Protein AF-W6L843-F1 (afdb_monomer_lite)

Radius of gyration: 31.93 Å; chains: 1; bounding box: 93×87×63 Å

pLDDT: mean 85.98, std 14.53, range [27.81, 98.81]

Foldseek 3Di:
DDDDDPPQQAAFQQGPFFPPLNSKDALLCLQFVLLLCLFVPLVVSLSNLVVLQVCQVVQQVVCVVVVHPFFGWDFRMPPDDPPDPDDRTALLSLLSSLLSVVSSCFFAVPPVSCLVRNLLSLLRSLVVQVRQWDDDPQAIKRFQGDFVWCLQPGAILQQLSLLSSLVSLVVNLVVLVVCCVPPVPSSVVSCVSRVHDPVSNVVSPSNSVRRDFDADPVLLEGASHPCLVVAAEDQCPVVVVDPDLADVVVVDPSVVSNRYQATQALSSLSSCLSPVVVDDLSRLVSHLVVHVRRYDPQHLQRLLSNLQSCLVNVVQVSNVVSLVCLVCCLVVVVSVCCNNGHSVSSVSSNVSSVACRQQVWDTDSQATEGAHDDHPPDQWDWDWTGGSSWIWIWTDGQQKTKIATCGAHPPDQWHWHHYPNHDTDTYGNPDIDMDTRPDDPPPFLFQAEEEAVPLFWPPLVVLLQVLLQVLVCVVCVVVVRNVDGRDPVLCVVQPPQDDQLRSVVVSVVVVVDDDDDDPDDDDVCSCVVSVSSLVSSLVSSVVVCVVDPIDTFPCSLVALVQCVVSNHAYEYEELDPCQVVVCVVVVSVVVSHPYYYYNVNCVVVVHDVFQAPRRVCVRCVVVVHFQCRYEYEDADPPRHDLVRNQSHQEYEYQYDDDPDDDHLHHYHYDVGCNPDHSVVVRVSSVVSVVVVVVVVVVVDDD

Secondary structure (DSSP, 8-state):
------------TTTTS-SGGGG-EEHHIIIIIHHHHHHH-HHHHHHHHHHHHHHHHHHHHHHHHTT-SS----BSEESPPTT-SS-SB-THHHHHHHHHHHHHHHHH--THHIIIIIHHHHHHHHHHHHHHEEEETTEEEEEEE--S-GGG-SEES-HHHHHHHHHHHHHHHHHHHHHHHH-HHHHHHHHHHHT--HHHHHHHHHHHHHB----BTTTTB--SSTTGGGSEE--GGGGGGS---S-HHHHS-HHHHTTEE-BSS-HHHHHHHH-GGGS-HHHHHHHHHHHHHHB-S--TTHHHHHHHHHHHTT-HHHHHHHHHHHHHTTTTTTTS-GGG---HHHHHHHHHIIIIIIT--EE-SS-EEE---PPTT-S-EEEEEEETTEEEEEEEETTEEEEEEEEPPTT-SEEEEEETTTEEEEEESSS-EEEE------SSS-SEEEEEHHHHEESHHHHHHHHHHHHHHHHHHHTT-TT----HHHIIIIISSS-HHHHHHHHHHHTT-----SSS--TT-HHHHHHHHHHHHHHHHHHHHHHS--EEPTTHHHHHHHHHHTT-EEEEE-S-TTHHHHHHH-HHHHTT-SEEE-HHHHHHHT---SSS-HHHHHHHHHTT--GGGEEEEES--TTS-HHHHTTSSEEEE--SS------SS-EEE-S-STT--HHHHHHHHHHHHHHHHHHHHTT---

Sequence (702 aa):
MSHGTSTMFGFPVRGLTGEESLGGCEWAVDAFIIPFFAHTCPAKARALLQFRIHTLYQAKATAREADLPRGALYALRMPPRAGHPFPAYFPFQNAVIAYAMRQFVLASGDRSILTQGGAEVVLASALVWLEWGVWERGGFHLRGVLGADCYGGIQHDHLFTNLIAREQLRWVGEIARELRAARPELWRDLLDRCEATEDDIAAMERAAAKMVIVYDAENRIHPVDHTFPTKNRWTLSDLTLRDDRGPLIERFHPYLIYRHQVCHIPDVLLAMMLLPDCFSAEEMRADFDFYEAITAPDSYLQGFIKGVLAARLRLGEKAMGYFRQALLLDLDDAMGDTEGGLHCANMAGAWWVLAMGFAGAKITPEALHVDPELPAGCQGYAIHLRHAGGLVRVDVRPRIATYTLLEAPAGTSGLCLLHGGHRHVHLTTAEPQKVRLGRELCVFDFDCVVFEVDSILVGIQDVHYAAWKGALEEYFAEIAMPEFVLTKELFLAYLRHNRPMNGLAELFKRFNRPFALPSGQTSSEKGTIFSHLFSRKLQKFRQIIQEQTLQLREGAIPLLTNLRASGIMVGAVTDSKNGRWIINELPQLQALFDHFIDGVDGENLGWCYRPEMDYFRCCAKSMDCACSRAVIVMDSSDGYSKSCVEQFCMVIDVSVNQEAQQFRIPCVNINDFSDLTTELINEYISNETLQNYRRSRRIVKP

Structure (mmCIF, N/CA/C/O backbone):
data_AF-W6L843-F1
#
_entry.id   AF-W6L843-F1
#
loop_
_atom_site.group_PDB
_atom_site.id
_atom_site.type_symbol
_atom_site.label_atom_id
_atom_site.label_alt_id
_atom_site.label_comp_id
_atom_site.label_asym_id
_atom_site.label_entity_id
_atom_site.label_seq_id
_atom_site.pdbx_PDB_ins_code
_atom_site.Cartn_x
_atom_site.Cartn_y
_atom_site.Cartn_z
_atom_site.occupancy
_atom_site.B_iso_or_equiv
_atom_site.auth_seq_id
_atom_site.auth_comp_id
_atom_site.auth_asym_id
_atom_site.auth_atom_id
_atom_site.pdbx_PDB_model_num
ATOM 1 N N . MET A 1 1 ? 43.995 -23.063 -7.315 1.00 31.44 1 MET A N 1
ATOM 2 C CA . MET A 1 1 ? 43.750 -23.208 -5.861 1.00 31.44 1 MET A CA 1
ATOM 3 C C . MET A 1 1 ? 44.287 -21.944 -5.209 1.00 31.44 1 MET A C 1
ATOM 5 O O . MET A 1 1 ? 45.419 -21.614 -5.509 1.00 31.44 1 MET A O 1
ATOM 9 N N . SER A 1 2 ? 43.602 -21.144 -4.405 1.00 35.66 2 SER A N 1
ATOM 10 C CA . SER A 1 2 ? 42.241 -21.106 -3.864 1.00 35.66 2 SER A CA 1
ATOM 11 C C . SER A 1 2 ? 42.140 -19.748 -3.160 1.00 35.66 2 SER A C 1
ATOM 13 O O . SER A 1 2 ? 43.040 -19.473 -2.381 1.00 35.66 2 SER A O 1
ATOM 15 N N . HIS A 1 3 ? 41.087 -18.956 -3.382 1.00 29.50 3 HIS A N 1
ATOM 16 C CA . HIS A 1 3 ? 40.478 -18.082 -2.364 1.00 29.50 3 HIS A CA 1
ATOM 17 C C . HIS A 1 3 ? 39.073 -17.658 -2.832 1.00 29.50 3 HIS A C 1
ATOM 19 O O . HIS A 1 3 ? 38.890 -16.650 -3.499 1.00 29.50 3 HIS A O 1
ATOM 25 N N . GLY A 1 4 ? 38.096 -18.512 -2.505 1.00 31.64 4 GLY A N 1
ATOM 26 C CA . GLY A 1 4 ? 36.733 -18.141 -2.109 1.00 31.64 4 GLY A CA 1
ATOM 27 C C . GLY A 1 4 ? 35.904 -17.227 -3.013 1.00 31.64 4 GLY A C 1
ATOM 28 O O . GLY A 1 4 ? 35.471 -16.178 -2.552 1.00 31.64 4 GLY A O 1
ATOM 29 N N . THR A 1 5 ? 35.558 -17.644 -4.231 1.00 35.56 5 THR A N 1
ATOM 30 C CA . THR A 1 5 ? 34.330 -17.138 -4.860 1.00 35.56 5 THR A CA 1
ATOM 31 C C . THR A 1 5 ? 33.147 -17.888 -4.253 1.00 35.56 5 THR A C 1
ATOM 33 O O . THR A 1 5 ? 32.824 -19.003 -4.658 1.00 35.56 5 THR A O 1
ATOM 36 N N . SER A 1 6 ? 32.512 -17.294 -3.239 1.00 37.41 6 SER A N 1
ATOM 37 C CA . SER A 1 6 ? 31.142 -17.669 -2.880 1.00 37.41 6 SER A CA 1
ATOM 38 C C . SER A 1 6 ? 30.298 -17.483 -4.140 1.00 37.41 6 SER A C 1
ATOM 40 O O . SER A 1 6 ? 30.052 -16.357 -4.569 1.00 37.41 6 SER A O 1
ATOM 42 N N . THR A 1 7 ? 29.953 -18.580 -4.808 1.00 49.38 7 THR A N 1
ATOM 43 C CA . THR A 1 7 ? 29.030 -18.559 -5.939 1.00 49.38 7 THR A CA 1
ATOM 44 C C . THR A 1 7 ? 27.661 -18.266 -5.345 1.00 49.38 7 THR A C 1
ATOM 46 O O . THR A 1 7 ? 27.000 -19.148 -4.807 1.00 49.38 7 THR A O 1
ATOM 49 N N . MET A 1 8 ? 27.277 -16.991 -5.335 1.00 59.59 8 MET A N 1
ATOM 50 C CA . MET A 1 8 ? 25.946 -16.604 -4.896 1.00 59.59 8 MET A CA 1
ATOM 51 C C . MET A 1 8 ? 24.977 -16.784 -6.051 1.00 59.59 8 MET A C 1
ATOM 53 O O . MET A 1 8 ? 25.141 -16.187 -7.113 1.00 59.59 8 MET A O 1
ATOM 57 N N . PHE A 1 9 ? 23.989 -17.643 -5.831 1.00 69.38 9 PHE A N 1
ATOM 58 C CA . PHE A 1 9 ? 22.917 -17.929 -6.770 1.00 69.38 9 PHE A CA 1
ATOM 59 C C . PHE A 1 9 ? 21.684 -17.100 -6.394 1.00 69.38 9 PHE A C 1
ATOM 61 O O . PHE A 1 9 ? 21.412 -16.888 -5.210 1.00 69.38 9 PHE A O 1
ATOM 68 N N . GLY A 1 10 ? 20.950 -16.619 -7.398 1.00 76.56 10 GLY A N 1
ATOM 69 C CA . GLY A 1 10 ? 19.635 -16.016 -7.184 1.00 76.56 10 GLY A CA 1
ATOM 70 C C . GLY A 1 10 ? 18.577 -17.066 -6.815 1.00 76.56 10 GLY A C 1
ATOM 71 O O . GLY A 1 10 ? 18.878 -18.253 -6.687 1.00 76.56 10 GLY A O 1
ATOM 72 N N . PHE A 1 11 ? 17.328 -16.632 -6.642 1.00 85.75 11 PHE A N 1
ATOM 73 C CA . PHE A 1 11 ? 16.199 -17.526 -6.372 1.00 85.75 11 PHE A CA 1
ATOM 74 C C . PHE A 1 11 ? 15.406 -17.791 -7.663 1.00 85.75 11 PHE A C 1
ATOM 76 O O . PHE A 1 11 ? 14.819 -16.849 -8.200 1.00 85.75 11 PHE A O 1
ATOM 83 N N . PRO A 1 12 ? 15.344 -19.037 -8.163 1.00 88.19 12 PRO A N 1
ATOM 84 C CA . PRO A 1 12 ? 14.527 -19.364 -9.327 1.00 88.19 12 PRO A CA 1
ATOM 85 C C . PRO A 1 12 ? 13.034 -19.134 -9.071 1.00 88.19 12 PRO A C 1
ATOM 87 O O . PRO A 1 12 ? 12.516 -19.562 -8.040 1.00 88.19 12 PRO A O 1
ATOM 90 N N . VAL A 1 13 ? 12.312 -18.523 -10.014 1.00 85.69 13 VAL A N 1
ATOM 91 C CA . VAL A 1 13 ? 10.876 -18.211 -9.848 1.00 85.69 13 VAL A CA 1
ATOM 92 C C . VAL A 1 13 ? 10.004 -19.465 -9.667 1.00 85.69 13 VAL A C 1
ATOM 94 O O . VAL A 1 13 ? 9.026 -19.426 -8.920 1.00 85.69 13 VAL A O 1
ATOM 97 N N . ARG A 1 14 ? 10.420 -20.588 -10.273 1.00 90.06 14 ARG A N 1
ATOM 98 C CA . ARG A 1 14 ? 9.821 -21.928 -10.133 1.00 90.06 14 ARG A CA 1
ATOM 99 C C . ARG A 1 14 ? 10.498 -22.803 -9.057 1.00 90.06 14 ARG A C 1
ATOM 101 O O . ARG A 1 14 ? 10.290 -24.014 -8.974 1.00 90.06 14 ARG A O 1
ATOM 108 N N . GLY A 1 15 ? 11.389 -22.223 -8.250 1.00 89.00 15 GLY A N 1
ATOM 109 C CA . GLY A 1 15 ? 12.276 -22.976 -7.362 1.00 89.00 15 GLY A CA 1
ATOM 110 C C . GLY A 1 15 ? 13.169 -23.971 -8.122 1.00 89.00 15 GLY A C 1
ATOM 111 O O . GLY A 1 15 ? 13.430 -23.819 -9.312 1.00 89.00 15 GLY A O 1
ATOM 112 N N . LEU A 1 16 ? 13.645 -25.007 -7.430 1.00 90.69 16 LEU A N 1
ATOM 113 C CA . LEU A 1 16 ? 14.354 -26.144 -8.042 1.00 90.69 16 LEU A CA 1
ATOM 114 C C . LEU A 1 16 ? 13.409 -27.345 -8.164 1.00 90.69 16 LEU A C 1
ATOM 116 O O . LEU A 1 16 ? 13.721 -28.437 -7.694 1.00 90.69 16 LEU A O 1
ATOM 120 N N . THR A 1 17 ? 12.210 -27.098 -8.694 1.00 93.19 17 THR A N 1
ATOM 121 C CA . THR A 1 17 ? 11.101 -28.069 -8.673 1.00 93.19 17 THR A CA 1
ATOM 122 C C . THR A 1 17 ? 10.596 -28.471 -10.053 1.00 93.19 17 THR A C 1
ATOM 124 O O . THR A 1 17 ? 9.762 -29.361 -10.147 1.00 93.19 17 THR A O 1
ATOM 127 N N . GLY A 1 18 ? 11.141 -27.873 -11.110 1.00 88.69 18 GLY A N 1
ATOM 128 C CA . GLY A 1 18 ? 10.835 -28.213 -12.492 1.00 88.69 18 GLY A CA 1
ATOM 129 C C . GLY A 1 18 ? 11.785 -27.508 -13.459 1.00 88.69 18 GLY A C 1
ATOM 130 O O . GLY A 1 18 ? 12.697 -26.785 -13.042 1.00 88.69 18 GLY A O 1
ATOM 131 N N . GLU A 1 19 ? 11.601 -27.764 -14.752 1.00 86.81 19 GLU A N 1
ATOM 132 C CA . GLU A 1 19 ? 12.458 -27.230 -15.818 1.00 86.81 19 GLU A CA 1
ATOM 133 C C . GLU A 1 19 ? 11.929 -25.918 -16.407 1.00 86.81 19 GLU A C 1
ATOM 135 O O . GLU A 1 19 ? 12.664 -25.195 -17.092 1.00 86.81 19 GLU A O 1
ATOM 140 N N . GLU A 1 20 ? 10.671 -25.568 -16.128 1.00 81.50 20 GLU A N 1
ATOM 141 C CA . GLU A 1 20 ? 10.108 -24.320 -16.609 1.00 81.50 20 GLU A CA 1
ATOM 142 C C . GLU A 1 20 ? 10.874 -23.131 -16.018 1.00 81.50 20 GLU A C 1
ATOM 144 O O . GLU A 1 20 ? 11.407 -23.138 -14.907 1.00 81.50 20 GLU A O 1
ATOM 149 N N . SER A 1 21 ? 11.016 -22.092 -16.829 1.00 77.06 21 SER A N 1
ATOM 150 C CA . SER A 1 21 ? 11.885 -20.955 -16.557 1.00 77.06 21 SER A CA 1
ATOM 151 C C . SER A 1 21 ? 13.386 -21.265 -16.382 1.00 77.06 21 SER A C 1
ATOM 153 O O . SER A 1 21 ? 14.158 -20.322 -16.205 1.00 77.06 21 SER A O 1
ATOM 155 N N . LEU A 1 22 ? 13.847 -22.511 -16.564 1.00 79.44 22 LEU A N 1
ATOM 156 C CA . LEU A 1 22 ? 15.267 -22.906 -16.621 1.00 79.44 22 LEU A CA 1
ATOM 157 C C . LEU A 1 22 ? 16.114 -22.349 -15.460 1.00 79.44 22 LEU A C 1
ATOM 159 O O . LEU A 1 22 ? 17.227 -21.862 -15.663 1.00 79.44 22 LEU A O 1
ATOM 163 N N . GLY A 1 23 ? 15.566 -22.344 -14.242 1.00 74.56 23 GLY A N 1
ATOM 164 C CA . GLY A 1 23 ? 16.249 -21.785 -13.068 1.00 74.56 23 GLY A CA 1
ATOM 165 C C . GLY A 1 23 ? 16.311 -20.248 -13.029 1.00 74.56 23 GLY A C 1
ATOM 166 O O . GLY A 1 23 ? 17.055 -19.679 -12.231 1.00 74.56 23 GLY A O 1
ATOM 167 N N . GLY A 1 24 ? 15.554 -19.570 -13.894 1.00 77.62 24 GLY A N 1
ATOM 168 C CA . GLY A 1 24 ? 15.565 -18.122 -14.052 1.00 77.62 24 GLY A CA 1
ATOM 169 C C . GLY A 1 24 ? 15.038 -17.372 -12.828 1.00 77.62 24 GLY A C 1
ATOM 170 O O . GLY A 1 24 ? 14.020 -17.743 -12.244 1.00 77.62 24 GLY A O 1
ATOM 171 N N . CYS A 1 25 ? 15.724 -16.293 -12.457 1.00 79.19 25 CYS A N 1
ATOM 172 C CA . CYS A 1 25 ? 15.275 -15.355 -11.426 1.00 79.19 25 CYS A CA 1
ATOM 173 C C . CYS A 1 25 ? 14.502 -14.209 -12.078 1.00 79.19 25 CYS A C 1
ATOM 175 O O . CYS A 1 25 ? 15.009 -13.635 -13.040 1.00 79.19 25 CYS A O 1
ATOM 177 N N . GLU A 1 26 ? 13.345 -13.841 -11.532 1.00 86.81 26 GLU A N 1
ATOM 178 C CA . GLU A 1 26 ? 12.463 -12.799 -12.076 1.00 86.81 26 GLU A CA 1
ATOM 179 C C . GLU A 1 26 ? 12.117 -11.741 -11.022 1.00 86.81 26 GLU A C 1
ATOM 181 O O . GLU A 1 26 ? 12.305 -11.959 -9.823 1.00 86.81 26 GLU A O 1
ATOM 186 N N . TRP A 1 27 ? 11.579 -10.603 -11.463 1.00 91.12 27 TRP A N 1
ATOM 187 C CA . TRP A 1 27 ? 11.224 -9.460 -10.609 1.00 91.12 27 TRP A CA 1
ATOM 188 C C . TRP A 1 27 ? 10.312 -9.807 -9.422 1.00 91.12 27 TRP A C 1
ATOM 190 O O . TRP A 1 27 ? 10.421 -9.206 -8.352 1.00 91.12 27 TRP A O 1
ATOM 200 N N . ALA A 1 28 ? 9.442 -10.812 -9.574 1.00 91.94 28 ALA A N 1
ATOM 201 C CA . ALA A 1 28 ? 8.532 -11.270 -8.526 1.00 91.94 28 ALA A CA 1
ATOM 202 C C . ALA A 1 28 ? 9.276 -11.782 -7.273 1.00 91.94 28 ALA A C 1
ATOM 204 O O . ALA A 1 28 ? 8.756 -11.711 -6.156 1.00 91.94 28 ALA A O 1
ATOM 205 N N . VAL A 1 29 ? 10.515 -12.260 -7.435 1.00 93.00 29 VAL A N 1
ATOM 206 C CA . VAL A 1 29 ? 11.388 -12.633 -6.315 1.00 93.00 29 VAL A CA 1
ATOM 207 C C . VAL A 1 29 ? 11.703 -11.406 -5.467 1.00 93.00 29 VAL A C 1
ATOM 209 O O . VAL A 1 29 ? 11.545 -11.439 -4.246 1.00 93.00 29 VAL A O 1
ATOM 212 N N . ASP A 1 30 ? 12.130 -10.320 -6.110 1.00 94.94 30 ASP A N 1
ATOM 213 C CA . ASP A 1 30 ? 12.483 -9.085 -5.418 1.00 94.94 30 ASP A CA 1
ATOM 214 C C . ASP A 1 30 ? 11.233 -8.426 -4.816 1.00 94.94 30 ASP A C 1
ATOM 216 O O . ASP A 1 30 ? 11.260 -8.009 -3.662 1.00 94.94 30 ASP A O 1
ATOM 220 N N . ALA A 1 31 ? 10.115 -8.403 -5.549 1.00 95.56 31 ALA A N 1
ATOM 221 C CA . ALA A 1 31 ? 8.876 -7.770 -5.097 1.00 95.56 31 ALA A CA 1
ATOM 222 C C . ALA A 1 31 ? 8.207 -8.486 -3.912 1.00 95.56 31 ALA A C 1
ATOM 224 O O . ALA A 1 31 ? 7.688 -7.818 -3.020 1.00 95.56 31 ALA A O 1
ATOM 225 N N . PHE A 1 32 ? 8.202 -9.827 -3.885 1.00 96.69 32 PHE A N 1
ATOM 226 C CA . PHE A 1 32 ? 7.365 -10.583 -2.940 1.00 96.69 32 PHE A CA 1
ATOM 227 C C . PHE A 1 32 ? 8.151 -11.523 -2.023 1.00 96.69 32 PHE A C 1
ATOM 229 O O . PHE A 1 32 ? 7.871 -11.574 -0.822 1.00 96.69 32 PHE A O 1
ATOM 236 N N . ILE A 1 33 ? 9.140 -12.250 -2.555 1.00 97.31 33 ILE A N 1
ATOM 237 C CA . ILE A 1 33 ? 9.886 -13.271 -1.800 1.00 97.31 33 ILE A CA 1
ATOM 238 C C . ILE A 1 33 ? 10.915 -12.625 -0.866 1.00 97.31 33 ILE A C 1
ATOM 240 O O . ILE A 1 33 ? 11.023 -13.026 0.296 1.00 97.31 33 ILE A O 1
ATOM 244 N N . ILE A 1 34 ? 11.659 -11.615 -1.331 1.00 97.38 34 ILE A N 1
ATOM 245 C CA . ILE A 1 34 ? 12.635 -10.914 -0.485 1.00 97.38 34 ILE A CA 1
ATOM 246 C C . ILE A 1 34 ? 11.940 -10.240 0.709 1.00 97.38 34 ILE A C 1
ATOM 248 O O . ILE A 1 34 ? 12.376 -10.501 1.834 1.00 97.38 34 ILE A O 1
ATOM 252 N N . PRO A 1 35 ? 10.849 -9.461 0.548 1.00 97.12 35 PRO A N 1
ATOM 253 C CA . PRO A 1 35 ? 10.124 -8.918 1.695 1.00 97.12 35 PRO A CA 1
ATOM 254 C C . PRO A 1 35 ? 9.543 -10.004 2.605 1.00 97.12 35 PRO A C 1
ATOM 256 O O . PRO A 1 35 ? 9.677 -9.899 3.819 1.00 97.12 35 PRO A O 1
ATOM 259 N N . PHE A 1 36 ? 8.998 -11.101 2.066 1.00 97.38 36 PHE A N 1
ATOM 260 C CA . PHE A 1 36 ? 8.572 -12.240 2.890 1.00 97.38 36 PHE A CA 1
ATOM 261 C C . PHE A 1 36 ? 9.708 -12.757 3.791 1.00 97.38 36 PHE A C 1
ATOM 263 O O . PHE A 1 36 ? 9.535 -12.921 5.006 1.00 97.38 36 PHE A O 1
ATOM 270 N N . PHE A 1 37 ? 10.900 -12.973 3.228 1.00 97.75 37 PHE A N 1
ATOM 271 C CA . PHE A 1 37 ? 12.062 -13.384 4.011 1.00 97.75 37 PHE A CA 1
ATOM 272 C C . PHE A 1 37 ? 12.582 -12.277 4.927 1.00 97.75 37 PHE A C 1
ATOM 274 O O . PHE A 1 37 ? 13.095 -12.588 5.994 1.00 97.75 37 PHE A O 1
ATOM 281 N N . ALA A 1 38 ? 12.420 -10.999 4.596 1.00 97.75 38 ALA A N 1
ATOM 282 C CA . ALA A 1 38 ? 12.821 -9.913 5.485 1.00 97.75 38 ALA A CA 1
ATOM 283 C C . ALA A 1 38 ? 12.078 -9.971 6.833 1.00 97.75 38 ALA A C 1
ATOM 285 O O . ALA A 1 38 ? 12.658 -9.658 7.872 1.00 97.75 38 ALA A O 1
ATOM 286 N N . HIS A 1 39 ? 10.831 -10.449 6.836 1.00 97.19 39 HIS A N 1
ATOM 287 C CA . HIS A 1 39 ? 10.071 -10.698 8.062 1.00 97.19 39 HIS A CA 1
ATOM 288 C C . HIS A 1 39 ? 10.431 -12.036 8.717 1.00 97.19 39 HIS A C 1
ATOM 290 O O . HIS A 1 39 ? 10.661 -12.102 9.927 1.00 97.19 39 HIS A O 1
ATOM 296 N N . THR A 1 40 ? 10.474 -13.111 7.927 1.00 94.69 40 THR A N 1
ATOM 297 C CA . THR A 1 40 ? 10.512 -14.487 8.452 1.00 94.69 40 THR A CA 1
ATOM 298 C C . THR A 1 40 ? 11.920 -15.052 8.633 1.00 94.69 40 THR A C 1
ATOM 300 O O . THR A 1 40 ? 12.159 -15.832 9.552 1.00 94.69 40 THR A O 1
ATOM 303 N N . CYS A 1 41 ? 12.868 -14.666 7.780 1.00 96.12 41 CYS A N 1
ATOM 304 C CA . CYS A 1 41 ? 14.251 -15.138 7.786 1.00 96.12 41 CYS A CA 1
ATOM 305 C C . CYS A 1 41 ? 15.204 -14.092 7.158 1.00 96.12 41 CYS A C 1
ATOM 307 O O . CYS A 1 41 ? 15.637 -14.263 6.011 1.00 96.12 41 CYS A O 1
ATOM 309 N N . PRO A 1 42 ? 15.563 -13.011 7.886 1.00 96.88 42 PRO A N 1
ATOM 310 C CA . PRO A 1 42 ? 16.334 -11.892 7.333 1.00 96.88 42 PRO A CA 1
ATOM 311 C C . PRO A 1 42 ? 17.654 -12.302 6.672 1.00 96.88 42 PRO A C 1
ATOM 313 O O . PRO A 1 42 ? 18.054 -11.709 5.676 1.00 96.88 42 PRO A O 1
ATOM 316 N N . ALA A 1 43 ? 18.311 -13.356 7.167 1.00 96.25 43 ALA A N 1
ATOM 317 C CA . ALA A 1 43 ? 19.538 -13.881 6.570 1.00 96.25 43 ALA A CA 1
ATOM 318 C C . ALA A 1 43 ? 19.349 -14.330 5.107 1.00 96.25 43 ALA A C 1
ATOM 320 O O . ALA A 1 43 ? 20.218 -14.078 4.273 1.00 96.25 43 ALA A O 1
ATOM 321 N N . LYS A 1 44 ? 18.202 -14.939 4.769 1.00 95.75 44 LYS A N 1
ATOM 322 C CA . LYS A 1 44 ? 17.877 -15.333 3.387 1.00 95.75 44 LYS A CA 1
ATOM 323 C C . LYS A 1 44 ? 17.598 -14.116 2.512 1.00 95.75 44 LYS A C 1
ATOM 325 O O . LYS A 1 44 ? 18.142 -14.030 1.417 1.00 95.75 44 LYS A O 1
ATOM 330 N N . ALA A 1 45 ? 16.816 -13.154 3.007 1.00 97.00 45 ALA A N 1
ATOM 331 C CA . ALA A 1 45 ? 16.572 -11.896 2.295 1.00 97.00 45 ALA A CA 1
ATOM 332 C C . ALA A 1 45 ? 17.885 -11.155 2.002 1.00 97.00 45 ALA A C 1
ATOM 334 O O . ALA A 1 45 ? 18.117 -10.723 0.874 1.00 97.00 45 ALA A O 1
ATOM 335 N N . ARG A 1 46 ? 18.783 -11.091 2.993 1.00 97.25 46 ARG A N 1
ATOM 336 C CA . ARG A 1 46 ? 20.112 -10.497 2.841 1.00 97.25 46 ARG A CA 1
ATOM 337 C C . ARG A 1 46 ? 20.924 -11.194 1.753 1.00 97.25 46 ARG A C 1
ATOM 339 O O . ARG A 1 46 ? 21.480 -10.502 0.910 1.00 97.25 46 ARG A O 1
ATOM 346 N N . ALA A 1 47 ? 20.976 -12.526 1.738 1.00 95.12 47 ALA A N 1
ATOM 347 C CA . ALA A 1 47 ? 21.716 -13.274 0.718 1.00 95.12 47 ALA A CA 1
ATOM 348 C C . ALA A 1 47 ? 21.195 -12.996 -0.708 1.00 95.12 47 ALA A C 1
ATOM 350 O O . ALA A 1 47 ? 21.985 -12.791 -1.629 1.00 95.12 47 ALA A O 1
ATOM 351 N N . LEU A 1 48 ? 19.871 -12.906 -0.884 1.00 94.88 48 LEU A N 1
ATOM 352 C CA . LEU A 1 48 ? 19.256 -12.569 -2.174 1.00 94.88 48 LEU A CA 1
ATOM 353 C C . LEU A 1 48 ? 19.572 -11.133 -2.620 1.00 94.88 48 LEU A C 1
ATOM 355 O O . LEU A 1 48 ? 19.871 -10.893 -3.788 1.00 94.88 48 LEU A O 1
ATOM 359 N N . LEU A 1 49 ? 19.585 -10.175 -1.694 1.00 96.69 49 LEU A N 1
ATOM 360 C CA . LEU A 1 49 ? 20.003 -8.802 -1.996 1.00 96.69 49 LEU A CA 1
ATOM 361 C C . LEU A 1 49 ? 21.506 -8.708 -2.280 1.00 96.69 49 LEU A C 1
ATOM 363 O O . LEU A 1 49 ? 21.930 -7.961 -3.162 1.00 96.69 49 LEU A O 1
ATOM 367 N N . GLN A 1 50 ? 22.326 -9.503 -1.593 1.00 95.94 50 GLN A N 1
ATOM 368 C CA . GLN A 1 50 ? 23.747 -9.598 -1.899 1.00 95.94 50 GLN A CA 1
ATOM 369 C C . GLN A 1 50 ? 23.977 -10.144 -3.311 1.00 95.94 50 GLN A C 1
ATOM 371 O O . GLN A 1 50 ? 24.870 -9.642 -3.986 1.00 95.94 50 GLN A O 1
ATOM 376 N N . PHE A 1 51 ? 23.167 -11.083 -3.810 1.00 92.62 51 PHE A N 1
ATOM 377 C CA . PHE A 1 51 ? 23.227 -11.497 -5.217 1.00 92.62 51 PHE A CA 1
ATOM 378 C C . PHE A 1 51 ? 23.033 -10.307 -6.177 1.00 92.62 51 PHE A C 1
ATOM 380 O O . PHE A 1 51 ? 23.791 -10.174 -7.140 1.00 92.62 51 PHE A O 1
ATOM 387 N N . ARG A 1 52 ? 22.103 -9.382 -5.886 1.00 93.38 52 ARG A N 1
ATOM 388 C CA . ARG A 1 52 ? 21.947 -8.142 -6.672 1.00 93.38 52 ARG A CA 1
ATOM 389 C C . ARG A 1 52 ? 23.203 -7.273 -6.604 1.00 93.38 52 ARG A C 1
ATOM 391 O O . ARG A 1 52 ? 23.744 -6.921 -7.642 1.00 93.38 52 ARG A O 1
ATOM 398 N N . ILE A 1 53 ? 23.753 -7.042 -5.411 1.00 96.00 53 ILE A N 1
ATOM 399 C CA . ILE A 1 53 ? 25.020 -6.302 -5.239 1.00 96.00 53 ILE A CA 1
ATOM 400 C C . ILE A 1 53 ? 26.152 -6.921 -6.074 1.00 96.00 53 ILE A C 1
ATOM 402 O O . ILE A 1 53 ? 26.865 -6.211 -6.779 1.00 96.00 53 ILE A O 1
ATOM 406 N N . HIS A 1 54 ? 26.289 -8.247 -6.050 1.00 93.25 54 HIS A N 1
ATOM 407 C CA . HIS A 1 54 ? 27.344 -8.950 -6.782 1.00 93.25 54 HIS A CA 1
ATOM 408 C C . HIS A 1 54 ? 27.137 -8.929 -8.298 1.00 93.25 54 HIS A C 1
ATOM 410 O O . HIS A 1 54 ? 28.107 -9.081 -9.030 1.00 93.25 54 HIS A O 1
ATOM 416 N N . THR A 1 55 ? 25.911 -8.721 -8.781 1.00 91.12 55 THR A N 1
ATOM 417 C CA . THR A 1 55 ? 25.584 -8.665 -10.217 1.00 91.12 55 THR A CA 1
ATOM 418 C C . THR A 1 55 ? 25.447 -7.237 -10.754 1.00 91.12 55 THR A C 1
ATOM 420 O O . THR A 1 55 ? 25.170 -7.048 -11.937 1.00 91.12 55 THR A O 1
ATOM 423 N N . LEU A 1 56 ? 25.746 -6.215 -9.941 1.00 93.81 56 LEU A N 1
ATOM 424 C CA . LEU A 1 56 ? 25.698 -4.809 -10.358 1.00 93.81 56 LEU A CA 1
ATOM 425 C C . LEU A 1 56 ? 26.577 -4.511 -11.582 1.00 93.81 56 LEU A C 1
ATOM 427 O O . LEU A 1 56 ? 26.181 -3.733 -12.445 1.00 93.81 56 LEU A O 1
ATOM 431 N N . TYR A 1 57 ? 27.751 -5.138 -11.700 1.00 91.44 57 TYR A N 1
ATOM 432 C CA . TYR A 1 57 ? 28.624 -4.932 -12.862 1.00 91.44 57 TYR A CA 1
ATOM 433 C C . TYR A 1 57 ? 27.975 -5.416 -14.172 1.00 91.44 57 TYR A C 1
ATOM 435 O O . TYR A 1 57 ? 28.165 -4.792 -15.213 1.00 91.44 57 TYR A O 1
ATOM 443 N N . GLN A 1 58 ? 27.167 -6.483 -14.118 1.00 89.56 58 GLN A N 1
ATOM 444 C CA . GLN A 1 58 ? 26.405 -6.984 -15.267 1.00 89.56 58 GLN A CA 1
ATOM 445 C C . GLN A 1 58 ? 25.282 -6.013 -15.627 1.00 89.56 58 GLN A C 1
ATOM 447 O O . GLN A 1 58 ? 25.056 -5.748 -16.804 1.00 89.56 58 GLN A O 1
ATOM 452 N N . ALA A 1 59 ? 24.626 -5.425 -14.623 1.00 91.12 59 ALA A N 1
ATOM 453 C CA . ALA A 1 59 ? 23.614 -4.395 -14.834 1.00 91.12 59 ALA A CA 1
ATOM 454 C C . ALA A 1 59 ? 24.212 -3.099 -15.423 1.00 91.12 59 ALA A C 1
ATOM 456 O O . ALA A 1 59 ? 23.603 -2.476 -16.288 1.00 91.12 59 ALA A O 1
ATOM 457 N N . LYS A 1 60 ? 25.427 -2.703 -15.016 1.00 92.56 60 LYS A N 1
ATOM 458 C CA . LYS A 1 60 ? 26.172 -1.588 -15.636 1.00 92.56 60 LYS A CA 1
ATOM 459 C C . LYS A 1 60 ? 26.551 -1.897 -17.092 1.00 92.56 60 LYS A C 1
ATOM 461 O O . LYS A 1 60 ? 26.408 -1.037 -17.954 1.00 92.56 60 LYS A O 1
ATOM 466 N N . ALA A 1 61 ? 26.995 -3.122 -17.387 1.00 89.38 61 ALA A N 1
ATOM 467 C CA . ALA A 1 61 ? 27.264 -3.554 -18.763 1.00 89.38 61 ALA A CA 1
ATOM 468 C C . ALA A 1 61 ? 25.990 -3.535 -19.623 1.00 89.38 61 ALA A C 1
ATOM 470 O O . ALA A 1 61 ? 25.994 -2.989 -20.719 1.00 89.38 61 ALA A O 1
ATOM 471 N N . THR A 1 62 ? 24.885 -4.026 -19.067 1.00 88.19 62 THR A N 1
ATOM 472 C CA . THR A 1 62 ? 23.561 -3.999 -19.695 1.00 88.19 62 THR A CA 1
ATOM 473 C C . THR A 1 62 ? 23.100 -2.576 -20.015 1.00 88.19 62 THR A C 1
ATOM 475 O O . THR A 1 62 ? 22.573 -2.326 -21.092 1.00 88.19 62 THR A O 1
ATOM 478 N N . ALA A 1 63 ? 23.304 -1.621 -19.102 1.00 90.19 63 ALA A N 1
ATOM 479 C CA . ALA A 1 63 ? 22.962 -0.225 -19.363 1.00 90.19 63 ALA A CA 1
ATOM 480 C C . ALA A 1 63 ? 23.724 0.315 -20.588 1.00 90.19 63 ALA A C 1
ATOM 482 O O . ALA A 1 63 ? 23.122 0.948 -21.449 1.00 90.19 63 ALA A O 1
ATOM 483 N N . ARG A 1 64 ? 25.016 -0.015 -20.720 1.00 89.75 64 ARG A N 1
ATOM 484 C CA . ARG A 1 64 ? 25.830 0.366 -21.887 1.00 89.75 64 ARG A CA 1
ATOM 485 C C . ARG A 1 64 ? 25.351 -0.292 -23.182 1.00 89.75 64 ARG A C 1
ATOM 487 O O . ARG A 1 64 ? 25.368 0.357 -24.217 1.00 89.75 64 ARG A O 1
ATOM 494 N N . GLU A 1 65 ? 24.919 -1.553 -23.130 1.00 87.25 65 GLU A N 1
ATOM 495 C CA . GLU A 1 65 ? 24.302 -2.243 -24.278 1.00 87.25 65 GLU A CA 1
ATOM 496 C C . GLU A 1 65 ? 22.974 -1.599 -24.703 1.00 87.25 65 GLU A C 1
ATOM 498 O O . GLU A 1 65 ? 22.607 -1.662 -25.871 1.00 87.25 65 GLU A O 1
ATOM 503 N N . ALA A 1 66 ? 22.271 -0.958 -23.766 1.00 85.31 66 ALA A N 1
ATOM 504 C CA . ALA A 1 66 ? 21.064 -0.174 -24.012 1.00 85.31 66 ALA A CA 1
ATOM 505 C C . ALA A 1 66 ? 21.356 1.304 -24.357 1.00 85.31 66 ALA A C 1
ATOM 507 O O . ALA A 1 66 ? 20.473 2.148 -24.201 1.00 85.31 66 ALA A O 1
ATOM 508 N N . ASP A 1 67 ? 22.587 1.621 -24.779 1.00 88.81 67 ASP A N 1
ATOM 509 C CA . ASP A 1 67 ? 23.060 2.965 -25.142 1.00 88.81 67 ASP A CA 1
ATOM 510 C C . ASP A 1 67 ? 22.881 4.029 -24.036 1.00 88.81 67 ASP A C 1
ATOM 512 O O . ASP A 1 67 ? 22.821 5.231 -24.307 1.00 88.81 67 ASP A O 1
ATOM 516 N N . LEU A 1 68 ? 22.829 3.615 -22.764 1.00 89.94 68 LEU A N 1
ATOM 517 C CA . LEU A 1 68 ? 22.846 4.549 -21.640 1.00 89.94 68 LEU A CA 1
ATOM 518 C C . LEU A 1 68 ? 24.281 5.024 -21.368 1.00 89.94 68 LEU A C 1
ATOM 520 O O . LEU A 1 68 ? 25.182 4.192 -21.216 1.00 89.94 68 LEU A O 1
ATOM 524 N N . PRO A 1 69 ? 24.510 6.343 -21.218 1.00 91.00 69 PRO A N 1
ATOM 525 C CA . PRO A 1 69 ? 25.846 6.877 -20.955 1.00 91.00 69 PRO A CA 1
ATOM 526 C C . PRO A 1 69 ? 26.385 6.446 -19.584 1.00 91.00 69 PRO A C 1
ATOM 528 O O . PRO A 1 69 ? 27.593 6.301 -19.413 1.00 91.00 69 PRO A O 1
ATOM 531 N N . ARG A 1 70 ? 25.490 6.230 -18.613 1.00 93.38 70 ARG A N 1
ATOM 532 C CA . ARG A 1 70 ? 25.794 5.825 -17.237 1.00 93.38 70 ARG A CA 1
ATOM 533 C C . ARG A 1 70 ? 24.588 5.151 -16.584 1.00 93.38 70 ARG A C 1
ATOM 535 O O . ARG A 1 70 ? 23.471 5.203 -17.094 1.00 93.38 70 ARG A O 1
ATOM 542 N N . GLY A 1 71 ? 24.820 4.549 -15.421 1.00 95.12 71 GLY A N 1
ATOM 543 C CA . GLY A 1 71 ? 23.801 3.865 -14.629 1.00 95.12 71 GLY A CA 1
ATOM 544 C C . GLY A 1 71 ? 23.860 2.342 -14.734 1.00 95.12 71 GLY A C 1
ATOM 545 O O . GLY A 1 71 ? 24.824 1.764 -15.234 1.00 95.12 71 GLY A O 1
ATOM 546 N N . ALA A 1 72 ? 22.841 1.678 -14.194 1.00 94.88 72 ALA A N 1
ATOM 547 C CA . ALA A 1 72 ? 22.739 0.224 -14.161 1.00 94.88 72 ALA A CA 1
ATOM 548 C C . ALA A 1 72 ? 21.317 -0.230 -14.495 1.00 94.88 72 ALA A C 1
ATOM 550 O O . ALA A 1 72 ? 20.353 0.307 -13.956 1.00 94.88 72 ALA A O 1
ATOM 551 N N . LEU A 1 73 ? 21.181 -1.248 -15.340 1.00 92.00 73 LEU A N 1
ATOM 552 C CA . LEU A 1 73 ? 19.899 -1.793 -15.767 1.00 92.00 73 LEU A CA 1
ATOM 553 C C . LEU A 1 73 ? 19.870 -3.297 -15.484 1.00 92.00 73 LEU A C 1
ATOM 555 O O . LEU A 1 73 ? 20.577 -4.073 -16.120 1.00 92.00 73 LEU A O 1
ATOM 559 N N . TYR A 1 74 ? 19.093 -3.714 -14.486 1.00 90.44 74 TYR A N 1
ATOM 560 C CA . TYR A 1 74 ? 18.930 -5.134 -14.184 1.00 90.44 74 TYR A CA 1
ATOM 561 C C . TYR A 1 74 ? 17.976 -5.784 -15.186 1.00 90.44 74 TYR A C 1
ATOM 563 O O . TYR A 1 74 ? 16.904 -5.256 -15.480 1.00 90.44 74 TYR A O 1
ATOM 571 N N . ALA A 1 75 ? 18.351 -6.966 -15.674 1.00 81.00 75 ALA A N 1
ATOM 572 C CA . ALA A 1 75 ? 17.474 -7.770 -16.512 1.00 81.00 75 ALA A CA 1
ATOM 573 C C . ALA A 1 75 ? 16.223 -8.204 -15.747 1.00 81.00 75 ALA A C 1
ATOM 575 O O . ALA A 1 75 ? 16.297 -8.564 -14.567 1.00 81.00 75 ALA A O 1
ATOM 576 N N . LEU A 1 76 ? 15.090 -8.216 -16.454 1.00 75.81 76 LEU A N 1
ATOM 577 C CA . LEU A 1 76 ? 13.821 -8.719 -15.926 1.00 75.81 76 LEU A CA 1
ATOM 578 C C . LEU A 1 76 ? 13.959 -10.176 -15.478 1.00 75.81 76 LEU A C 1
ATOM 580 O O . LEU A 1 76 ? 13.379 -10.582 -14.472 1.00 75.81 76 LEU A O 1
ATOM 584 N N . ARG A 1 77 ? 14.748 -10.939 -16.241 1.00 72.50 77 ARG A N 1
ATOM 585 C CA . ARG A 1 77 ? 15.044 -12.343 -16.007 1.00 72.50 77 ARG A CA 1
ATOM 586 C C . ARG A 1 77 ? 16.536 -12.625 -16.134 1.00 72.50 77 ARG A C 1
ATOM 588 O O . ARG A 1 77 ? 17.182 -12.157 -17.068 1.00 72.50 77 ARG A O 1
ATOM 595 N N . MET A 1 78 ? 17.064 -13.434 -15.218 1.00 62.69 78 MET A N 1
ATOM 596 C CA . MET A 1 78 ? 18.465 -13.867 -15.211 1.00 62.69 78 MET A CA 1
ATOM 597 C C . MET A 1 78 ? 18.565 -15.402 -15.202 1.00 62.69 78 MET A C 1
ATOM 599 O O . MET A 1 78 ? 18.069 -15.995 -14.242 1.00 62.69 78 MET A O 1
ATOM 603 N N . PRO A 1 79 ? 19.222 -16.045 -16.193 1.00 62.31 79 PRO A N 1
ATOM 604 C CA . PRO A 1 79 ? 19.803 -15.456 -17.410 1.00 62.31 79 PRO A CA 1
ATOM 605 C C . PRO A 1 79 ? 18.725 -15.047 -18.446 1.00 62.31 79 PRO A C 1
ATOM 607 O O . PRO A 1 79 ? 17.599 -15.550 -18.381 1.00 62.31 79 PRO A O 1
ATOM 610 N N . PRO A 1 80 ? 19.049 -14.172 -19.419 1.00 57.44 80 PRO A N 1
ATOM 611 C CA . PRO A 1 80 ? 18.155 -13.841 -20.533 1.00 57.44 80 PRO A CA 1
ATOM 612 C C . PRO A 1 80 ? 17.766 -15.084 -21.354 1.00 57.44 80 PRO A C 1
ATOM 614 O O . PRO A 1 80 ? 18.604 -15.951 -21.609 1.00 57.44 80 PRO A O 1
ATOM 617 N N . ARG A 1 81 ? 16.506 -15.174 -21.804 1.00 56.00 81 ARG A N 1
ATOM 618 C CA . ARG A 1 81 ? 16.016 -16.268 -22.664 1.00 56.00 81 ARG A CA 1
ATOM 619 C C . ARG A 1 81 ? 16.063 -15.850 -24.136 1.00 56.00 81 ARG A C 1
ATOM 621 O O . ARG A 1 81 ? 15.420 -14.877 -24.521 1.00 56.00 81 ARG A O 1
ATOM 628 N N . ALA A 1 82 ? 16.779 -16.608 -24.967 1.00 50.06 82 ALA A N 1
ATOM 629 C CA . ALA A 1 82 ? 16.787 -16.400 -26.415 1.00 50.06 82 ALA A CA 1
ATOM 630 C C . ALA A 1 82 ? 15.382 -16.622 -27.016 1.00 50.06 82 ALA A C 1
ATOM 632 O O . ALA A 1 82 ? 14.714 -17.597 -26.675 1.00 50.06 82 ALA A O 1
ATOM 633 N N . GLY A 1 83 ? 14.947 -15.729 -27.914 1.00 46.34 83 GLY A N 1
ATOM 634 C CA . GLY A 1 83 ? 13.678 -15.853 -28.649 1.00 46.34 83 GLY A CA 1
ATOM 635 C C . GLY A 1 83 ? 12.414 -15.401 -27.904 1.00 46.34 83 GLY A C 1
ATOM 636 O O . GLY A 1 83 ? 11.315 -15.644 -28.394 1.00 46.34 83 GLY A O 1
ATOM 637 N N . HIS A 1 84 ? 12.537 -14.754 -26.741 1.00 49.97 84 HIS A N 1
ATOM 638 C CA . HIS A 1 84 ? 11.393 -14.165 -26.038 1.00 49.97 84 HIS A CA 1
ATOM 639 C C . HIS A 1 84 ? 10.945 -12.849 -26.717 1.00 49.97 84 HIS A C 1
ATOM 641 O O . HIS A 1 84 ? 11.811 -12.053 -27.085 1.00 49.97 84 HIS A O 1
ATOM 647 N N . PRO A 1 85 ? 9.632 -12.585 -26.888 1.00 41.09 85 PRO A N 1
ATOM 648 C CA . PRO A 1 85 ? 9.142 -11.434 -27.661 1.00 41.09 85 PRO A CA 1
ATOM 649 C C . PRO A 1 85 ? 9.295 -10.086 -26.941 1.00 41.09 85 PRO A C 1
ATOM 651 O O . PRO A 1 85 ? 9.153 -9.035 -27.563 1.00 41.09 85 PRO A O 1
ATOM 654 N N . PHE A 1 86 ? 9.573 -10.107 -25.637 1.00 55.00 86 PHE A N 1
ATOM 655 C CA . PHE A 1 86 ? 9.729 -8.910 -24.817 1.00 55.00 86 PHE A CA 1
ATOM 656 C C . PHE A 1 86 ? 11.207 -8.526 -24.646 1.00 55.00 86 PHE A C 1
ATOM 658 O O . PHE A 1 86 ? 12.042 -9.429 -24.529 1.00 55.00 86 PHE A O 1
ATOM 665 N N . PRO A 1 87 ? 11.536 -7.217 -24.581 1.00 54.00 87 PRO A N 1
ATOM 666 C CA . PRO A 1 87 ? 12.883 -6.755 -24.258 1.00 54.00 87 PRO A CA 1
ATOM 667 C C . PRO A 1 87 ? 13.417 -7.441 -22.998 1.00 54.00 87 PRO A C 1
ATOM 669 O O . PRO A 1 87 ? 12.685 -7.634 -22.029 1.00 54.00 87 PRO A O 1
ATOM 672 N N . ALA A 1 88 ? 14.707 -7.779 -22.978 1.00 57.31 88 ALA A N 1
ATOM 673 C CA . ALA A 1 88 ? 15.334 -8.410 -21.814 1.00 57.31 88 ALA A CA 1
ATOM 674 C C . ALA A 1 88 ? 15.357 -7.500 -20.562 1.00 57.31 88 ALA A C 1
ATOM 676 O O . ALA A 1 88 ? 15.628 -7.972 -19.452 1.00 57.31 88 ALA A O 1
ATOM 677 N N . TYR A 1 89 ? 15.058 -6.206 -20.730 1.00 66.69 89 TYR A N 1
ATOM 678 C CA . TYR A 1 89 ? 15.248 -5.171 -19.723 1.00 66.69 89 TYR A CA 1
ATOM 679 C C . TYR A 1 89 ? 14.012 -4.286 -19.584 1.00 66.69 89 TYR A C 1
ATOM 681 O O . TYR A 1 89 ? 13.590 -3.642 -20.544 1.00 66.69 89 TYR A O 1
ATOM 689 N N . PHE A 1 90 ? 13.486 -4.202 -18.362 1.00 79.62 90 PHE A N 1
ATOM 690 C CA . PHE A 1 90 ? 12.449 -3.244 -17.999 1.00 79.62 90 PHE A CA 1
ATOM 691 C C . PHE A 1 90 ? 12.900 -2.448 -16.777 1.00 79.62 90 PHE A C 1
ATOM 693 O O . PHE A 1 90 ? 13.213 -3.043 -15.744 1.00 79.62 90 PHE A O 1
ATOM 700 N N . PRO A 1 91 ? 12.931 -1.108 -16.851 1.00 85.00 91 PRO A N 1
ATOM 701 C CA . PRO A 1 91 ? 13.555 -0.296 -15.813 1.00 85.00 91 PRO A CA 1
ATOM 702 C C . PRO A 1 91 ? 12.810 -0.358 -14.478 1.00 85.00 91 PRO A C 1
ATOM 704 O O . PRO A 1 91 ? 13.428 -0.131 -13.442 1.00 85.00 91 PRO A O 1
ATOM 707 N N . PHE A 1 92 ? 11.522 -0.734 -14.450 1.00 92.81 92 PHE A N 1
ATOM 708 C CA . PHE A 1 92 ? 10.802 -0.917 -13.183 1.00 92.81 92 PHE A CA 1
ATOM 709 C C . PHE A 1 92 ? 11.490 -1.954 -12.277 1.00 92.81 92 PHE A C 1
ATOM 711 O O . PHE A 1 92 ? 11.434 -1.816 -11.057 1.00 92.81 92 PHE A O 1
ATOM 718 N N . GLN A 1 93 ? 12.204 -2.936 -12.846 1.00 93.00 93 GLN A N 1
ATOM 719 C CA . GLN A 1 93 ? 12.962 -3.932 -12.086 1.00 93.00 93 GLN A CA 1
ATOM 720 C C . GLN A 1 93 ? 14.016 -3.287 -11.175 1.00 93.00 93 GLN A C 1
ATOM 722 O O . GLN A 1 93 ? 14.209 -3.727 -10.041 1.00 93.00 93 GLN A O 1
ATOM 727 N N . ASN A 1 94 ? 14.667 -2.212 -11.629 1.00 95.12 94 ASN A N 1
ATOM 728 C CA . ASN A 1 94 ? 15.618 -1.454 -10.814 1.00 95.12 94 ASN A CA 1
ATOM 729 C C . ASN A 1 94 ? 14.950 -0.912 -9.544 1.00 95.12 94 ASN A C 1
ATOM 731 O O . ASN A 1 94 ? 15.471 -1.057 -8.435 1.00 95.12 94 ASN A O 1
ATOM 735 N N . ALA A 1 95 ? 13.767 -0.326 -9.710 1.00 97.19 95 ALA A N 1
ATOM 736 C CA . ALA A 1 95 ? 13.002 0.244 -8.615 1.00 97.19 95 ALA A CA 1
ATOM 737 C C . ALA A 1 95 ? 12.397 -0.831 -7.700 1.00 97.19 95 ALA A C 1
ATOM 739 O O . ALA A 1 95 ? 12.340 -0.629 -6.489 1.00 97.19 95 ALA A O 1
ATOM 740 N N . VAL A 1 96 ? 12.026 -2.000 -8.231 1.00 97.44 96 VAL A N 1
ATOM 741 C CA . VAL A 1 96 ? 11.595 -3.155 -7.425 1.00 97.44 96 VAL A CA 1
ATOM 742 C C . VAL A 1 96 ? 12.746 -3.701 -6.570 1.00 97.44 96 VAL A C 1
ATOM 744 O O . VAL A 1 96 ? 12.541 -3.985 -5.391 1.00 97.44 96 VAL A O 1
ATOM 747 N N . ILE A 1 97 ? 13.974 -3.785 -7.097 1.00 97.50 97 ILE A N 1
ATOM 748 C CA . ILE A 1 97 ? 15.159 -4.161 -6.302 1.00 97.50 97 ILE A CA 1
ATOM 749 C C . ILE A 1 97 ? 15.407 -3.134 -5.187 1.00 97.50 97 ILE A C 1
ATOM 751 O O . ILE A 1 97 ? 15.674 -3.509 -4.041 1.00 97.50 97 ILE A O 1
ATOM 755 N N . ALA A 1 98 ? 15.291 -1.838 -5.493 1.00 98.50 98 ALA A N 1
ATOM 756 C CA . ALA A 1 98 ? 15.406 -0.785 -4.487 1.00 98.50 98 ALA A CA 1
ATOM 757 C C . ALA A 1 98 ? 14.308 -0.904 -3.415 1.00 98.50 98 ALA A C 1
ATOM 759 O O . ALA A 1 98 ? 14.606 -0.845 -2.222 1.00 98.50 98 ALA A O 1
ATOM 760 N N . TYR A 1 99 ? 13.061 -1.163 -3.816 1.00 98.38 99 TYR A N 1
ATOM 761 C CA . TYR A 1 99 ? 11.955 -1.444 -2.902 1.00 98.38 99 TYR A CA 1
ATOM 762 C C . TYR A 1 99 ? 12.263 -2.633 -1.988 1.00 98.38 99 TYR A C 1
ATOM 764 O O . TYR A 1 99 ? 12.167 -2.500 -0.769 1.00 98.38 99 TYR A O 1
ATOM 772 N N . ALA A 1 100 ? 12.710 -3.761 -2.543 1.00 98.19 100 ALA A N 1
ATOM 773 C CA . ALA A 1 100 ? 13.062 -4.960 -1.786 1.00 98.19 100 ALA A CA 1
ATOM 774 C C . ALA A 1 100 ? 14.149 -4.681 -0.737 1.00 98.19 100 ALA A C 1
ATOM 776 O O . ALA A 1 100 ? 14.051 -5.117 0.413 1.00 98.19 100 ALA A O 1
ATOM 777 N N . MET A 1 101 ? 15.169 -3.903 -1.112 1.00 98.50 101 MET A N 1
ATOM 778 C CA . MET A 1 101 ? 16.246 -3.522 -0.204 1.00 98.50 101 MET A CA 1
ATOM 779 C C . MET A 1 101 ? 15.765 -2.572 0.896 1.00 98.50 101 MET A C 1
ATOM 781 O O . MET A 1 101 ? 16.169 -2.725 2.050 1.00 98.50 101 MET A O 1
ATOM 785 N N . ARG A 1 102 ? 14.855 -1.643 0.578 1.00 98.19 102 ARG A N 1
ATOM 786 C CA . ARG A 1 102 ? 14.219 -0.772 1.574 1.00 98.19 102 ARG A CA 1
ATOM 787 C C . ARG A 1 102 ? 13.368 -1.580 2.551 1.00 98.19 102 ARG A C 1
ATOM 789 O O . ARG A 1 102 ? 13.527 -1.408 3.755 1.00 98.19 102 ARG A O 1
ATOM 796 N N . GLN A 1 103 ? 12.538 -2.505 2.061 1.00 98.00 103 GLN A N 1
ATOM 797 C CA . GLN A 1 103 ? 11.740 -3.400 2.910 1.00 98.00 103 GLN A CA 1
ATOM 798 C C . GLN A 1 103 ? 12.628 -4.253 3.821 1.00 98.00 103 GLN A C 1
ATOM 800 O O . GLN A 1 103 ? 12.348 -4.384 5.012 1.00 98.00 103 GLN A O 1
ATOM 805 N N . PHE A 1 104 ? 13.748 -4.771 3.304 1.00 98.50 104 PHE A N 1
ATOM 806 C CA . PHE A 1 104 ? 14.727 -5.488 4.118 1.00 98.50 104 PHE A CA 1
ATOM 807 C C . PHE A 1 104 ? 15.297 -4.622 5.241 1.00 98.50 104 PHE A C 1
ATOM 809 O O . PHE A 1 104 ? 15.313 -5.064 6.390 1.00 98.50 104 PHE A O 1
ATOM 816 N N . VAL A 1 105 ? 15.735 -3.397 4.940 1.00 98.12 105 VAL A N 1
ATOM 817 C CA . VAL A 1 105 ? 16.272 -2.472 5.948 1.00 98.12 105 VAL A CA 1
ATOM 818 C C . VAL A 1 105 ? 15.215 -2.123 7.000 1.00 98.12 105 VAL A C 1
ATOM 820 O O . VAL A 1 105 ? 15.517 -2.156 8.191 1.00 98.12 105 VAL A O 1
ATOM 823 N N . LEU A 1 106 ? 13.979 -1.838 6.586 1.00 97.00 106 LEU A N 1
ATOM 824 C CA . LEU A 1 106 ? 12.879 -1.497 7.492 1.00 97.00 106 LEU A CA 1
ATOM 825 C C . LEU A 1 106 ? 12.485 -2.665 8.406 1.00 97.00 106 LEU A C 1
ATOM 827 O O . LEU A 1 106 ? 12.293 -2.475 9.607 1.00 97.00 106 LEU A O 1
ATOM 831 N N . ALA A 1 107 ? 12.391 -3.881 7.866 1.00 97.44 107 ALA A N 1
ATOM 832 C CA . ALA A 1 107 ? 12.015 -5.057 8.641 1.00 97.44 107 ALA A CA 1
ATOM 833 C C . ALA A 1 107 ? 13.157 -5.523 9.555 1.00 97.44 107 ALA A C 1
ATOM 835 O O . ALA A 1 107 ? 12.964 -5.702 10.755 1.00 97.44 107 ALA A O 1
ATOM 836 N N . SER A 1 108 ? 14.364 -5.705 9.014 1.00 96.88 108 SER A N 1
ATOM 837 C CA . SER A 1 108 ? 15.497 -6.283 9.751 1.00 96.88 108 SER A CA 1
ATOM 838 C C . SER A 1 108 ? 16.268 -5.284 10.616 1.00 96.88 108 SER A C 1
ATOM 840 O O . SER A 1 108 ? 17.001 -5.708 11.504 1.00 96.88 108 SER A O 1
ATOM 842 N N . GLY A 1 109 ? 16.152 -3.978 10.349 1.00 95.25 109 GLY A N 1
ATOM 843 C CA . GLY A 1 109 ? 17.011 -2.950 10.945 1.00 95.25 109 GLY A CA 1
ATOM 844 C C . GLY A 1 109 ? 18.460 -2.966 10.432 1.00 95.25 109 GLY A C 1
ATOM 845 O O . GLY A 1 109 ? 19.264 -2.116 10.816 1.00 95.25 109 GLY A O 1
ATOM 846 N N . ASP A 1 110 ? 18.822 -3.904 9.553 1.00 96.00 110 ASP A N 1
ATOM 847 C CA . ASP A 1 110 ? 20.194 -4.120 9.104 1.00 96.00 110 ASP A CA 1
ATOM 848 C C . ASP A 1 110 ? 20.585 -3.148 7.982 1.00 96.00 110 ASP A C 1
ATOM 850 O O . ASP A 1 110 ? 20.560 -3.456 6.787 1.00 96.00 110 ASP A O 1
ATOM 854 N N . ARG A 1 111 ? 21.001 -1.945 8.385 1.00 94.38 111 ARG A N 1
ATOM 855 C CA . ARG A 1 111 ? 21.496 -0.913 7.461 1.00 94.38 111 ARG A CA 1
ATOM 856 C C . ARG A 1 111 ? 22.884 -1.211 6.891 1.00 94.38 111 ARG A C 1
ATOM 858 O O . ARG A 1 111 ? 23.296 -0.545 5.942 1.00 94.38 111 ARG A O 1
ATOM 865 N N . SER A 1 112 ? 23.612 -2.202 7.418 1.00 95.56 112 SER A N 1
ATOM 866 C CA . SER A 1 112 ? 24.974 -2.511 6.951 1.00 95.56 112 SER A CA 1
ATOM 867 C C . SER A 1 112 ? 25.009 -2.946 5.483 1.00 95.56 112 SER A C 1
ATOM 869 O O . SER A 1 112 ? 26.035 -2.816 4.823 1.00 95.56 112 SER A O 1
ATOM 871 N N . ILE A 1 113 ? 23.885 -3.438 4.947 1.00 97.06 113 ILE A N 1
ATOM 872 C CA . ILE A 1 113 ? 23.784 -3.817 3.536 1.00 97.06 113 ILE A CA 1
ATOM 873 C C . ILE A 1 113 ? 24.021 -2.628 2.592 1.00 97.06 113 ILE A C 1
ATOM 875 O O . ILE A 1 113 ? 24.575 -2.802 1.508 1.00 97.06 113 ILE A O 1
ATOM 879 N N . LEU A 1 114 ? 23.665 -1.409 3.019 1.00 96.75 114 LEU A N 1
ATOM 880 C CA . LEU A 1 114 ? 23.822 -0.199 2.214 1.00 96.75 114 LEU A CA 1
ATOM 881 C C . LEU A 1 114 ? 25.301 0.116 1.978 1.00 96.75 114 LEU A C 1
ATOM 883 O O . LEU A 1 114 ? 25.707 0.338 0.838 1.00 96.75 114 LEU A O 1
ATOM 887 N N . THR A 1 115 ? 26.124 0.061 3.029 1.00 93.88 115 THR A N 1
ATOM 888 C CA . THR A 1 115 ? 27.570 0.317 2.928 1.00 93.88 115 THR A CA 1
ATOM 889 C C . THR A 1 115 ? 28.332 -0.830 2.264 1.00 93.88 115 THR A C 1
ATOM 891 O O . THR A 1 115 ? 29.416 -0.607 1.734 1.00 93.88 115 THR A O 1
ATOM 894 N N . GLN A 1 116 ? 27.755 -2.035 2.213 1.00 94.56 116 GLN A N 1
ATOM 895 C CA . GLN A 1 116 ? 28.313 -3.200 1.510 1.00 94.56 116 GLN A CA 1
ATOM 896 C C . GLN A 1 116 ? 28.011 -3.232 0.002 1.00 94.56 116 GLN A C 1
ATOM 898 O O . GLN A 1 116 ? 28.242 -4.249 -0.644 1.00 94.56 116 GLN A O 1
ATOM 903 N N . GLY A 1 117 ? 27.501 -2.1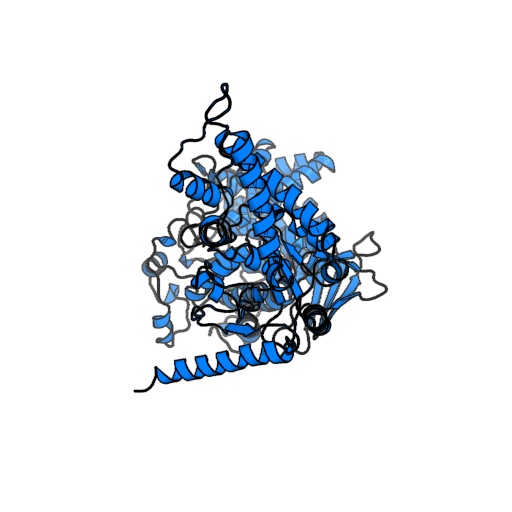38 -0.567 1.00 97.00 117 GLY A N 1
ATOM 904 C CA . GLY A 1 117 ? 27.208 -2.012 -1.999 1.00 97.00 117 GLY A CA 1
ATOM 905 C C . GLY A 1 117 ? 25.724 -1.850 -2.317 1.00 97.00 117 GLY A C 1
ATOM 906 O O . GLY A 1 117 ? 25.384 -1.508 -3.444 1.00 97.00 117 GLY A O 1
ATOM 907 N N . GLY A 1 118 ? 24.829 -2.003 -1.335 1.00 98.06 118 GLY A N 1
ATOM 908 C CA . GLY A 1 118 ? 23.401 -1.763 -1.535 1.00 98.06 118 GLY A CA 1
ATOM 909 C C . GLY A 1 118 ? 23.096 -0.322 -1.960 1.00 98.06 118 GLY A C 1
ATOM 910 O O . GLY A 1 118 ? 22.296 -0.107 -2.865 1.00 98.06 118 GLY A O 1
ATOM 911 N N . ALA A 1 119 ? 23.787 0.667 -1.385 1.00 98.38 119 ALA A N 1
ATOM 912 C CA . ALA A 1 119 ? 23.634 2.064 -1.797 1.00 98.38 119 ALA A CA 1
ATOM 913 C C . ALA A 1 119 ? 24.092 2.297 -3.250 1.00 98.38 119 ALA A C 1
ATOM 915 O O . ALA A 1 119 ? 23.471 3.080 -3.964 1.00 98.38 119 ALA A O 1
ATOM 916 N N . GLU A 1 120 ? 25.124 1.576 -3.710 1.00 98.50 120 GLU A N 1
ATOM 917 C CA . GLU A 1 120 ? 25.600 1.633 -5.101 1.00 98.50 120 GLU A CA 1
ATOM 918 C C . GLU A 1 120 ? 24.556 1.063 -6.062 1.00 98.50 120 GLU A C 1
ATOM 920 O O . GLU A 1 120 ? 24.252 1.685 -7.074 1.00 98.50 120 GLU A O 1
ATOM 925 N N . VAL A 1 121 ? 23.930 -0.066 -5.709 1.00 98.50 121 VAL A N 1
ATOM 926 C CA . VAL A 1 121 ? 22.823 -0.643 -6.488 1.00 98.50 121 VAL A CA 1
ATOM 927 C C . VAL A 1 121 ? 21.667 0.346 -6.618 1.00 98.50 121 VAL A C 1
ATOM 929 O O . VAL A 1 121 ? 21.176 0.568 -7.723 1.00 98.50 121 VAL A O 1
ATOM 932 N N . VAL A 1 122 ? 21.231 0.945 -5.508 1.00 98.56 122 VAL A N 1
ATOM 933 C CA . VAL A 1 122 ? 20.063 1.841 -5.484 1.00 98.56 122 VAL A CA 1
ATOM 934 C C . VAL A 1 122 ? 20.328 3.117 -6.278 1.00 98.56 122 VAL A C 1
ATOM 936 O O . VAL A 1 122 ? 19.475 3.507 -7.072 1.00 98.56 122 VAL A O 1
ATOM 939 N N . LEU A 1 123 ? 21.506 3.730 -6.114 1.00 98.62 123 LEU A N 1
ATOM 940 C CA . LEU A 1 123 ? 21.877 4.964 -6.808 1.00 98.62 123 LEU A CA 1
ATOM 941 C C . LEU A 1 123 ? 22.173 4.730 -8.295 1.00 98.62 123 LEU A C 1
ATOM 943 O O . LEU A 1 123 ? 21.580 5.396 -9.141 1.00 98.62 123 LEU A O 1
ATOM 947 N N . ALA A 1 124 ? 23.043 3.773 -8.635 1.00 98.25 124 ALA A N 1
ATOM 948 C CA . ALA A 1 124 ? 23.426 3.529 -10.027 1.00 98.25 124 ALA A CA 1
ATOM 949 C C . ALA A 1 124 ? 22.215 3.144 -10.886 1.00 98.25 124 ALA A C 1
ATOM 951 O O . ALA A 1 124 ? 22.101 3.562 -12.035 1.00 98.25 124 ALA A O 1
ATOM 952 N N . SER A 1 125 ? 21.284 2.373 -10.324 1.00 97.44 125 SER A N 1
ATOM 953 C CA . SER A 1 125 ? 20.075 1.975 -11.043 1.00 97.44 125 SER A CA 1
ATOM 954 C C . SER A 1 125 ? 19.013 3.080 -11.132 1.00 97.44 125 SER A C 1
ATOM 956 O O . SER A 1 125 ? 18.186 3.046 -12.042 1.00 97.44 125 SER A O 1
ATOM 958 N N . ALA A 1 126 ? 19.062 4.085 -10.249 1.00 98.19 126 ALA A N 1
ATOM 959 C CA . ALA A 1 126 ? 18.178 5.250 -10.296 1.00 98.19 126 ALA A CA 1
ATOM 960 C C . ALA A 1 126 ? 18.585 6.276 -11.367 1.00 98.19 126 ALA A C 1
ATOM 962 O O . ALA A 1 126 ? 17.730 7.018 -11.847 1.00 98.19 126 ALA A O 1
ATOM 963 N N . LEU A 1 127 ? 19.865 6.311 -11.767 1.00 97.94 127 LEU A N 1
ATOM 964 C CA . LEU A 1 127 ? 20.355 7.205 -12.828 1.00 97.94 127 LEU A CA 1
ATOM 965 C C . LEU A 1 127 ? 19.612 6.996 -14.152 1.00 97.94 127 LEU A C 1
ATOM 967 O O . LEU A 1 127 ? 19.353 7.965 -14.856 1.00 97.94 127 LEU A O 1
ATOM 971 N N . VAL A 1 128 ? 19.183 5.762 -14.438 1.00 95.56 128 VAL A N 1
ATOM 972 C CA . VAL A 1 128 ? 18.393 5.421 -15.634 1.00 95.56 128 VAL A CA 1
ATOM 973 C C . VAL A 1 128 ? 17.146 6.300 -15.760 1.00 95.56 128 VAL A C 1
ATOM 975 O O . VAL A 1 128 ? 16.790 6.715 -16.860 1.00 95.56 128 VAL A O 1
ATOM 978 N N . TRP A 1 129 ? 16.503 6.642 -14.639 1.00 96.81 129 TRP A N 1
ATOM 979 C CA . TRP A 1 129 ? 15.318 7.495 -14.655 1.00 96.81 129 TRP A CA 1
ATOM 980 C C . TRP A 1 129 ? 15.628 8.912 -15.123 1.00 96.81 129 TRP A C 1
ATOM 982 O O . TRP A 1 129 ? 14.794 9.498 -15.800 1.00 96.81 129 TRP A O 1
ATOM 992 N N . LEU A 1 130 ? 16.807 9.456 -14.801 1.00 96.19 130 LEU A N 1
ATOM 993 C CA . LEU A 1 130 ? 17.219 10.783 -15.265 1.00 96.19 130 LEU A CA 1
ATOM 994 C C . LEU A 1 130 ? 17.558 10.793 -16.758 1.00 96.19 130 LEU A C 1
ATOM 996 O O . LEU A 1 130 ? 17.263 11.778 -17.425 1.00 96.19 130 LEU A O 1
ATOM 1000 N N . GLU A 1 131 ? 18.147 9.709 -17.266 1.00 93.69 131 GLU A N 1
ATOM 1001 C CA . GLU A 1 131 ? 18.520 9.590 -18.681 1.00 93.69 131 GLU A CA 1
ATOM 1002 C C . GLU A 1 131 ? 17.293 9.367 -19.589 1.00 93.69 131 GLU A C 1
ATOM 1004 O O . GLU A 1 131 ? 17.249 9.865 -20.711 1.00 93.69 131 GLU A O 1
ATOM 1009 N N . TRP A 1 132 ? 16.274 8.636 -19.118 1.00 91.81 132 TRP A N 1
ATOM 1010 C CA . TRP A 1 132 ? 15.060 8.333 -19.899 1.00 91.81 132 TRP A CA 1
ATOM 1011 C C . TRP A 1 132 ? 13.868 9.248 -19.615 1.00 91.81 132 TRP A C 1
ATOM 1013 O O . TRP A 1 132 ? 12.922 9.300 -20.406 1.00 91.81 132 TRP A O 1
ATOM 1023 N N . GLY A 1 133 ? 13.867 9.941 -18.480 1.00 95.25 133 GLY A N 1
ATOM 1024 C CA . GLY A 1 133 ? 12.766 10.806 -18.088 1.00 95.25 133 GLY A CA 1
ATOM 1025 C C . GLY A 1 133 ? 12.750 12.131 -18.845 1.00 95.25 133 GLY A C 1
ATOM 1026 O O . GLY A 1 133 ? 13.784 12.712 -19.165 1.00 95.25 133 GLY A O 1
ATOM 1027 N N . VAL A 1 134 ? 11.548 12.638 -19.111 1.00 96.88 134 VAL A N 1
ATOM 1028 C CA . VAL A 1 134 ? 11.334 13.858 -19.895 1.00 96.88 134 VAL A CA 1
ATOM 1029 C C . VAL A 1 134 ? 10.565 14.879 -19.070 1.00 96.88 134 VAL A C 1
ATOM 1031 O O . VAL A 1 134 ? 9.538 14.568 -18.467 1.00 96.88 134 VAL A O 1
ATOM 1034 N N . TRP A 1 135 ? 11.042 16.123 -19.069 1.00 97.69 135 TRP A N 1
ATOM 1035 C CA . TRP A 1 135 ? 10.326 17.247 -18.475 1.00 97.69 135 TRP A CA 1
ATOM 1036 C C . TRP A 1 135 ? 9.334 17.841 -19.475 1.00 97.69 135 TRP A C 1
ATOM 1038 O O . TRP A 1 135 ? 9.723 18.326 -20.535 1.00 97.69 135 TRP A O 1
ATOM 1048 N N . GLU A 1 136 ? 8.054 17.859 -19.117 1.00 96.44 136 GLU A N 1
ATOM 1049 C CA . GLU A 1 136 ? 6.987 18.448 -19.925 1.00 96.44 136 GLU A CA 1
ATOM 1050 C C . GLU A 1 136 ? 6.005 19.190 -19.010 1.00 96.44 136 GLU A C 1
ATOM 1052 O O . GLU A 1 136 ? 5.564 18.662 -17.995 1.00 96.44 136 GLU A O 1
ATOM 1057 N N . ARG A 1 137 ? 5.672 20.448 -19.340 1.00 93.19 137 ARG A N 1
ATOM 1058 C CA . ARG A 1 137 ? 4.690 21.278 -18.599 1.00 93.19 137 ARG A CA 1
ATOM 1059 C C . ARG A 1 137 ? 4.915 21.319 -17.073 1.00 93.19 137 ARG A C 1
ATOM 1061 O O . ARG A 1 137 ? 3.972 21.443 -16.299 1.00 93.19 137 ARG A O 1
ATOM 1068 N N . GLY A 1 138 ? 6.174 21.236 -16.638 1.00 93.38 138 GLY A N 1
ATOM 1069 C CA . GLY A 1 138 ? 6.557 21.242 -15.220 1.00 93.38 138 GLY A CA 1
ATOM 1070 C C . GLY A 1 138 ? 6.401 19.900 -14.492 1.00 93.38 138 GLY A C 1
ATOM 1071 O O . GLY A 1 138 ? 6.698 19.840 -13.297 1.00 93.38 138 GLY A O 1
ATOM 1072 N N . GLY A 1 139 ? 5.967 18.848 -15.188 1.00 97.38 139 GLY A N 1
ATOM 1073 C CA . GLY A 1 139 ? 5.962 17.462 -14.731 1.00 97.38 139 GLY A CA 1
ATOM 1074 C C . GLY A 1 139 ? 7.154 16.672 -15.273 1.00 97.38 139 GLY A C 1
ATOM 1075 O O . GLY A 1 139 ? 7.739 17.023 -16.299 1.00 97.38 139 GLY A O 1
ATOM 1076 N N . PHE A 1 140 ? 7.513 15.606 -14.564 1.00 98.50 140 PHE A N 1
ATOM 1077 C CA . PHE A 1 140 ? 8.512 14.627 -14.974 1.00 98.50 140 PHE A CA 1
ATOM 1078 C C . PHE A 1 140 ? 7.807 13.349 -15.426 1.00 98.50 140 PHE A C 1
ATOM 1080 O O . PHE A 1 140 ? 7.056 12.745 -14.659 1.00 98.50 140 PHE A O 1
ATOM 1087 N N . HIS A 1 141 ? 8.036 12.966 -16.674 1.00 97.88 141 HIS A N 1
ATOM 1088 C CA . HIS A 1 141 ? 7.342 11.877 -17.346 1.00 97.88 141 HIS A CA 1
ATOM 1089 C C . HIS A 1 141 ? 8.298 10.735 -17.661 1.00 97.88 141 HIS A C 1
ATOM 1091 O O . HIS A 1 141 ? 9.424 10.971 -18.103 1.00 97.88 141 HIS A O 1
ATOM 1097 N N . LEU A 1 142 ? 7.818 9.500 -17.530 1.00 96.00 142 LEU A N 1
ATOM 1098 C CA . LEU A 1 142 ? 8.517 8.318 -18.030 1.00 96.00 142 LEU A CA 1
ATOM 1099 C C . LEU A 1 142 ? 7.772 7.809 -19.261 1.00 96.00 142 LEU A C 1
ATOM 1101 O O . LEU A 1 142 ? 6.614 7.394 -19.197 1.00 96.00 142 LEU A O 1
ATOM 1105 N N . ARG A 1 143 ? 8.426 7.888 -20.418 1.00 92.88 143 ARG A N 1
ATOM 1106 C CA . ARG A 1 143 ? 7.832 7.573 -21.720 1.00 92.88 143 ARG A CA 1
ATOM 1107 C C . ARG A 1 143 ? 8.479 6.308 -22.278 1.00 92.88 143 ARG A C 1
ATOM 1109 O O . ARG A 1 143 ? 9.674 6.111 -22.112 1.00 92.88 143 ARG A O 1
ATOM 1116 N N . GLY A 1 144 ? 7.707 5.485 -22.985 1.00 89.62 144 GLY A N 1
ATOM 1117 C CA . GLY A 1 144 ? 8.260 4.318 -23.670 1.00 89.62 144 GLY A CA 1
ATOM 1118 C C . GLY A 1 144 ? 8.631 3.195 -22.703 1.00 89.62 144 GLY A C 1
ATOM 1119 O O . GLY A 1 144 ? 9.542 2.422 -22.978 1.00 89.62 144 GLY A O 1
ATOM 1120 N N . VAL A 1 145 ? 7.952 3.132 -21.558 1.00 89.19 145 VAL A N 1
ATOM 1121 C CA . VAL A 1 145 ? 8.196 2.151 -20.499 1.00 89.19 145 VAL A CA 1
ATOM 1122 C C . VAL A 1 145 ? 7.167 1.029 -20.564 1.00 89.19 145 VAL A C 1
ATOM 1124 O O . VAL A 1 145 ? 6.137 1.162 -21.219 1.00 89.19 145 VAL A O 1
ATOM 1127 N N . LEU A 1 146 ? 7.437 -0.071 -19.869 1.00 84.56 146 LEU A N 1
ATOM 1128 C CA . LEU A 1 146 ? 6.462 -1.128 -19.622 1.00 84.56 146 LEU A CA 1
ATOM 1129 C C . LEU A 1 146 ? 6.227 -1.278 -18.117 1.00 84.56 146 LEU A C 1
ATOM 1131 O O . LEU A 1 146 ? 7.095 -0.934 -17.302 1.00 84.56 146 LEU A O 1
ATOM 1135 N N . GLY A 1 147 ? 5.039 -1.767 -17.778 1.00 87.25 147 GLY A N 1
ATOM 1136 C CA . GLY A 1 147 ? 4.684 -2.259 -16.455 1.00 87.25 147 GLY A CA 1
ATOM 1137 C C . GLY A 1 147 ? 5.139 -3.690 -16.190 1.00 87.25 147 GLY A C 1
ATOM 1138 O O . GLY A 1 147 ? 5.876 -4.283 -16.979 1.00 87.25 147 GLY A O 1
ATOM 1139 N N . ALA A 1 148 ? 4.675 -4.243 -15.071 1.00 87.19 148 ALA A N 1
ATOM 1140 C CA . ALA A 1 148 ? 4.764 -5.679 -14.835 1.00 87.19 148 ALA A CA 1
ATOM 1141 C C . ALA A 1 148 ? 3.736 -6.435 -15.702 1.00 87.19 148 ALA A C 1
ATOM 1143 O O . ALA A 1 148 ? 3.996 -7.566 -16.117 1.00 87.19 148 ALA A O 1
ATOM 1144 N N . ASP A 1 149 ? 2.622 -5.789 -16.050 1.00 87.94 149 ASP A N 1
ATOM 1145 C CA . ASP A 1 149 ? 1.645 -6.267 -17.013 1.00 87.94 149 ASP A CA 1
ATOM 1146 C C . ASP A 1 149 ? 2.125 -6.068 -18.454 1.00 87.94 149 ASP A C 1
ATOM 1148 O O . ASP A 1 149 ? 2.184 -4.966 -19.007 1.00 87.94 149 ASP A O 1
ATOM 1152 N N . CYS A 1 150 ? 2.418 -7.187 -19.103 1.00 80.06 150 CYS A N 1
ATOM 1153 C CA . CYS A 1 150 ? 2.906 -7.206 -20.472 1.00 80.06 150 CYS A CA 1
ATOM 1154 C C . CYS A 1 150 ? 1.783 -6.982 -21.509 1.00 80.06 150 CYS A C 1
ATOM 1156 O O . CYS A 1 150 ? 2.077 -6.781 -22.692 1.00 80.06 150 CYS A O 1
ATOM 1158 N N . TYR A 1 151 ? 0.503 -7.012 -21.104 1.00 87.31 151 TYR A N 1
ATOM 1159 C CA . TYR A 1 151 ? -0.650 -6.806 -21.999 1.00 87.31 151 TYR A CA 1
ATOM 1160 C C . TYR A 1 151 ? -0.841 -5.336 -22.388 1.00 87.31 151 TYR A C 1
ATOM 1162 O O . TYR A 1 151 ? -1.591 -5.030 -23.316 1.00 87.31 151 TYR A O 1
ATOM 1170 N N . GLY A 1 152 ? -0.122 -4.418 -21.741 1.00 81.00 152 GLY A N 1
ATOM 1171 C CA . GLY A 1 152 ? -0.119 -3.000 -22.085 1.00 81.00 152 GLY A CA 1
ATOM 1172 C C . GLY A 1 152 ? 0.691 -2.643 -23.335 1.00 81.00 152 GLY A C 1
ATOM 1173 O O . GLY A 1 152 ? 0.403 -1.622 -23.965 1.00 81.00 152 GLY A O 1
ATOM 1174 N N . GLY A 1 153 ? 1.668 -3.474 -23.721 1.00 84.25 153 GLY A N 1
ATOM 1175 C CA . GLY A 1 153 ? 2.694 -3.090 -24.696 1.00 84.25 153 GLY A CA 1
ATOM 1176 C C . GLY A 1 153 ? 3.571 -1.945 -24.169 1.00 84.25 153 GLY A C 1
ATOM 1177 O O . GLY A 1 153 ? 3.748 -1.812 -22.964 1.00 84.25 153 GLY A O 1
ATOM 1178 N N . ILE A 1 154 ? 4.123 -1.116 -25.061 1.00 87.19 154 ILE A N 1
ATOM 1179 C CA . ILE A 1 154 ? 4.888 0.088 -24.687 1.00 87.19 154 ILE A CA 1
ATOM 1180 C C . ILE A 1 154 ? 3.924 1.200 -24.256 1.00 87.19 154 ILE A C 1
ATOM 1182 O O . ILE A 1 154 ? 2.989 1.530 -24.985 1.00 87.19 154 ILE A O 1
ATOM 1186 N N . GLN A 1 155 ? 4.185 1.809 -23.102 1.00 90.25 155 GLN A N 1
ATOM 1187 C CA . GLN A 1 155 ? 3.290 2.746 -22.426 1.00 90.25 155 GLN A CA 1
ATOM 1188 C C . GLN A 1 155 ? 4.001 4.054 -22.050 1.00 90.25 155 GLN A C 1
ATOM 1190 O O . GLN A 1 155 ? 5.233 4.167 -22.043 1.00 90.25 155 GLN A O 1
ATOM 1195 N N . HIS A 1 156 ? 3.211 5.077 -21.723 1.00 93.00 156 HIS A N 1
ATOM 1196 C CA . HIS A 1 156 ? 3.715 6.351 -21.216 1.00 93.00 156 HIS A CA 1
ATOM 1197 C C . HIS A 1 156 ? 3.009 6.724 -19.917 1.00 93.00 156 HIS A C 1
ATOM 1199 O O . HIS A 1 156 ? 1.783 6.635 -19.842 1.00 93.00 156 HIS A O 1
ATOM 1205 N N . ASP A 1 157 ? 3.791 7.184 -18.941 1.00 94.94 157 ASP A N 1
ATOM 1206 C CA . ASP A 1 157 ? 3.358 7.451 -17.568 1.00 94.94 157 ASP A CA 1
ATOM 1207 C C . ASP A 1 157 ? 2.644 6.253 -16.940 1.00 94.94 157 ASP A C 1
ATOM 1209 O O . ASP A 1 157 ? 1.562 6.376 -16.369 1.00 94.94 157 ASP A O 1
ATOM 1213 N N . HIS A 1 158 ? 3.259 5.077 -17.090 1.00 95.69 158 HIS A N 1
ATOM 1214 C CA . HIS A 1 158 ? 2.733 3.842 -16.530 1.00 95.69 158 HIS A CA 1
ATOM 1215 C C . HIS A 1 158 ? 2.657 3.940 -14.999 1.00 95.69 158 HIS A C 1
ATOM 1217 O O . HIS A 1 158 ? 3.684 4.165 -14.350 1.00 95.69 158 HIS A O 1
ATOM 1223 N N . LEU A 1 159 ? 1.467 3.758 -14.418 1.00 96.62 159 LEU A N 1
ATOM 1224 C CA . LEU A 1 159 ? 1.194 4.075 -13.012 1.00 96.62 159 LEU A CA 1
ATOM 1225 C C . LEU A 1 159 ? 2.170 3.384 -12.053 1.00 96.62 159 LEU A C 1
ATOM 1227 O O . LEU A 1 159 ? 2.837 4.045 -11.255 1.00 96.62 159 LEU A O 1
ATOM 1231 N N . PHE A 1 160 ? 2.270 2.055 -12.142 1.00 97.00 160 PHE A N 1
ATOM 1232 C CA . PHE A 1 160 ? 3.135 1.268 -11.263 1.00 97.00 160 PHE A CA 1
ATOM 1233 C C . PHE A 1 160 ? 4.601 1.689 -11.401 1.00 97.00 160 PHE A C 1
ATOM 1235 O O . PHE A 1 160 ? 5.273 1.922 -10.396 1.00 97.00 160 PHE A O 1
ATOM 1242 N N . THR A 1 161 ? 5.070 1.857 -12.640 1.00 96.31 161 THR A N 1
ATOM 1243 C CA . THR A 1 161 ? 6.463 2.207 -12.951 1.00 96.31 161 THR A CA 1
ATOM 1244 C C . THR A 1 161 ? 6.813 3.591 -12.412 1.00 96.31 161 THR A C 1
ATOM 1246 O O . THR A 1 161 ? 7.830 3.740 -11.737 1.00 96.31 161 THR A O 1
ATOM 1249 N N . ASN A 1 162 ? 5.954 4.591 -12.630 1.00 97.69 162 ASN A N 1
ATOM 1250 C CA . ASN A 1 162 ? 6.169 5.949 -12.132 1.00 97.69 162 ASN A CA 1
ATOM 1251 C C . ASN A 1 162 ? 6.174 5.995 -10.599 1.00 97.69 162 ASN A C 1
ATOM 1253 O O . ASN A 1 162 ? 7.039 6.645 -10.010 1.00 97.69 162 ASN A O 1
ATOM 1257 N N . LEU A 1 163 ? 5.245 5.294 -9.940 1.00 98.19 163 LEU A N 1
ATOM 1258 C CA . LEU A 1 163 ? 5.174 5.268 -8.478 1.00 98.19 163 LEU A CA 1
ATOM 1259 C C . LEU A 1 163 ? 6.400 4.596 -7.857 1.00 98.19 163 LEU A C 1
ATOM 1261 O O . LEU A 1 163 ? 7.018 5.173 -6.964 1.00 98.19 163 LEU A O 1
ATOM 1265 N N . ILE A 1 164 ? 6.795 3.417 -8.341 1.00 97.94 164 ILE A N 1
ATOM 1266 C CA . ILE A 1 164 ? 7.941 2.703 -7.769 1.00 97.94 164 ILE A CA 1
ATOM 1267 C C . ILE A 1 164 ? 9.266 3.428 -8.069 1.00 97.94 164 ILE A C 1
ATOM 1269 O O . ILE A 1 164 ? 10.121 3.524 -7.187 1.00 97.94 164 ILE A O 1
ATOM 1273 N N . ALA A 1 165 ? 9.414 4.031 -9.258 1.00 98.38 165 ALA A N 1
ATOM 1274 C CA . ALA A 1 165 ? 10.562 4.875 -9.597 1.00 98.38 165 ALA A CA 1
ATOM 1275 C C . ALA A 1 165 ? 10.631 6.117 -8.697 1.00 98.38 165 ALA A C 1
ATOM 1277 O O . ALA A 1 165 ? 11.695 6.451 -8.176 1.00 98.38 165 ALA A O 1
ATOM 1278 N N . ARG A 1 166 ? 9.492 6.775 -8.444 1.00 98.56 166 ARG A N 1
ATOM 1279 C CA . ARG A 1 166 ? 9.407 7.909 -7.515 1.00 98.56 166 ARG A CA 1
ATOM 1280 C C . ARG A 1 166 ? 9.887 7.531 -6.116 1.00 98.56 166 ARG A C 1
ATOM 1282 O O . ARG A 1 166 ? 10.643 8.292 -5.515 1.00 98.56 166 ARG A O 1
ATOM 1289 N N . GLU A 1 167 ? 9.479 6.373 -5.604 1.00 98.12 167 GLU A N 1
ATOM 1290 C CA . GLU A 1 167 ? 9.910 5.902 -4.284 1.00 98.12 167 GLU A CA 1
ATOM 1291 C C . GLU A 1 167 ? 11.399 5.537 -4.246 1.00 98.12 167 GLU A C 1
ATOM 1293 O O . GLU A 1 167 ? 12.075 5.855 -3.266 1.00 98.12 167 GLU A O 1
ATOM 1298 N N . GLN A 1 168 ? 11.950 4.965 -5.323 1.00 98.62 168 GLN A N 1
ATOM 1299 C CA . GLN A 1 168 ? 13.397 4.771 -5.446 1.00 98.62 168 GLN A CA 1
ATOM 1300 C C . GLN A 1 168 ? 14.147 6.110 -5.381 1.00 98.62 168 GLN A C 1
ATOM 1302 O O . GLN A 1 168 ? 15.091 6.242 -4.604 1.00 98.62 168 GLN A O 1
ATOM 1307 N N . LEU A 1 169 ? 13.724 7.109 -6.161 1.00 98.81 169 LEU A N 1
ATOM 1308 C CA . LEU A 1 169 ? 14.361 8.431 -6.210 1.00 98.81 169 LEU A CA 1
ATOM 1309 C C . LEU A 1 169 ? 14.286 9.158 -4.854 1.00 98.81 169 LEU A C 1
ATOM 1311 O O . LEU A 1 169 ? 15.276 9.738 -4.409 1.00 98.81 169 LEU A O 1
ATOM 1315 N N . ARG A 1 170 ? 13.144 9.077 -4.153 1.00 98.44 170 ARG A N 1
ATOM 1316 C CA . ARG A 1 170 ? 13.000 9.596 -2.778 1.00 98.44 170 ARG A CA 1
ATOM 1317 C C . ARG A 1 170 ? 13.982 8.929 -1.823 1.00 98.44 170 ARG A C 1
ATOM 1319 O O . ARG A 1 170 ? 14.644 9.613 -1.042 1.00 98.44 170 ARG A O 1
ATOM 1326 N N . TRP A 1 171 ? 14.107 7.608 -1.914 1.00 98.38 171 TRP A N 1
ATOM 1327 C CA . TRP A 1 171 ? 14.995 6.860 -1.036 1.00 98.38 171 TRP A CA 1
ATOM 1328 C C . TRP A 1 171 ? 16.478 7.132 -1.320 1.00 98.38 171 TRP A C 1
ATOM 1330 O O . TRP A 1 171 ? 17.270 7.193 -0.381 1.00 98.38 171 TRP A O 1
ATOM 1340 N N . VAL A 1 172 ? 16.861 7.400 -2.575 1.00 98.75 172 VAL A N 1
ATOM 1341 C CA . VAL A 1 172 ? 18.205 7.912 -2.896 1.00 98.75 172 VAL A CA 1
ATOM 1342 C C . VAL A 1 172 ? 18.482 9.220 -2.147 1.00 98.75 172 VAL A C 1
ATOM 1344 O O . VAL A 1 172 ? 19.535 9.344 -1.524 1.00 98.75 172 VAL A O 1
ATOM 1347 N N . GLY A 1 173 ? 17.539 10.168 -2.142 1.00 98.38 173 GLY A N 1
ATOM 1348 C CA . GLY A 1 173 ? 17.672 11.424 -1.390 1.00 98.38 173 GLY A CA 1
ATOM 1349 C C . GLY A 1 173 ? 17.775 11.220 0.129 1.00 98.38 173 GLY A C 1
ATOM 1350 O O . GLY A 1 173 ? 18.539 11.910 0.807 1.00 98.38 173 GLY A O 1
ATOM 1351 N N . GLU A 1 174 ? 17.049 10.245 0.690 1.00 97.62 174 GLU A N 1
ATOM 1352 C CA . GLU A 1 174 ? 17.197 9.823 2.096 1.00 97.62 174 GLU A CA 1
ATOM 1353 C C . GLU A 1 174 ? 18.609 9.282 2.378 1.00 97.62 174 GLU A C 1
ATOM 1355 O O . GLU A 1 174 ? 19.289 9.787 3.273 1.00 97.62 174 GLU A O 1
ATOM 1360 N N . ILE A 1 175 ? 19.089 8.323 1.576 1.00 97.81 175 ILE A N 1
ATOM 1361 C CA . ILE A 1 175 ? 20.437 7.742 1.701 1.00 97.81 175 ILE A CA 1
ATOM 1362 C C . ILE A 1 175 ? 21.513 8.828 1.578 1.00 97.81 175 ILE A C 1
ATOM 1364 O O . ILE A 1 175 ? 22.458 8.845 2.368 1.00 97.81 175 ILE A O 1
ATOM 1368 N N . ALA A 1 176 ? 21.366 9.751 0.624 1.00 97.88 176 ALA A N 1
ATOM 1369 C CA . ALA A 1 176 ? 22.301 10.851 0.417 1.00 97.88 176 ALA A CA 1
ATOM 1370 C C . ALA A 1 176 ? 22.385 11.754 1.653 1.00 97.88 176 ALA A C 1
ATOM 1372 O O . ALA A 1 176 ? 23.480 12.026 2.143 1.00 97.88 176 ALA A O 1
ATOM 1373 N N . ARG A 1 177 ? 21.243 12.183 2.211 1.00 97.19 177 ARG A N 1
ATOM 1374 C CA . ARG A 1 177 ? 21.210 13.011 3.430 1.00 97.19 177 ARG A CA 1
ATOM 1375 C C . ARG A 1 177 ? 21.874 12.313 4.614 1.00 97.19 177 ARG A C 1
ATOM 1377 O O . ARG A 1 177 ? 22.680 12.930 5.308 1.00 97.19 177 ARG A O 1
ATOM 1384 N N . GLU A 1 178 ? 21.574 11.035 4.818 1.00 94.31 178 GLU A N 1
ATOM 1385 C CA . GLU A 1 178 ? 22.161 10.249 5.904 1.00 94.31 178 GLU A CA 1
ATOM 1386 C C . GLU A 1 178 ? 23.677 10.072 5.748 1.00 94.31 178 GLU A C 1
ATOM 1388 O O . GLU A 1 178 ? 24.434 10.343 6.683 1.00 94.31 178 GLU A O 1
ATOM 1393 N N . LEU A 1 179 ? 24.142 9.637 4.571 1.00 95.25 179 LEU A N 1
ATOM 1394 C CA . LEU A 1 179 ? 25.561 9.379 4.328 1.00 95.25 179 LEU A CA 1
ATOM 1395 C C . LEU A 1 179 ? 26.383 10.671 4.314 1.00 95.25 179 LEU A C 1
ATOM 1397 O O . LEU A 1 179 ? 27.475 10.678 4.876 1.00 95.25 179 LEU A O 1
ATOM 1401 N N . ARG A 1 180 ? 25.862 11.775 3.761 1.00 95.50 180 ARG A N 1
ATOM 1402 C CA . ARG A 1 180 ? 26.521 13.093 3.827 1.00 95.50 180 ARG A CA 1
ATOM 1403 C C . ARG A 1 180 ? 26.766 13.523 5.273 1.00 95.50 180 ARG A C 1
ATOM 1405 O O . ARG A 1 180 ? 27.853 14.003 5.584 1.00 95.50 180 ARG A O 1
ATOM 1412 N N . ALA A 1 181 ? 25.773 13.342 6.147 1.00 95.81 181 ALA A N 1
ATOM 1413 C CA . ALA A 1 181 ? 25.865 13.747 7.547 1.00 95.81 181 ALA A CA 1
ATOM 1414 C C . ALA A 1 181 ? 26.776 12.821 8.369 1.00 95.81 181 ALA A C 1
ATOM 1416 O O . ALA A 1 181 ? 27.589 13.295 9.157 1.00 95.81 181 ALA A O 1
ATOM 1417 N N . ALA A 1 182 ? 26.649 11.504 8.193 1.00 94.94 182 ALA A N 1
ATOM 1418 C CA . ALA A 1 182 ? 27.340 10.532 9.037 1.00 94.94 182 ALA A CA 1
ATOM 1419 C C . ALA A 1 182 ? 28.728 10.129 8.513 1.00 94.94 182 ALA A C 1
ATOM 1421 O O . ALA A 1 182 ? 29.616 9.821 9.308 1.00 94.94 182 ALA A O 1
ATOM 1422 N N . ARG A 1 183 ? 28.913 10.047 7.187 1.00 95.00 183 ARG A N 1
ATOM 1423 C CA . ARG A 1 183 ? 30.089 9.458 6.517 1.00 95.00 183 ARG A CA 1
ATOM 1424 C C . ARG A 1 183 ? 30.386 10.149 5.167 1.00 95.00 183 ARG A C 1
ATOM 1426 O O . ARG A 1 183 ? 30.303 9.498 4.123 1.00 95.00 183 ARG A O 1
ATOM 1433 N N . PRO A 1 184 ? 30.784 11.435 5.162 1.00 96.12 184 PRO A N 1
ATOM 1434 C CA . PRO A 1 184 ? 30.936 12.226 3.937 1.00 96.12 184 PRO A CA 1
ATOM 1435 C C . PRO A 1 184 ? 31.962 11.666 2.941 1.00 96.12 184 PRO A C 1
ATOM 1437 O O . PRO A 1 184 ? 31.782 11.826 1.739 1.00 96.12 184 PRO A O 1
ATOM 1440 N N . GLU A 1 185 ? 33.016 10.986 3.402 1.00 96.38 185 GLU A N 1
ATOM 1441 C CA . GLU A 1 185 ? 33.984 10.349 2.494 1.00 96.38 185 GLU A CA 1
ATOM 1442 C C . GLU A 1 185 ? 33.382 9.147 1.759 1.00 96.38 185 GLU A C 1
ATOM 1444 O O . GLU A 1 185 ? 33.480 9.073 0.541 1.00 96.38 185 GLU A O 1
ATOM 1449 N N . LEU A 1 186 ? 32.634 8.284 2.462 1.00 94.88 186 LEU A N 1
ATOM 1450 C CA . LEU A 1 186 ? 31.923 7.170 1.819 1.00 94.88 186 LEU A CA 1
ATOM 1451 C C . LEU A 1 186 ? 30.879 7.659 0.813 1.00 94.88 186 LEU A C 1
ATOM 1453 O O . LEU A 1 186 ? 30.604 6.973 -0.167 1.00 94.88 186 LEU A O 1
ATOM 1457 N N . TRP A 1 187 ? 30.274 8.818 1.077 1.00 97.38 187 TRP A N 1
ATOM 1458 C CA . TRP A 1 187 ? 29.345 9.446 0.148 1.00 97.38 187 TRP A CA 1
ATOM 1459 C C . TRP A 1 187 ? 30.042 9.903 -1.142 1.00 97.38 187 TRP A C 1
ATOM 1461 O O . TRP A 1 187 ? 29.546 9.606 -2.225 1.00 97.38 187 TRP A O 1
ATOM 1471 N N . ARG A 1 188 ? 31.213 10.548 -1.042 1.00 97.56 188 ARG A N 1
ATOM 1472 C CA . ARG A 1 188 ? 32.019 10.931 -2.217 1.00 97.56 188 ARG A CA 1
ATOM 1473 C C . ARG A 1 188 ? 32.459 9.706 -3.020 1.00 97.56 188 ARG A C 1
ATOM 1475 O O . ARG A 1 188 ? 32.195 9.648 -4.214 1.00 97.56 188 ARG A O 1
ATOM 1482 N N . ASP A 1 189 ? 32.988 8.682 -2.350 1.00 97.50 189 ASP A N 1
ATOM 1483 C CA . ASP A 1 189 ? 33.393 7.427 -3.000 1.00 97.50 189 ASP A CA 1
ATOM 1484 C C . ASP A 1 189 ? 32.215 6.715 -3.689 1.00 97.50 189 ASP A C 1
ATOM 1486 O O . ASP A 1 189 ? 32.376 6.006 -4.685 1.00 97.50 189 ASP A O 1
ATOM 1490 N N . LEU A 1 190 ? 31.007 6.835 -3.131 1.00 97.81 190 LEU A N 1
ATOM 1491 C CA . LEU A 1 190 ? 29.794 6.287 -3.730 1.00 97.81 190 LEU A CA 1
ATOM 1492 C C . LEU A 1 190 ? 29.398 7.046 -5.003 1.00 97.81 190 LEU A C 1
ATOM 1494 O O . LEU A 1 190 ? 29.064 6.397 -5.994 1.00 97.81 190 LEU A O 1
ATOM 1498 N N . LEU A 1 191 ? 29.444 8.381 -4.987 1.00 98.31 191 LEU A N 1
ATOM 1499 C CA . LEU A 1 191 ? 29.189 9.204 -6.172 1.00 98.31 191 LEU A CA 1
ATOM 1500 C C . LEU A 1 191 ? 30.168 8.861 -7.300 1.00 98.31 191 LEU A C 1
ATOM 1502 O O . LEU A 1 191 ? 29.726 8.574 -8.414 1.00 98.31 191 LEU A O 1
ATOM 1506 N N . ASP A 1 192 ? 31.461 8.770 -6.984 1.00 97.62 192 ASP A N 1
ATOM 1507 C CA . ASP A 1 192 ? 32.510 8.439 -7.952 1.00 97.62 192 ASP A CA 1
ATOM 1508 C C . ASP A 1 192 ? 32.282 7.057 -8.588 1.00 97.62 192 ASP A C 1
ATOM 1510 O O . ASP A 1 192 ? 32.314 6.915 -9.810 1.00 97.62 192 ASP A O 1
ATOM 1514 N N . ARG A 1 193 ? 31.964 6.027 -7.786 1.00 96.25 193 ARG A N 1
ATOM 1515 C CA . ARG A 1 193 ? 31.663 4.672 -8.299 1.00 96.25 193 ARG A CA 1
ATOM 1516 C C . ARG A 1 193 ? 30.396 4.593 -9.148 1.00 96.25 193 ARG A C 1
ATOM 1518 O O . ARG A 1 193 ? 30.267 3.680 -9.972 1.00 96.25 193 ARG A O 1
ATOM 1525 N N . CYS A 1 194 ? 29.436 5.477 -8.905 1.00 97.06 194 CYS A N 1
ATOM 1526 C CA . CYS A 1 194 ? 28.193 5.551 -9.665 1.00 97.06 194 CYS A CA 1
ATOM 1527 C C . CYS A 1 194 ? 28.295 6.461 -10.892 1.00 97.06 194 CYS A C 1
ATOM 1529 O O . CYS A 1 194 ? 27.346 6.477 -11.671 1.00 97.06 194 CYS A O 1
ATOM 1531 N N . GLU A 1 195 ? 29.400 7.195 -11.065 1.00 96.62 195 GLU A N 1
ATOM 1532 C CA . GLU A 1 195 ? 29.529 8.247 -12.083 1.00 96.62 195 GLU A CA 1
ATOM 1533 C C . GLU A 1 195 ? 28.401 9.300 -11.942 1.00 96.62 195 GLU A C 1
ATOM 1535 O O . GLU A 1 195 ? 27.827 9.798 -12.916 1.00 96.62 195 GLU A O 1
ATOM 1540 N N . ALA A 1 196 ? 28.049 9.601 -10.685 1.00 97.88 196 ALA A N 1
ATOM 1541 C CA . ALA A 1 196 ? 26.978 10.511 -10.295 1.00 97.88 196 ALA A CA 1
ATOM 1542 C C . ALA A 1 196 ? 27.538 11.791 -9.663 1.00 97.88 196 ALA A C 1
ATOM 1544 O O . ALA A 1 196 ? 28.633 11.813 -9.107 1.00 97.88 196 ALA A O 1
ATOM 1545 N N . THR A 1 197 ? 26.750 12.858 -9.704 1.00 98.12 197 THR A N 1
ATOM 1546 C CA . THR A 1 197 ? 27.080 14.170 -9.140 1.00 98.12 197 THR A CA 1
ATOM 1547 C C . THR A 1 197 ? 26.057 14.596 -8.091 1.00 98.12 197 THR A C 1
ATOM 1549 O O . THR A 1 197 ? 24.962 14.042 -7.997 1.00 98.12 197 THR A O 1
ATOM 1552 N N . GLU A 1 198 ? 26.382 15.626 -7.308 1.00 97.69 198 GLU A N 1
ATOM 1553 C CA . GLU A 1 198 ? 25.410 16.212 -6.375 1.00 97.69 198 GLU A CA 1
ATOM 1554 C C . GLU A 1 198 ? 24.200 16.830 -7.100 1.00 97.69 198 GLU A C 1
ATOM 1556 O O . GLU A 1 198 ? 23.077 16.773 -6.590 1.00 97.69 198 GLU A O 1
ATOM 1561 N N . ASP A 1 199 ? 24.405 17.349 -8.315 1.00 98.38 199 ASP A N 1
ATOM 1562 C CA . ASP A 1 199 ? 23.332 17.875 -9.161 1.00 98.38 199 ASP A CA 1
ATOM 1563 C C . ASP A 1 199 ? 22.380 16.772 -9.630 1.00 98.38 199 ASP A C 1
ATOM 1565 O O . ASP A 1 199 ? 21.171 17.010 -9.712 1.00 98.38 199 ASP A O 1
ATOM 1569 N N . ASP A 1 200 ? 22.892 15.558 -9.862 1.00 98.44 200 ASP A N 1
ATOM 1570 C CA . ASP A 1 200 ? 22.056 14.396 -10.169 1.00 98.44 200 ASP A CA 1
ATOM 1571 C C . ASP A 1 200 ? 21.138 14.071 -8.993 1.00 98.44 200 ASP A C 1
ATOM 1573 O O . ASP A 1 200 ? 19.945 13.868 -9.193 1.00 98.44 200 ASP A O 1
ATOM 1577 N N . ILE A 1 201 ? 21.636 14.104 -7.753 1.00 98.56 201 ILE A N 1
ATOM 1578 C CA . ILE A 1 201 ? 20.795 13.858 -6.569 1.00 98.56 201 ILE A CA 1
ATOM 1579 C C . ILE A 1 201 ? 19.699 14.916 -6.447 1.00 98.56 201 ILE A C 1
ATOM 1581 O O . ILE A 1 201 ? 18.531 14.583 -6.241 1.00 98.56 201 ILE A O 1
ATOM 1585 N N . ALA A 1 202 ? 20.047 16.190 -6.644 1.00 98.38 202 ALA A N 1
ATOM 1586 C CA . ALA A 1 202 ? 19.059 17.262 -6.661 1.00 98.38 202 ALA A CA 1
ATOM 1587 C C . ALA A 1 202 ? 18.046 17.087 -7.812 1.00 98.38 202 ALA A C 1
ATOM 1589 O O . ALA A 1 202 ? 16.862 17.391 -7.652 1.00 98.38 202 ALA A O 1
ATOM 1590 N N . ALA A 1 203 ? 18.479 16.590 -8.975 1.00 98.44 203 ALA A N 1
ATOM 1591 C CA . ALA A 1 203 ? 17.596 16.268 -10.092 1.00 98.44 203 ALA A CA 1
ATOM 1592 C C . ALA A 1 203 ? 16.662 15.093 -9.770 1.00 98.44 203 ALA A C 1
ATOM 1594 O O . ALA A 1 203 ? 15.481 15.178 -10.098 1.00 98.44 203 ALA A O 1
ATOM 1595 N N . MET A 1 204 ? 17.143 14.056 -9.076 1.00 98.62 204 MET A N 1
ATOM 1596 C CA . MET A 1 204 ? 16.331 12.922 -8.618 1.00 98.62 204 MET A CA 1
ATOM 1597 C C . MET A 1 204 ? 15.242 13.364 -7.639 1.00 98.62 204 MET A C 1
ATOM 1599 O O . MET A 1 204 ? 14.086 12.980 -7.800 1.00 98.62 204 MET A O 1
ATOM 1603 N N . GLU A 1 205 ? 15.571 14.217 -6.666 1.00 98.50 205 GLU A N 1
ATOM 1604 C CA . GLU A 1 205 ? 14.587 14.763 -5.722 1.00 98.50 205 GLU A CA 1
ATOM 1605 C C . GLU A 1 205 ? 13.519 15.603 -6.443 1.00 98.50 205 GLU A C 1
ATOM 1607 O O . GLU A 1 205 ? 12.321 15.449 -6.182 1.00 98.50 205 GLU A O 1
ATOM 1612 N N . ARG A 1 206 ? 13.926 16.444 -7.409 1.00 98.62 206 ARG A N 1
ATOM 1613 C CA . ARG A 1 206 ? 12.988 17.212 -8.248 1.00 98.62 206 ARG A CA 1
ATOM 1614 C C . ARG A 1 206 ? 12.108 16.304 -9.104 1.00 98.62 206 ARG A C 1
ATOM 1616 O O . ARG A 1 206 ? 10.897 16.514 -9.147 1.00 98.62 206 ARG A O 1
ATOM 1623 N N . ALA A 1 207 ? 12.697 15.308 -9.761 1.00 98.69 207 ALA A N 1
ATOM 1624 C CA . ALA A 1 207 ? 11.985 14.331 -10.577 1.00 98.69 207 ALA A CA 1
ATOM 1625 C C . ALA A 1 207 ? 10.962 13.561 -9.736 1.00 98.69 207 ALA A C 1
ATOM 1627 O O . ALA A 1 207 ? 9.806 13.456 -10.125 1.00 98.69 207 ALA A O 1
ATOM 1628 N N . ALA A 1 208 ? 11.330 13.119 -8.532 1.00 98.56 208 ALA A N 1
ATOM 1629 C CA . ALA A 1 208 ? 10.407 12.445 -7.627 1.00 98.56 208 ALA A CA 1
ATOM 1630 C C . ALA A 1 208 ? 9.250 13.350 -7.170 1.00 98.56 208 ALA A C 1
ATOM 1632 O O . ALA A 1 208 ? 8.106 12.905 -7.074 1.00 98.56 208 ALA A O 1
ATOM 1633 N N . ALA A 1 209 ? 9.526 14.628 -6.895 1.00 98.12 209 ALA A N 1
ATOM 1634 C CA . ALA A 1 209 ? 8.511 15.600 -6.492 1.00 98.12 209 ALA A CA 1
ATOM 1635 C C . ALA A 1 209 ? 7.555 15.994 -7.631 1.00 98.12 209 ALA A C 1
ATOM 1637 O O . ALA A 1 209 ? 6.437 16.436 -7.367 1.00 98.12 209 ALA A O 1
ATOM 1638 N N . LYS A 1 210 ? 7.995 15.864 -8.887 1.00 98.31 210 LYS A N 1
ATOM 1639 C CA . LYS A 1 210 ? 7.240 16.253 -10.087 1.00 98.31 210 LYS A CA 1
ATOM 1640 C C . LYS A 1 210 ? 6.839 15.077 -10.976 1.00 98.31 210 LYS A C 1
ATOM 1642 O O . LYS A 1 210 ? 6.298 15.316 -12.051 1.00 98.31 210 LYS A O 1
ATOM 1647 N N . MET A 1 211 ? 7.076 13.842 -10.535 1.00 98.50 211 MET A N 1
ATOM 1648 C CA . MET A 1 211 ? 6.697 12.629 -11.254 1.00 98.50 211 MET A CA 1
ATOM 1649 C C . MET A 1 211 ? 5.199 12.655 -11.544 1.00 98.50 211 MET A C 1
ATOM 1651 O O . MET A 1 211 ? 4.389 12.787 -10.622 1.00 98.50 211 MET A O 1
ATOM 1655 N N . VAL A 1 212 ? 4.834 12.531 -12.815 1.00 97.44 212 VAL A N 1
ATOM 1656 C CA . VAL A 1 212 ? 3.437 12.579 -13.238 1.00 97.44 212 VAL A CA 1
ATOM 1657 C C . VAL A 1 212 ? 2.750 11.264 -12.916 1.00 97.44 212 VAL A C 1
ATOM 1659 O O . VAL A 1 212 ? 3.196 10.199 -13.328 1.00 97.44 212 VAL A O 1
ATOM 1662 N N . ILE A 1 213 ? 1.650 11.353 -12.175 1.00 95.56 213 ILE A N 1
ATOM 1663 C CA . ILE A 1 213 ? 0.752 10.244 -11.861 1.00 95.56 213 ILE A CA 1
ATOM 1664 C C . ILE A 1 213 ? -0.592 10.597 -12.486 1.00 95.56 213 ILE A C 1
ATOM 1666 O O . ILE A 1 213 ? -1.170 11.634 -12.157 1.00 95.56 213 ILE A O 1
ATOM 1670 N N . VAL A 1 214 ? -1.046 9.784 -13.437 1.00 92.62 214 VAL A N 1
ATOM 1671 C CA . VAL A 1 214 ? -2.302 10.040 -14.144 1.00 92.62 214 VAL A CA 1
ATOM 1672 C C . VAL A 1 214 ? -3.468 9.636 -13.247 1.00 92.62 214 VAL A C 1
ATOM 1674 O O . VAL A 1 214 ? -3.461 8.553 -12.666 1.00 92.62 214 VAL A O 1
ATOM 1677 N N . TYR A 1 215 ? -4.470 10.504 -13.161 1.00 92.56 215 TYR A N 1
ATOM 1678 C CA . TYR A 1 215 ? -5.722 10.238 -12.469 1.00 92.56 215 TYR A CA 1
ATOM 1679 C C . TYR A 1 215 ? -6.884 10.714 -13.338 1.00 92.56 215 TYR A C 1
ATOM 1681 O O . TYR A 1 215 ? -6.895 11.858 -13.800 1.00 92.56 215 TYR A O 1
ATOM 1689 N N . ASP A 1 216 ? -7.840 9.825 -13.580 1.00 87.62 216 ASP A N 1
ATOM 1690 C CA . ASP A 1 216 ? -9.079 10.134 -14.279 1.00 87.62 216 ASP A CA 1
ATOM 1691 C C . ASP A 1 216 ? -10.123 10.559 -13.242 1.00 87.62 216 ASP A C 1
ATOM 1693 O O . ASP A 1 216 ? -10.737 9.732 -12.569 1.00 87.62 216 ASP A O 1
ATOM 1697 N N . ALA A 1 217 ? -10.308 11.872 -13.094 1.00 82.50 217 ALA A N 1
ATOM 1698 C CA . ALA A 1 217 ? -11.239 12.432 -12.120 1.00 82.50 217 ALA A CA 1
ATOM 1699 C C . ALA A 1 217 ? -12.717 12.172 -12.461 1.00 82.50 217 ALA A C 1
ATOM 1701 O O . ALA A 1 217 ? -13.548 12.200 -11.555 1.00 82.50 217 ALA A O 1
ATOM 1702 N N . GLU A 1 218 ? -13.048 11.928 -13.734 1.00 78.88 218 GLU A N 1
ATOM 1703 C CA . GLU A 1 218 ? -14.422 11.655 -14.170 1.00 78.88 218 GLU A CA 1
ATOM 1704 C C . GLU A 1 218 ? -14.845 10.254 -13.728 1.00 78.88 218 GLU A C 1
ATOM 1706 O O . GLU A 1 218 ? -15.887 10.085 -13.095 1.00 78.88 218 GLU A O 1
ATOM 1711 N N . ASN A 1 219 ? -13.989 9.263 -13.984 1.00 78.12 219 ASN A N 1
ATOM 1712 C CA . ASN A 1 219 ? -14.239 7.875 -13.595 1.00 78.12 219 ASN A CA 1
ATOM 1713 C C . ASN A 1 219 ? -13.750 7.540 -12.176 1.00 78.12 219 ASN A C 1
ATOM 1715 O O . ASN A 1 219 ? -14.067 6.470 -11.660 1.00 78.12 219 ASN A O 1
ATOM 1719 N N . ARG A 1 220 ? -13.016 8.458 -11.533 1.00 86.50 220 ARG A N 1
ATOM 1720 C CA . ARG A 1 220 ? -12.393 8.305 -10.206 1.00 86.50 220 ARG A CA 1
ATOM 1721 C C . ARG A 1 220 ? -11.466 7.088 -10.107 1.00 86.50 220 ARG A C 1
ATOM 1723 O O . ARG A 1 220 ? -11.468 6.391 -9.096 1.00 86.50 220 ARG A O 1
ATOM 1730 N N . ILE A 1 221 ? -10.688 6.844 -11.159 1.00 92.31 221 ILE A N 1
ATOM 1731 C CA . ILE A 1 221 ? -9.736 5.729 -11.244 1.00 92.31 221 ILE A CA 1
ATOM 1732 C C . ILE A 1 221 ? -8.350 6.218 -11.659 1.00 92.31 221 ILE A C 1
ATOM 1734 O O . ILE A 1 221 ? -8.201 7.232 -12.347 1.00 92.31 221 ILE A O 1
ATOM 1738 N N . HIS A 1 222 ? -7.327 5.459 -11.293 1.00 96.62 222 HIS A N 1
ATOM 1739 C CA . HIS A 1 222 ? -5.991 5.592 -11.848 1.00 96.62 222 HIS A CA 1
ATOM 1740 C C . HIS A 1 222 ? -5.892 4.729 -13.107 1.00 96.62 222 HIS A C 1
ATOM 1742 O O . HIS A 1 222 ? -5.884 3.499 -13.008 1.00 96.62 222 HIS A O 1
ATOM 1748 N N . PRO A 1 223 ? -5.808 5.311 -14.312 1.00 94.69 223 PRO A N 1
ATOM 1749 C CA . PRO A 1 223 ? -5.553 4.517 -15.502 1.00 94.69 223 PRO A CA 1
ATOM 1750 C C . PRO A 1 223 ? -4.132 3.933 -15.468 1.00 94.69 223 PRO A C 1
ATOM 1752 O O . PRO A 1 223 ? -3.200 4.578 -14.988 1.00 94.69 223 PRO A O 1
ATOM 1755 N N . VAL A 1 224 ? -3.960 2.725 -16.019 1.00 94.38 224 VAL A N 1
ATOM 1756 C CA . VAL A 1 224 ? -2.644 2.066 -16.165 1.00 94.38 224 VAL A CA 1
ATOM 1757 C C . VAL A 1 224 ? -1.645 2.996 -16.860 1.00 94.38 224 VAL A C 1
ATOM 1759 O O . VAL A 1 224 ? -0.501 3.116 -16.434 1.00 94.38 224 VAL A O 1
ATOM 1762 N N . ASP A 1 225 ? -2.103 3.668 -17.918 1.00 93.31 225 ASP A N 1
ATOM 1763 C CA . ASP A 1 225 ? -1.392 4.696 -18.671 1.00 93.31 225 ASP A CA 1
ATOM 1764 C C . ASP A 1 225 ? -2.404 5.673 -19.309 1.00 93.31 225 ASP A C 1
ATOM 1766 O O . ASP A 1 225 ? -3.604 5.401 -19.360 1.00 93.31 225 ASP A O 1
ATOM 1770 N N . HIS A 1 226 ? -1.934 6.801 -19.843 1.00 88.25 226 HIS A N 1
ATOM 1771 C CA . HIS A 1 226 ? -2.781 7.827 -20.479 1.00 88.25 226 HIS A CA 1
ATOM 1772 C C . HIS A 1 226 ? -3.656 7.344 -21.661 1.00 88.25 226 HIS A C 1
ATOM 1774 O O . HIS A 1 226 ? -4.673 7.971 -21.953 1.00 88.25 226 HIS A O 1
ATOM 1780 N N . THR A 1 227 ? -3.288 6.268 -22.365 1.00 89.69 227 THR A N 1
ATOM 1781 C CA . THR A 1 227 ? -4.089 5.694 -23.461 1.00 89.69 227 THR A CA 1
ATOM 1782 C C . THR A 1 227 ? -5.127 4.695 -22.976 1.00 89.69 227 THR A C 1
ATOM 1784 O O . THR A 1 227 ? -6.098 4.444 -23.689 1.00 89.69 227 THR A O 1
ATOM 1787 N N . PHE A 1 228 ? -4.954 4.114 -21.787 1.00 91.12 228 PHE A N 1
ATOM 1788 C CA . PHE A 1 228 ? -5.781 3.013 -21.299 1.00 91.12 228 PHE A CA 1
ATOM 1789 C C . PHE A 1 228 ? -7.297 3.306 -21.311 1.00 91.12 228 PHE A C 1
ATOM 1791 O O . PHE A 1 228 ? -8.055 2.453 -21.786 1.00 91.12 228 PHE A O 1
ATOM 1798 N N . PRO A 1 229 ? -7.776 4.506 -20.917 1.00 89.31 229 PRO A N 1
ATOM 1799 C CA . PRO A 1 229 ? -9.202 4.844 -20.990 1.00 89.31 229 PRO A CA 1
ATOM 1800 C C . PRO A 1 229 ? -9.771 4.857 -22.415 1.00 89.31 229 PRO A C 1
ATOM 1802 O O . PRO A 1 229 ? -10.969 4.674 -22.599 1.00 89.31 229 PRO A O 1
ATOM 1805 N N . THR A 1 230 ? -8.925 5.047 -23.434 1.00 88.81 230 THR A N 1
ATOM 1806 C CA . THR A 1 230 ? -9.341 5.101 -24.849 1.00 88.81 230 THR A CA 1
ATOM 1807 C C . THR A 1 230 ? -9.460 3.723 -25.504 1.00 88.81 230 THR A C 1
ATOM 1809 O O . THR A 1 230 ? -9.963 3.608 -26.623 1.00 88.81 230 THR A O 1
ATOM 1812 N N . LYS A 1 231 ? -8.975 2.670 -24.834 1.00 90.75 231 LYS A N 1
ATOM 1813 C CA . LYS A 1 231 ? -8.999 1.293 -25.337 1.00 90.75 231 LYS A CA 1
ATOM 1814 C C . LYS A 1 231 ? -10.405 0.701 -25.231 1.00 90.75 231 LYS A C 1
ATOM 1816 O O . LYS A 1 231 ? -11.175 1.040 -24.336 1.00 90.75 231 LYS A O 1
ATOM 1821 N N . ASN A 1 232 ? -10.728 -0.240 -26.117 1.00 89.81 232 ASN A N 1
ATOM 1822 C CA . ASN A 1 232 ? -12.017 -0.930 -26.067 1.00 89.81 232 ASN A CA 1
ATOM 1823 C C . ASN A 1 232 ? -12.097 -1.818 -24.822 1.00 89.81 232 ASN A C 1
ATOM 1825 O O . ASN A 1 232 ? -11.169 -2.570 -24.528 1.00 89.81 232 ASN A O 1
ATOM 1829 N N . ARG A 1 233 ? -13.224 -1.801 -24.113 1.00 88.44 233 ARG A N 1
ATOM 1830 C CA . ARG A 1 233 ? -13.421 -2.715 -22.986 1.00 88.44 233 ARG A CA 1
ATOM 1831 C C . ARG A 1 233 ? -13.559 -4.154 -23.484 1.00 88.44 233 ARG A C 1
ATOM 1833 O O . ARG A 1 233 ? -14.404 -4.424 -24.336 1.00 88.44 233 ARG A O 1
ATOM 1840 N N . TRP A 1 234 ? -12.762 -5.080 -22.947 1.00 85.12 234 TRP A N 1
ATOM 1841 C CA . TRP A 1 234 ? -12.937 -6.508 -23.216 1.00 85.12 234 TRP A CA 1
ATOM 1842 C C . TRP A 1 234 ? -13.785 -7.131 -22.113 1.00 85.12 234 TRP A C 1
ATOM 1844 O O . TRP A 1 234 ? -13.372 -7.213 -20.958 1.00 85.12 234 TRP A O 1
ATOM 1854 N N . THR A 1 235 ? -14.986 -7.580 -22.465 1.00 69.94 235 THR A N 1
ATOM 1855 C CA . THR A 1 235 ? -15.822 -8.345 -21.537 1.00 69.94 235 THR A CA 1
ATOM 1856 C C . THR A 1 235 ? -15.307 -9.783 -21.523 1.00 69.94 235 THR A C 1
ATOM 1858 O O . THR A 1 235 ? -15.508 -10.530 -22.475 1.00 69.94 235 THR A O 1
ATOM 1861 N N . LEU A 1 236 ? -14.585 -10.168 -20.467 1.00 73.56 236 LEU A N 1
ATOM 1862 C CA . LEU A 1 236 ? -13.909 -11.472 -20.341 1.00 73.56 236 LEU A CA 1
ATOM 1863 C C . LEU A 1 236 ? -14.871 -12.681 -20.291 1.00 73.56 236 LEU A C 1
ATOM 1865 O O . LEU A 1 236 ? -14.425 -13.822 -20.188 1.00 73.56 236 LEU A O 1
ATOM 1869 N N . SER A 1 237 ? -16.185 -12.453 -20.394 1.00 67.06 237 SER A N 1
ATOM 1870 C CA . SER A 1 237 ? -17.227 -13.483 -20.462 1.00 67.06 237 SER A CA 1
ATOM 1871 C C . SER A 1 237 ? -16.958 -14.521 -21.551 1.00 67.06 237 SER A C 1
ATOM 1873 O O . SER A 1 237 ? -17.186 -15.709 -21.334 1.00 67.06 237 SER A O 1
ATOM 1875 N N . ASP A 1 238 ? -16.395 -14.101 -22.682 1.00 59.25 238 ASP A N 1
ATOM 1876 C CA . ASP A 1 238 ? -16.135 -14.977 -23.829 1.00 59.25 238 ASP A CA 1
ATOM 1877 C C . ASP A 1 238 ? -14.999 -15.982 -23.567 1.00 59.25 238 ASP A C 1
ATOM 1879 O O . ASP A 1 238 ? -14.892 -17.001 -24.253 1.00 59.25 238 ASP A O 1
ATOM 1883 N N . LEU A 1 239 ? -14.154 -15.724 -22.562 1.00 62.97 239 LEU A N 1
ATOM 1884 C CA . LEU A 1 239 ? -13.048 -16.606 -22.183 1.00 62.97 239 LEU A CA 1
ATOM 1885 C C . LEU A 1 239 ? -13.525 -17.821 -21.386 1.00 62.97 239 LEU A C 1
ATOM 1887 O O . LEU A 1 239 ? -12.923 -18.883 -21.501 1.00 62.97 239 LEU A O 1
ATOM 1891 N N . THR A 1 240 ? -14.637 -17.696 -20.652 1.00 53.00 240 THR A N 1
ATOM 1892 C CA . THR A 1 240 ? -15.233 -18.798 -19.869 1.00 53.00 240 THR A CA 1
ATOM 1893 C C . THR A 1 240 ? -15.852 -19.904 -20.732 1.00 53.00 240 THR A C 1
ATOM 1895 O O . THR A 1 240 ? -16.168 -20.976 -20.227 1.00 53.00 240 THR A O 1
ATOM 1898 N N . LEU A 1 241 ? -16.010 -19.662 -22.040 1.00 47.12 241 LEU A N 1
ATOM 1899 C CA . LEU A 1 241 ? -16.614 -20.592 -23.001 1.00 47.12 241 LEU A CA 1
ATOM 1900 C C . LEU A 1 241 ? -15.595 -21.508 -23.699 1.00 47.12 241 LEU A C 1
ATOM 1902 O O . LEU A 1 241 ? -15.991 -22.367 -24.487 1.00 47.12 241 LEU A O 1
ATOM 1906 N N . ARG A 1 242 ? -14.291 -21.319 -23.462 1.00 51.78 242 ARG A N 1
ATOM 1907 C CA . ARG A 1 242 ? -13.222 -22.121 -24.072 1.00 51.78 242 ARG A CA 1
ATOM 1908 C C . ARG A 1 242 ? -12.462 -22.859 -22.971 1.00 51.78 242 ARG A C 1
ATOM 1910 O O . ARG A 1 242 ? -11.946 -22.212 -22.070 1.00 51.78 242 ARG A O 1
ATOM 1917 N N . ASP A 1 243 ? -12.367 -24.184 -23.076 1.00 55.16 243 ASP A N 1
ATOM 1918 C CA . ASP A 1 243 ? -11.655 -25.086 -22.144 1.00 55.16 243 ASP A CA 1
ATOM 1919 C C . ASP A 1 243 ? -10.116 -24.978 -22.256 1.00 55.16 243 ASP A C 1
ATOM 1921 O O . ASP A 1 243 ? -9.381 -25.953 -22.145 1.00 55.16 243 ASP A O 1
ATOM 1925 N N . ASP A 1 244 ? -9.620 -23.779 -22.557 1.00 61.50 244 ASP A N 1
ATOM 1926 C CA . ASP A 1 244 ? -8.214 -23.494 -22.821 1.00 61.50 244 ASP A CA 1
ATOM 1927 C C . ASP A 1 244 ? -7.707 -22.513 -21.757 1.00 61.50 244 ASP A C 1
ATOM 1929 O O . ASP A 1 244 ? -8.116 -21.345 -21.726 1.00 61.50 244 ASP A O 1
ATOM 1933 N N . ARG A 1 245 ? -6.880 -23.030 -20.841 1.00 64.31 245 ARG A N 1
ATOM 1934 C CA . ARG A 1 245 ? -6.428 -22.358 -19.609 1.00 64.31 245 ARG A CA 1
ATOM 1935 C C . ARG A 1 245 ? -5.144 -21.536 -19.787 1.00 64.31 245 ARG A C 1
ATOM 1937 O O . ARG A 1 245 ? -4.661 -20.971 -18.813 1.00 64.31 245 ARG A O 1
ATOM 1944 N N . GLY A 1 246 ? -4.608 -21.437 -21.006 1.00 71.44 246 GLY A N 1
ATOM 1945 C CA . GLY A 1 246 ? -3.364 -20.711 -21.271 1.00 71.44 246 GLY A CA 1
ATOM 1946 C C . GLY A 1 246 ? -3.496 -19.175 -21.271 1.00 71.44 246 GLY A C 1
ATOM 1947 O O . GLY A 1 246 ? -4.609 -18.647 -21.445 1.00 71.44 246 GLY A O 1
ATOM 1948 N N . PRO A 1 247 ? -2.364 -18.450 -21.143 1.00 81.94 247 PRO A N 1
ATOM 1949 C CA . PRO A 1 247 ? -2.299 -16.997 -21.266 1.00 81.94 247 PRO A CA 1
ATOM 1950 C C . PRO A 1 247 ? -2.940 -16.467 -22.549 1.00 81.94 247 PRO A C 1
ATOM 1952 O O . PRO A 1 247 ? -2.764 -17.017 -23.639 1.00 81.94 247 PRO A O 1
ATOM 1955 N N . LEU A 1 248 ? -3.644 -15.337 -22.457 1.00 85.69 248 LEU A N 1
ATOM 1956 C CA . LEU A 1 248 ? -4.255 -14.689 -23.619 1.00 85.69 248 LEU A CA 1
ATOM 1957 C C . LEU A 1 248 ? -3.245 -14.392 -24.725 1.00 85.69 248 LEU A C 1
ATOM 1959 O O . LEU A 1 248 ? -3.596 -14.520 -25.894 1.00 85.69 248 LEU A O 1
ATOM 1963 N N . ILE A 1 249 ? -2.007 -14.036 -24.379 1.00 83.94 249 ILE A N 1
ATOM 1964 C CA . ILE A 1 249 ? -0.947 -13.725 -25.352 1.00 83.94 249 ILE A CA 1
ATOM 1965 C C . ILE A 1 249 ? -0.527 -14.927 -26.211 1.00 83.94 249 ILE A C 1
ATOM 1967 O O . ILE A 1 249 ? -0.008 -14.742 -27.309 1.00 83.94 249 ILE A O 1
ATOM 1971 N N . GLU A 1 250 ? -0.782 -16.149 -25.745 1.00 83.50 250 GLU A N 1
ATOM 1972 C CA . GLU A 1 250 ? -0.542 -17.380 -26.506 1.00 83.50 250 GLU A CA 1
ATOM 1973 C C . GLU A 1 250 ? -1.738 -17.736 -27.400 1.00 83.50 250 GLU A C 1
ATOM 1975 O O . GLU A 1 250 ? -1.596 -18.415 -28.417 1.00 83.50 250 GLU A O 1
ATOM 1980 N N . ARG A 1 251 ? -2.924 -17.231 -27.050 1.00 81.06 251 ARG A N 1
ATOM 1981 C CA . ARG A 1 251 ? -4.205 -17.538 -27.703 1.00 81.06 251 ARG A CA 1
ATOM 1982 C C . ARG A 1 251 ? -4.636 -16.489 -28.720 1.00 81.06 251 ARG A C 1
ATOM 1984 O O . ARG A 1 251 ? -5.364 -16.790 -29.667 1.00 81.06 251 ARG A O 1
ATOM 1991 N N . PHE A 1 252 ? -4.228 -15.245 -28.511 1.00 84.44 252 PHE A N 1
ATOM 1992 C CA . PHE A 1 252 ? -4.601 -14.099 -29.318 1.00 84.44 252 PHE A CA 1
ATOM 1993 C C . PHE A 1 252 ? -3.360 -13.331 -29.737 1.00 84.44 252 PHE A C 1
ATOM 1995 O O . PHE A 1 252 ? -2.414 -13.154 -28.975 1.00 84.44 252 PHE A O 1
ATOM 2002 N N . HIS A 1 253 ? -3.395 -12.803 -30.958 1.00 86.19 253 HIS A N 1
ATOM 2003 C CA . HIS A 1 253 ? -2.315 -11.962 -31.442 1.00 86.19 253 HIS A CA 1
ATOM 2004 C C . HIS A 1 253 ? -2.149 -10.725 -30.528 1.00 86.19 253 HIS A C 1
ATOM 2006 O O . HIS A 1 253 ? -3.155 -10.066 -30.242 1.00 86.19 253 HIS A O 1
ATOM 2012 N N . PRO A 1 254 ? -0.919 -10.336 -30.134 1.00 85.94 254 PRO A N 1
ATOM 2013 C CA . PRO A 1 254 ? -0.684 -9.232 -29.198 1.00 85.94 254 PRO A CA 1
ATOM 2014 C C . PRO A 1 254 ? -1.379 -7.915 -29.576 1.00 85.94 254 PRO A C 1
ATOM 2016 O O . PRO A 1 254 ? -1.928 -7.231 -28.721 1.00 85.94 254 PRO A O 1
ATOM 2019 N N . TYR A 1 255 ? -1.460 -7.590 -30.873 1.00 86.31 255 TYR A N 1
ATOM 2020 C CA . TYR A 1 255 ? -2.173 -6.391 -31.355 1.00 86.31 255 TYR A CA 1
ATOM 2021 C C . TYR A 1 255 ? -3.668 -6.366 -31.019 1.00 86.31 255 TYR A C 1
ATOM 2023 O O . TYR A 1 255 ? -4.250 -5.283 -30.968 1.00 86.31 255 TYR A O 1
ATOM 2031 N N . LEU A 1 256 ? -4.304 -7.525 -30.833 1.00 87.75 256 LEU A N 1
ATOM 2032 C CA . LEU A 1 256 ? -5.672 -7.568 -30.335 1.00 87.75 256 LEU A CA 1
ATOM 2033 C C . LEU A 1 256 ? -5.685 -7.152 -28.863 1.00 87.75 256 LEU A C 1
ATOM 2035 O O . LEU A 1 256 ? -6.412 -6.235 -28.504 1.00 87.75 256 LEU A O 1
ATOM 2039 N N . ILE A 1 257 ? -4.838 -7.771 -28.042 1.00 89.00 257 ILE A N 1
ATOM 2040 C CA . ILE A 1 257 ? -4.758 -7.543 -26.592 1.00 89.00 257 ILE A CA 1
ATOM 2041 C C . ILE A 1 257 ? -4.409 -6.083 -26.280 1.00 89.00 257 ILE A C 1
ATOM 2043 O O . ILE A 1 257 ? -5.139 -5.424 -25.548 1.00 89.00 257 ILE A O 1
ATOM 2047 N N . TYR A 1 258 ? -3.378 -5.530 -26.925 1.00 89.25 258 TYR A N 1
ATOM 2048 C CA . TYR A 1 258 ? -2.859 -4.182 -26.649 1.00 89.25 258 TYR A CA 1
ATOM 2049 C C . TYR A 1 258 ? -3.882 -3.055 -26.865 1.00 89.25 258 TYR A C 1
ATOM 2051 O O . TYR A 1 258 ? -3.722 -1.959 -26.322 1.00 89.25 258 TYR A O 1
ATOM 2059 N N . ARG A 1 259 ? -4.931 -3.308 -27.659 1.00 89.81 259 ARG A N 1
ATOM 2060 C CA . ARG A 1 259 ? -6.002 -2.352 -27.991 1.00 89.81 259 ARG A CA 1
ATOM 2061 C C . ARG A 1 259 ? -7.218 -2.451 -27.069 1.00 89.81 259 ARG A C 1
ATOM 2063 O O . ARG A 1 259 ? -8.183 -1.712 -27.276 1.00 89.81 259 ARG A O 1
ATOM 2070 N N . HIS A 1 260 ? -7.176 -3.346 -26.086 1.00 92.12 260 HIS A N 1
ATOM 2071 C CA . HIS A 1 260 ? -8.266 -3.578 -25.154 1.00 92.12 260 HIS A CA 1
ATOM 2072 C C . HIS A 1 260 ? -7.878 -3.264 -23.709 1.00 92.12 260 HIS A C 1
ATOM 2074 O O . HIS A 1 260 ? -6.709 -3.293 -23.332 1.00 92.12 260 HIS A O 1
ATOM 2080 N N . GLN A 1 261 ? -8.890 -2.969 -22.897 1.00 92.81 261 GLN A N 1
ATOM 2081 C CA . GLN A 1 261 ? -8.775 -2.901 -21.445 1.00 92.81 261 GLN A CA 1
ATOM 2082 C C . GLN A 1 261 ? -8.831 -4.326 -20.894 1.00 92.81 261 GLN A C 1
ATOM 2084 O O . GLN A 1 261 ? -9.913 -4.872 -20.678 1.00 92.81 261 GLN A O 1
ATOM 2089 N N . VAL A 1 262 ? -7.661 -4.936 -20.737 1.00 91.62 262 VAL A N 1
ATOM 2090 C CA . VAL A 1 262 ? -7.473 -6.250 -20.120 1.00 91.62 262 VAL A CA 1
ATOM 2091 C C . VAL A 1 262 ? -6.112 -6.280 -19.437 1.00 91.62 262 VAL A C 1
ATOM 2093 O O . VAL A 1 262 ? -5.150 -5.747 -19.987 1.00 91.62 262 VAL A O 1
ATOM 2096 N N . CYS A 1 263 ? -6.042 -6.896 -18.260 1.00 91.31 263 CYS A N 1
ATOM 2097 C CA . CYS A 1 263 ? -4.801 -7.029 -17.503 1.00 91.31 263 CYS A CA 1
ATOM 2098 C C . CYS A 1 263 ? -4.395 -8.495 -17.355 1.00 91.31 263 CYS A C 1
ATOM 2100 O O . CYS A 1 263 ? -5.243 -9.315 -17.001 1.00 91.31 263 CYS A O 1
ATOM 2102 N N . HIS A 1 264 ? -3.115 -8.819 -17.571 1.00 89.62 264 HIS A N 1
ATOM 2103 C CA . HIS A 1 264 ? -2.537 -10.108 -17.150 1.00 89.62 264 HIS A CA 1
ATOM 2104 C C . HIS A 1 264 ? -2.267 -10.083 -15.648 1.00 89.62 264 HIS A C 1
ATOM 2106 O O . HIS A 1 264 ? -2.718 -10.931 -14.882 1.00 89.62 264 HIS A O 1
ATOM 2112 N N . ILE A 1 265 ? -1.561 -9.037 -15.224 1.00 91.00 265 ILE A N 1
ATOM 2113 C CA . ILE A 1 265 ? -1.290 -8.698 -13.832 1.00 91.00 265 ILE A CA 1
ATOM 2114 C C . ILE A 1 265 ? -1.990 -7.366 -13.573 1.00 91.00 265 ILE A C 1
ATOM 2116 O O . ILE A 1 265 ? -1.856 -6.445 -14.374 1.00 91.00 265 ILE A O 1
ATOM 2120 N N . PRO A 1 266 ? -2.762 -7.218 -12.488 1.00 90.25 266 PRO A N 1
ATOM 2121 C CA . PRO A 1 266 ? -3.456 -5.966 -12.231 1.00 90.25 266 PRO A CA 1
ATOM 2122 C C . PRO A 1 266 ? -2.475 -4.908 -11.700 1.00 90.25 266 PRO A C 1
ATOM 2124 O O . PRO A 1 266 ? -2.389 -4.700 -10.494 1.00 90.25 266 PRO A O 1
ATOM 2127 N N . ASP A 1 267 ? -1.725 -4.239 -12.579 1.00 92.62 267 ASP A N 1
ATOM 2128 C CA . ASP A 1 267 ? -0.603 -3.359 -12.205 1.00 92.62 267 ASP A CA 1
ATOM 2129 C C . ASP A 1 267 ? -0.988 -2.183 -11.301 1.00 92.62 267 ASP A C 1
ATOM 2131 O O . ASP A 1 267 ? -0.233 -1.813 -10.399 1.00 92.62 267 ASP A O 1
ATOM 2135 N N . VAL A 1 268 ? -2.185 -1.622 -11.477 1.00 96.75 268 VAL A N 1
ATOM 2136 C CA . VAL A 1 268 ? -2.700 -0.588 -10.566 1.00 96.75 268 VAL A CA 1
ATOM 2137 C C . VAL A 1 268 ? -2.922 -1.156 -9.168 1.00 96.75 268 VAL A C 1
ATOM 2139 O O . VAL A 1 268 ? -2.500 -0.562 -8.175 1.00 96.75 268 VAL A O 1
ATOM 2142 N N . LEU A 1 269 ? -3.493 -2.358 -9.085 1.00 97.94 269 LEU A N 1
ATOM 2143 C CA . LEU A 1 269 ? -3.690 -3.053 -7.815 1.00 97.94 269 LEU A CA 1
ATOM 2144 C C . LEU A 1 269 ? -2.355 -3.486 -7.197 1.00 97.94 269 LEU A C 1
ATOM 2146 O O . LEU A 1 269 ? -2.182 -3.422 -5.982 1.00 97.94 269 LEU A O 1
ATOM 2150 N N . LEU A 1 270 ? -1.378 -3.868 -8.018 1.00 97.62 270 LEU A N 1
ATOM 2151 C CA . LEU A 1 270 ? -0.017 -4.150 -7.575 1.00 97.62 270 LEU A CA 1
ATOM 2152 C C . LEU A 1 270 ? 0.631 -2.905 -6.952 1.00 97.62 270 LEU A C 1
ATOM 2154 O O . LEU A 1 270 ? 1.217 -2.997 -5.872 1.00 97.62 270 LEU A O 1
ATOM 2158 N N . ALA A 1 271 ? 0.492 -1.738 -7.590 1.00 97.56 271 ALA A N 1
ATOM 2159 C CA . ALA A 1 271 ? 0.991 -0.476 -7.053 1.00 97.56 271 ALA A CA 1
ATOM 2160 C C . ALA A 1 271 ? 0.357 -0.154 -5.693 1.00 97.56 271 ALA A C 1
ATOM 2162 O O . ALA A 1 271 ? 1.070 0.167 -4.744 1.00 97.56 271 ALA A O 1
ATOM 2163 N N . MET A 1 272 ? -0.962 -0.321 -5.570 1.00 97.12 272 MET A N 1
ATOM 2164 C CA . MET A 1 272 ? -1.695 -0.153 -4.310 1.00 97.12 272 MET A CA 1
ATOM 2165 C C . MET A 1 272 ? -1.254 -1.135 -3.228 1.00 97.12 272 MET A C 1
ATOM 2167 O O . MET A 1 272 ? -1.175 -0.775 -2.055 1.00 97.12 272 MET A O 1
ATOM 2171 N N . MET A 1 273 ? -0.952 -2.375 -3.611 1.00 96.88 273 MET A N 1
ATOM 2172 C CA . MET A 1 273 ? -0.504 -3.402 -2.679 1.00 96.88 273 MET A CA 1
ATOM 2173 C C . MET A 1 273 ? 0.880 -3.079 -2.106 1.00 96.88 273 MET A C 1
ATOM 2175 O O . MET A 1 273 ? 1.095 -3.224 -0.902 1.00 96.88 273 MET A O 1
ATOM 2179 N N . LEU A 1 274 ? 1.822 -2.651 -2.954 1.00 96.75 274 LEU A N 1
ATOM 2180 C CA . LEU A 1 274 ? 3.201 -2.376 -2.538 1.00 96.75 274 LEU A CA 1
ATOM 2181 C C . LEU A 1 274 ? 3.372 -0.992 -1.899 1.00 96.75 274 LEU A C 1
ATOM 2183 O O . LEU A 1 274 ? 4.228 -0.839 -1.025 1.00 96.75 274 LEU A O 1
ATOM 2187 N N . LEU A 1 275 ? 2.571 -0.005 -2.319 1.00 95.62 275 LEU A N 1
ATOM 2188 C CA . LEU A 1 275 ? 2.653 1.405 -1.920 1.00 95.62 275 LEU A CA 1
ATOM 2189 C C . LEU A 1 275 ? 1.282 1.951 -1.457 1.00 95.62 275 LEU A C 1
ATOM 2191 O O . LEU A 1 275 ? 0.795 2.939 -2.012 1.00 95.62 275 LEU A O 1
ATOM 2195 N N . PRO A 1 276 ? 0.651 1.356 -0.426 1.00 92.88 276 PRO A N 1
ATOM 2196 C CA . PRO A 1 276 ? -0.725 1.683 -0.037 1.00 92.88 276 PRO A CA 1
ATOM 2197 C C . PRO A 1 276 ? -0.920 3.143 0.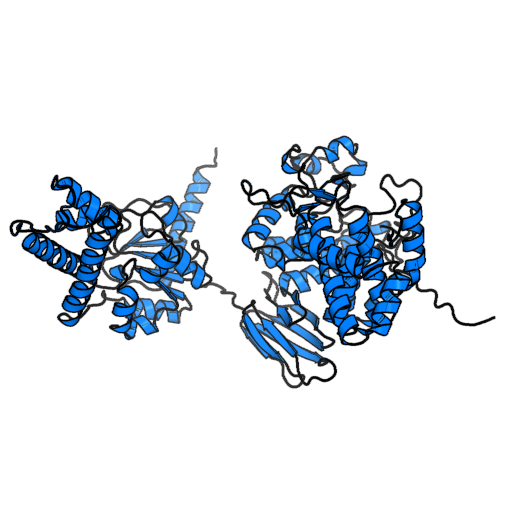391 1.00 92.88 276 PRO A C 1
ATOM 2199 O O . PRO A 1 276 ? -2.000 3.686 0.210 1.00 92.88 276 PRO A O 1
ATOM 2202 N N . ASP A 1 277 ? 0.124 3.803 0.900 1.00 90.62 277 ASP A N 1
ATOM 2203 C CA . ASP A 1 277 ? 0.064 5.202 1.354 1.00 90.62 277 ASP A CA 1
ATOM 2204 C C . ASP A 1 277 ? 0.003 6.224 0.208 1.00 90.62 277 ASP A C 1
ATOM 2206 O O . ASP A 1 277 ? -0.157 7.418 0.448 1.00 90.62 277 ASP A O 1
ATOM 2210 N N . CYS A 1 278 ? 0.136 5.774 -1.043 1.00 93.12 278 CYS A N 1
ATOM 2211 C CA . CYS A 1 278 ? -0.036 6.629 -2.215 1.00 93.12 278 CYS A CA 1
ATOM 2212 C C . CYS A 1 278 ? -1.506 6.826 -2.608 1.00 93.12 278 CYS A C 1
ATOM 2214 O O . CYS A 1 278 ? -1.757 7.590 -3.536 1.00 93.12 278 CYS A O 1
ATOM 2216 N N . PHE A 1 279 ? -2.442 6.148 -1.937 1.00 93.50 279 PHE A N 1
ATOM 2217 C CA . PHE A 1 279 ? -3.845 6.084 -2.329 1.00 93.50 279 PHE A CA 1
ATOM 2218 C C . PHE A 1 279 ? -4.758 6.255 -1.117 1.00 93.50 279 PHE A C 1
ATOM 2220 O O . PHE A 1 279 ? -4.508 5.714 -0.038 1.00 93.50 279 PHE A O 1
ATOM 2227 N N . SER A 1 280 ? -5.856 6.976 -1.300 1.00 88.94 280 SER A N 1
ATOM 2228 C CA . SER A 1 280 ? -6.962 6.982 -0.347 1.00 88.94 280 SER A CA 1
ATOM 2229 C C . SER A 1 280 ? -7.741 5.661 -0.395 1.00 88.94 280 SER A C 1
ATOM 2231 O O . SER A 1 280 ? -7.708 4.925 -1.383 1.00 88.94 280 SER A O 1
ATOM 2233 N N . ALA A 1 281 ? -8.500 5.367 0.664 1.00 84.81 281 ALA A N 1
ATOM 2234 C CA . ALA A 1 281 ? -9.377 4.195 0.690 1.00 84.81 281 ALA A CA 1
ATOM 2235 C C . ALA A 1 281 ? -10.462 4.246 -0.406 1.00 84.81 281 ALA A C 1
ATOM 2237 O O . ALA A 1 281 ? -10.844 3.206 -0.939 1.00 84.81 281 ALA A O 1
ATOM 2238 N N . GLU A 1 282 ? -10.935 5.447 -0.764 1.00 86.56 282 GLU A N 1
ATOM 2239 C CA . GLU A 1 282 ? -11.923 5.643 -1.832 1.00 86.56 282 GLU A CA 1
ATOM 2240 C C . GLU A 1 282 ? -11.333 5.339 -3.214 1.00 86.56 282 GLU A C 1
ATOM 2242 O O . GLU A 1 282 ? -11.949 4.605 -3.984 1.00 86.56 282 GLU A O 1
ATOM 2247 N N . GLU A 1 283 ? -10.130 5.843 -3.511 1.00 90.69 283 GLU A N 1
ATOM 2248 C CA . GLU A 1 283 ? -9.412 5.531 -4.759 1.00 90.69 283 GLU A CA 1
ATOM 2249 C C . GLU A 1 283 ? -9.093 4.037 -4.843 1.00 90.69 283 GLU A C 1
ATOM 2251 O O . GLU A 1 283 ? -9.398 3.398 -5.845 1.00 90.69 283 GLU A O 1
ATOM 2256 N N . MET A 1 284 ? -8.575 3.449 -3.756 1.00 93.81 284 MET A N 1
ATOM 2257 C CA . MET A 1 284 ? -8.294 2.013 -3.692 1.00 93.81 284 MET A CA 1
ATOM 2258 C C . MET A 1 284 ? -9.542 1.177 -3.971 1.00 93.81 284 MET A C 1
ATOM 2260 O O . MET A 1 284 ? -9.459 0.156 -4.654 1.00 93.81 284 MET A O 1
ATOM 2264 N N . ARG A 1 285 ? -10.709 1.604 -3.472 1.00 92.94 285 ARG A N 1
ATOM 2265 C CA . ARG A 1 285 ? -11.966 0.906 -3.731 1.00 92.94 285 ARG A CA 1
ATOM 2266 C C . ARG A 1 285 ? -12.402 1.021 -5.191 1.00 92.94 285 ARG A C 1
ATOM 2268 O O . ARG A 1 285 ? -12.775 0.007 -5.778 1.00 92.94 285 ARG A O 1
ATOM 2275 N N . ALA A 1 286 ? -12.361 2.226 -5.753 1.00 91.94 286 ALA A N 1
ATOM 2276 C CA . ALA A 1 286 ? -12.765 2.474 -7.133 1.00 91.94 286 ALA A CA 1
ATOM 2277 C C . ALA A 1 286 ? -11.881 1.707 -8.130 1.00 91.94 286 ALA A C 1
ATOM 2279 O O . ALA A 1 286 ? -12.396 1.003 -9.001 1.00 91.94 286 ALA A O 1
ATOM 2280 N N . ASP A 1 287 ? -10.561 1.762 -7.948 1.00 96.62 287 ASP A N 1
ATOM 2281 C CA . ASP A 1 287 ? -9.613 1.028 -8.784 1.00 96.62 287 ASP A CA 1
ATOM 2282 C C . ASP A 1 287 ? -9.757 -0.488 -8.615 1.00 96.62 287 ASP A C 1
ATOM 2284 O O . ASP A 1 287 ? -9.725 -1.216 -9.606 1.00 96.62 287 ASP A O 1
ATOM 2288 N N . PHE A 1 288 ? -9.977 -0.986 -7.391 1.00 96.69 288 PHE A N 1
ATOM 2289 C CA . PHE A 1 288 ? -10.232 -2.411 -7.169 1.00 96.69 288 PHE A CA 1
ATOM 2290 C C . PHE A 1 288 ? -11.444 -2.900 -7.965 1.00 96.69 288 PHE A C 1
ATOM 2292 O O . PHE A 1 288 ? -11.320 -3.864 -8.720 1.00 96.69 288 PHE A O 1
ATOM 2299 N N . ASP A 1 289 ? -12.589 -2.225 -7.842 1.00 93.69 289 ASP A N 1
ATOM 2300 C CA . ASP A 1 289 ? -13.821 -2.627 -8.528 1.00 93.69 289 ASP A CA 1
ATOM 2301 C C . ASP A 1 289 ? -13.670 -2.558 -10.064 1.00 93.69 289 ASP A C 1
ATOM 2303 O O . ASP A 1 289 ? -14.221 -3.398 -10.783 1.00 93.69 289 ASP A O 1
ATOM 2307 N N . PHE A 1 290 ? -12.889 -1.602 -10.581 1.00 93.75 290 PHE A N 1
ATOM 2308 C CA . PHE A 1 290 ? -12.613 -1.478 -12.012 1.00 93.75 290 PHE A CA 1
ATOM 2309 C C . PHE A 1 290 ? -11.667 -2.575 -12.529 1.00 93.75 290 PHE A C 1
ATOM 2311 O O . PHE A 1 290 ? -12.018 -3.313 -13.456 1.00 93.75 290 PHE A O 1
ATOM 2318 N N . TYR A 1 291 ? -10.479 -2.708 -11.931 1.00 95.00 291 TYR A N 1
ATOM 2319 C CA . TYR A 1 291 ? -9.433 -3.611 -12.417 1.00 95.00 291 TYR A CA 1
ATOM 2320 C C . TYR A 1 291 ? -9.730 -5.079 -12.130 1.00 95.00 291 TYR A C 1
ATOM 2322 O O . TYR A 1 291 ? -9.350 -5.936 -12.929 1.00 95.00 291 TYR A O 1
ATOM 2330 N N . GLU A 1 292 ? -10.453 -5.398 -11.052 1.00 93.50 292 GLU A N 1
ATOM 2331 C CA . GLU A 1 292 ? -10.892 -6.770 -10.777 1.00 93.50 292 GLU A CA 1
ATOM 2332 C C . GLU A 1 292 ? -11.660 -7.355 -11.971 1.00 93.50 292 GLU A C 1
ATOM 2334 O O . GLU A 1 292 ? -11.387 -8.488 -12.374 1.00 93.50 292 GLU A O 1
ATOM 2339 N N . ALA A 1 293 ? -12.558 -6.564 -12.568 1.00 91.12 293 ALA A N 1
ATOM 2340 C CA . ALA A 1 293 ? -13.457 -6.994 -13.636 1.00 91.12 293 ALA A CA 1
ATOM 2341 C C . ALA A 1 293 ? -12.772 -7.216 -14.996 1.00 91.12 293 ALA A C 1
ATOM 2343 O O . ALA A 1 293 ? -13.329 -7.906 -15.849 1.00 91.12 293 ALA A O 1
ATOM 2344 N N . ILE A 1 294 ? -11.597 -6.619 -15.215 1.00 91.50 294 ILE A N 1
ATOM 2345 C CA . ILE A 1 294 ? -10.861 -6.681 -16.491 1.00 91.50 294 ILE A CA 1
ATOM 2346 C C . ILE A 1 294 ? -9.531 -7.434 -16.385 1.00 91.50 294 ILE A C 1
ATOM 2348 O O . ILE A 1 294 ? -8.793 -7.527 -17.363 1.00 91.50 294 ILE A O 1
ATOM 2352 N N . THR A 1 295 ? -9.207 -7.984 -15.216 1.00 92.06 295 THR A N 1
ATOM 2353 C CA . THR A 1 295 ? -8.011 -8.815 -15.040 1.00 92.06 295 THR A CA 1
ATOM 2354 C C . THR A 1 295 ? -8.322 -10.254 -15.421 1.00 92.06 295 THR A C 1
ATOM 2356 O O . THR A 1 295 ? -9.188 -10.883 -14.806 1.00 92.06 295 THR A O 1
ATOM 2359 N N . ALA A 1 296 ? -7.605 -10.769 -16.414 1.00 89.19 296 ALA A N 1
ATOM 2360 C CA . ALA A 1 296 ? -7.728 -12.137 -16.882 1.00 89.19 296 ALA A CA 1
ATOM 2361 C C . ALA A 1 296 ? -7.231 -13.142 -15.820 1.00 89.19 296 ALA A C 1
ATOM 2363 O O . ALA A 1 296 ? -6.386 -12.815 -14.982 1.00 89.19 296 ALA A O 1
ATOM 2364 N N . PRO A 1 297 ? -7.788 -14.368 -15.791 1.00 86.06 297 PRO A N 1
ATOM 2365 C CA . PRO A 1 297 ? -7.466 -15.351 -14.761 1.00 86.06 297 PRO A CA 1
ATOM 2366 C C . PRO A 1 297 ? -6.143 -16.098 -15.006 1.00 86.06 297 PRO A C 1
ATOM 2368 O O . PRO A 1 297 ? -5.897 -17.118 -14.375 1.00 86.06 297 PRO A O 1
ATOM 2371 N N . ASP A 1 298 ? -5.306 -15.613 -15.918 1.00 86.12 298 ASP A N 1
ATOM 2372 C CA . ASP A 1 298 ? -4.185 -16.316 -16.546 1.00 86.12 298 ASP A CA 1
ATOM 2373 C C . ASP A 1 298 ? -2.802 -15.891 -16.010 1.00 86.12 298 ASP A C 1
ATOM 2375 O O . ASP A 1 298 ? -1.767 -16.146 -16.629 1.00 86.12 298 ASP A O 1
ATOM 2379 N N . SER A 1 299 ? -2.770 -15.264 -14.831 1.00 90.12 299 SER A N 1
ATOM 2380 C CA . SER A 1 299 ? -1.550 -14.985 -14.070 1.00 90.12 299 SER A CA 1
ATOM 2381 C C . SER A 1 299 ? -1.611 -15.612 -12.684 1.00 90.12 299 SER A C 1
ATOM 2383 O O . SER A 1 299 ? -2.536 -15.353 -11.913 1.00 90.12 299 SER A O 1
ATOM 2385 N N . TYR A 1 300 ? -0.560 -16.333 -12.294 1.00 91.06 300 TYR A N 1
ATOM 2386 C CA . TYR A 1 300 ? -0.428 -16.858 -10.932 1.00 91.06 300 TYR A CA 1
ATOM 2387 C C . TYR A 1 300 ? -0.247 -15.758 -9.867 1.00 91.06 300 TYR A C 1
ATOM 2389 O O . TYR A 1 300 ? -0.326 -16.036 -8.672 1.00 91.06 300 TYR A O 1
ATOM 2397 N N . LEU A 1 301 ? 0.002 -14.502 -10.265 1.00 94.00 301 LEU A N 1
ATOM 2398 C CA . LEU A 1 301 ? 0.179 -13.379 -9.337 1.00 94.00 301 LEU A CA 1
ATOM 2399 C C . LEU A 1 301 ? -1.142 -12.684 -8.969 1.00 94.00 301 LEU A C 1
ATOM 2401 O O . LEU A 1 301 ? -1.247 -12.085 -7.898 1.00 94.00 301 LEU A O 1
ATOM 2405 N N . GLN A 1 302 ? -2.168 -12.754 -9.825 1.00 92.31 302 GLN A N 1
ATOM 2406 C CA . GLN A 1 302 ? -3.384 -11.947 -9.648 1.00 92.31 302 GLN A CA 1
ATOM 2407 C C . GLN A 1 302 ? -4.177 -12.304 -8.383 1.00 92.31 302 GLN A C 1
ATOM 2409 O O . GLN A 1 302 ? -4.725 -11.408 -7.738 1.00 92.31 302 GLN A O 1
ATOM 2414 N N . GLY A 1 303 ? -4.211 -13.587 -8.004 1.00 94.06 303 GLY A N 1
ATOM 2415 C CA . GLY A 1 303 ? -5.002 -14.078 -6.875 1.00 94.06 303 GLY A CA 1
ATOM 2416 C C . GLY A 1 303 ? -4.622 -13.387 -5.569 1.00 94.06 303 GLY A C 1
ATOM 2417 O O . GLY A 1 303 ? -5.458 -12.744 -4.939 1.00 94.06 303 GLY A O 1
ATOM 2418 N N . PHE A 1 304 ? -3.347 -13.434 -5.177 1.00 97.19 304 PHE A N 1
ATOM 2419 C CA . PHE A 1 304 ? -2.937 -12.816 -3.917 1.00 97.19 304 PHE A CA 1
ATOM 2420 C C . PHE A 1 304 ? -2.931 -11.282 -3.965 1.00 97.19 304 PHE A C 1
ATOM 2422 O O . PHE A 1 304 ? -3.234 -10.668 -2.944 1.00 97.19 304 PHE A O 1
ATOM 2429 N N . ILE A 1 305 ? -2.650 -10.651 -5.117 1.00 98.19 305 ILE A N 1
ATOM 2430 C CA . ILE A 1 305 ? -2.714 -9.183 -5.252 1.00 98.19 305 ILE A CA 1
ATOM 2431 C C . ILE A 1 305 ? -4.140 -8.701 -4.962 1.00 98.19 305 ILE A C 1
ATOM 2433 O O . ILE A 1 305 ? -4.353 -7.836 -4.107 1.00 98.19 305 ILE A O 1
ATOM 2437 N N . LYS A 1 306 ? -5.134 -9.326 -5.609 1.00 97.81 306 LYS A N 1
ATOM 2438 C CA . LYS A 1 306 ? -6.553 -9.057 -5.350 1.00 97.81 306 LYS A CA 1
ATOM 2439 C C . LYS A 1 306 ? -6.931 -9.410 -3.910 1.00 97.81 306 LYS A C 1
ATOM 2441 O O . LYS A 1 306 ? -7.655 -8.654 -3.272 1.00 97.81 306 LYS A O 1
ATOM 2446 N N . GLY A 1 307 ? -6.408 -10.511 -3.366 1.00 97.75 307 GLY A N 1
ATOM 2447 C CA . GLY A 1 307 ? -6.660 -10.942 -1.989 1.00 97.75 307 GLY A CA 1
ATOM 2448 C C . GLY A 1 307 ? -6.196 -9.944 -0.928 1.00 97.75 307 GLY A C 1
ATOM 2449 O O . GLY A 1 307 ? -6.950 -9.655 0.001 1.00 97.75 307 GLY A O 1
ATOM 2450 N N . VAL A 1 308 ? -4.996 -9.371 -1.078 1.00 98.12 308 VAL A N 1
ATOM 2451 C CA . VAL A 1 308 ? -4.479 -8.343 -0.159 1.00 98.12 308 VAL A CA 1
ATOM 2452 C C . VAL A 1 308 ? -5.372 -7.105 -0.174 1.00 98.12 308 VAL A C 1
ATOM 2454 O O . VAL A 1 308 ? -5.771 -6.632 0.892 1.00 98.12 308 VAL A O 1
ATOM 2457 N N . LEU A 1 309 ? -5.712 -6.588 -1.358 1.00 98.06 309 LEU A N 1
ATOM 2458 C CA . LEU A 1 309 ? -6.545 -5.389 -1.461 1.00 98.06 309 LEU A CA 1
ATOM 2459 C C . LEU A 1 309 ? -7.981 -5.636 -1.005 1.00 98.06 309 LEU A C 1
ATOM 2461 O O . LEU A 1 309 ? -8.525 -4.821 -0.266 1.00 98.06 309 LEU A O 1
ATOM 2465 N N . ALA A 1 310 ? -8.576 -6.775 -1.362 1.00 97.12 310 ALA A N 1
ATOM 2466 C CA . ALA A 1 310 ? -9.903 -7.147 -0.887 1.00 97.12 310 ALA A CA 1
ATOM 2467 C C . ALA A 1 310 ? -9.951 -7.194 0.649 1.00 97.12 310 ALA A C 1
ATOM 2469 O O . ALA A 1 310 ? -10.898 -6.686 1.245 1.00 97.12 310 ALA A O 1
ATOM 2470 N N . ALA A 1 311 ? -8.918 -7.741 1.302 1.00 95.12 311 ALA A N 1
ATOM 2471 C CA . ALA A 1 311 ? -8.834 -7.752 2.761 1.00 95.12 311 ALA A CA 1
ATOM 2472 C C . ALA A 1 311 ? -8.723 -6.330 3.342 1.00 95.12 311 ALA A C 1
ATOM 2474 O O . ALA A 1 311 ? -9.457 -5.990 4.267 1.00 95.12 311 ALA A O 1
ATOM 2475 N N . ARG A 1 312 ? -7.874 -5.468 2.763 1.00 93.12 312 ARG A N 1
ATOM 2476 C CA . ARG A 1 312 ? -7.738 -4.058 3.184 1.00 93.12 312 ARG A CA 1
ATOM 2477 C C . ARG A 1 312 ? -9.026 -3.257 3.020 1.00 93.12 312 ARG A C 1
ATOM 2479 O O . ARG A 1 312 ? -9.343 -2.425 3.860 1.00 93.12 312 ARG A O 1
ATOM 2486 N N . LEU A 1 313 ? -9.785 -3.544 1.967 1.00 91.88 313 LEU A N 1
ATOM 2487 C CA . LEU A 1 313 ? -11.082 -2.936 1.673 1.00 91.88 313 LEU A CA 1
ATOM 2488 C C . LEU A 1 313 ? -12.243 -3.569 2.458 1.00 91.88 313 LEU A C 1
ATOM 2490 O O . LEU A 1 313 ? -13.402 -3.262 2.179 1.00 91.88 313 LEU A O 1
ATOM 2494 N N . ARG A 1 314 ? -11.956 -4.463 3.418 1.00 89.69 314 ARG A N 1
ATOM 2495 C CA . ARG A 1 314 ? -12.949 -5.169 4.247 1.00 89.69 314 ARG A CA 1
ATOM 2496 C C . ARG A 1 314 ? -13.942 -6.017 3.439 1.00 89.69 314 ARG A C 1
ATOM 2498 O O . ARG A 1 314 ? -15.035 -6.333 3.906 1.00 89.69 314 ARG A O 1
ATOM 2505 N N . LEU A 1 315 ? -13.553 -6.448 2.238 1.00 89.31 315 LEU A N 1
ATOM 2506 C CA . LEU A 1 315 ? -14.318 -7.337 1.360 1.00 89.31 315 LEU A CA 1
ATOM 2507 C C . LEU A 1 315 ? -14.074 -8.806 1.740 1.00 89.31 315 LEU A C 1
ATOM 2509 O O . LEU A 1 315 ? -13.528 -9.582 0.956 1.00 89.31 315 LEU A O 1
ATOM 2513 N N . GLY A 1 316 ? -14.463 -9.185 2.962 1.00 86.69 316 GLY A N 1
ATOM 2514 C CA . GLY A 1 316 ? -14.045 -10.436 3.612 1.00 86.69 316 GLY A CA 1
ATOM 2515 C C . GLY A 1 316 ? -14.286 -11.718 2.802 1.00 86.69 316 GLY A C 1
ATOM 2516 O O . GLY A 1 316 ? -13.399 -12.570 2.732 1.00 86.69 316 GLY A O 1
ATOM 2517 N N . GLU A 1 317 ? -15.444 -11.856 2.147 1.00 88.50 317 GLU A N 1
ATOM 2518 C CA . GLU A 1 317 ? -15.737 -13.033 1.311 1.00 88.50 317 GLU A CA 1
ATOM 2519 C C . GLU A 1 317 ? -14.834 -13.107 0.073 1.00 88.50 317 GLU A C 1
ATOM 2521 O O . GLU A 1 317 ? -14.233 -14.153 -0.185 1.00 88.50 317 GLU A O 1
ATOM 2526 N N . LYS A 1 318 ? -14.672 -11.990 -0.654 1.00 92.62 318 LYS A N 1
ATOM 2527 C CA . LYS A 1 318 ? -13.759 -11.907 -1.806 1.00 92.62 318 LYS A CA 1
ATOM 2528 C C . LYS A 1 318 ? -12.319 -12.184 -1.379 1.00 92.62 318 LYS A C 1
ATOM 2530 O O . LYS A 1 318 ? -11.639 -12.991 -2.005 1.00 92.62 318 LYS A O 1
ATOM 2535 N N . ALA A 1 319 ? -11.876 -11.568 -0.283 1.00 95.69 319 ALA A N 1
ATOM 2536 C CA . ALA A 1 319 ? -10.539 -11.753 0.268 1.00 95.69 319 ALA A CA 1
ATOM 2537 C C . ALA A 1 319 ? -10.250 -13.224 0.592 1.00 95.69 319 ALA A C 1
ATOM 2539 O O . ALA A 1 319 ? -9.195 -13.738 0.231 1.00 95.69 319 ALA A O 1
ATOM 2540 N N . MET A 1 320 ? -11.201 -13.928 1.216 1.00 94.19 320 MET A N 1
ATOM 2541 C CA . MET A 1 320 ? -11.074 -15.360 1.499 1.00 94.19 320 MET A CA 1
ATOM 2542 C C . MET A 1 320 ? -11.069 -16.210 0.220 1.00 94.19 320 MET A C 1
ATOM 2544 O O . MET A 1 320 ? -10.307 -17.172 0.133 1.00 94.19 320 MET A O 1
ATOM 2548 N N . GLY A 1 321 ? -11.881 -15.857 -0.780 1.00 94.62 321 GLY A N 1
ATOM 2549 C CA . GLY A 1 321 ? -11.869 -16.513 -2.090 1.00 94.62 321 GLY A CA 1
ATOM 2550 C C . GLY A 1 321 ? -10.497 -16.425 -2.761 1.00 94.62 321 GLY A C 1
ATOM 2551 O O . GLY A 1 321 ? -9.902 -17.449 -3.094 1.00 94.62 321 GLY A O 1
ATOM 2552 N N . TYR A 1 322 ? -9.954 -15.214 -2.865 1.00 96.69 322 TYR A N 1
ATOM 2553 C CA . TYR A 1 322 ? -8.620 -14.963 -3.412 1.00 96.69 322 TYR A CA 1
ATOM 2554 C C . TYR A 1 322 ? -7.495 -15.592 -2.582 1.00 96.69 322 TYR A C 1
ATOM 2556 O O . TYR A 1 322 ? -6.533 -16.119 -3.138 1.00 96.69 322 TYR A O 1
ATOM 2564 N N . PHE A 1 323 ? -7.625 -15.602 -1.253 1.00 95.94 323 PHE A N 1
ATOM 2565 C CA . PHE A 1 323 ? -6.671 -16.278 -0.378 1.00 95.94 323 PHE A CA 1
ATOM 2566 C C . PHE A 1 323 ? -6.611 -17.783 -0.656 1.00 95.94 323 PHE A C 1
ATOM 2568 O O . PHE A 1 323 ? -5.521 -18.339 -0.764 1.00 95.94 323 PHE A O 1
ATOM 2575 N N . ARG A 1 324 ? -7.767 -18.441 -0.812 1.00 94.62 324 ARG A N 1
ATOM 2576 C CA . ARG A 1 324 ? -7.831 -19.870 -1.156 1.00 94.62 324 ARG A CA 1
ATOM 2577 C C . ARG A 1 324 ? -7.242 -20.151 -2.532 1.00 94.62 324 ARG A C 1
ATOM 2579 O O . ARG A 1 324 ? -6.500 -21.115 -2.654 1.00 94.62 324 ARG A O 1
ATOM 2586 N N . GLN A 1 325 ? -7.519 -19.297 -3.522 1.00 94.00 325 GLN A N 1
ATOM 2587 C CA . GLN A 1 325 ? -6.902 -19.403 -4.848 1.00 94.00 325 GLN A CA 1
ATOM 2588 C C . GLN A 1 325 ? -5.374 -19.365 -4.750 1.00 94.00 325 GLN A C 1
ATOM 2590 O O . GLN A 1 325 ? -4.713 -20.254 -5.270 1.00 94.00 325 GLN A O 1
ATOM 2595 N N . ALA A 1 326 ? -4.811 -18.394 -4.025 1.00 95.62 326 ALA A N 1
ATOM 2596 C CA . ALA A 1 326 ? -3.364 -18.312 -3.831 1.00 95.62 326 ALA A CA 1
ATOM 2597 C C . ALA A 1 326 ? -2.808 -19.519 -3.054 1.00 95.62 326 ALA A C 1
ATOM 2599 O O . ALA A 1 326 ? -1.754 -20.045 -3.395 1.00 95.62 326 ALA A O 1
ATOM 2600 N N . LEU A 1 327 ? -3.511 -19.983 -2.018 1.00 94.75 327 LEU A N 1
ATOM 2601 C CA . LEU A 1 327 ? -3.064 -21.087 -1.166 1.00 94.75 327 LEU A CA 1
ATOM 2602 C C . LEU A 1 327 ? -3.051 -22.443 -1.887 1.00 94.75 327 LEU A C 1
ATOM 2604 O O . LEU A 1 327 ? -2.186 -23.268 -1.604 1.00 94.75 327 LEU A O 1
ATOM 2608 N N . LEU A 1 328 ? -4.020 -22.677 -2.771 1.00 95.94 328 LEU A N 1
ATOM 2609 C CA . LEU A 1 328 ? -4.233 -23.969 -3.424 1.00 95.94 328 LEU A CA 1
ATOM 2610 C C . LEU A 1 328 ? -3.737 -24.012 -4.871 1.00 95.94 328 LEU A C 1
ATOM 2612 O O . LEU A 1 328 ? -3.812 -25.072 -5.474 1.00 95.94 328 LEU A O 1
ATOM 2616 N N . LEU A 1 329 ? -3.195 -22.913 -5.411 1.00 94.75 329 LEU A N 1
ATOM 2617 C CA . LEU A 1 329 ? -2.835 -22.783 -6.829 1.00 94.75 329 LEU A CA 1
ATOM 2618 C C . LEU A 1 329 ? -2.075 -23.995 -7.387 1.00 94.75 329 LEU A C 1
ATOM 2620 O O . LEU A 1 329 ? -2.512 -24.568 -8.378 1.00 94.75 329 LEU A O 1
ATOM 2624 N N . ASP A 1 330 ? -0.975 -24.394 -6.741 1.00 95.69 330 ASP A N 1
ATOM 2625 C CA . ASP A 1 330 ? -0.167 -25.543 -7.174 1.00 95.69 330 ASP A CA 1
ATOM 2626 C C . ASP A 1 330 ? -0.771 -26.896 -6.765 1.00 95.69 330 ASP A C 1
ATOM 2628 O O . ASP A 1 330 ? -0.541 -27.907 -7.416 1.00 95.69 330 ASP A O 1
ATOM 2632 N N . LEU A 1 331 ? -1.537 -26.945 -5.670 1.00 95.94 331 LEU A N 1
ATOM 2633 C CA . LEU A 1 331 ? -2.153 -28.193 -5.198 1.00 95.94 331 LEU A CA 1
ATOM 2634 C C . LEU A 1 331 ? -3.322 -28.627 -6.086 1.00 95.94 331 LEU A C 1
ATOM 2636 O O . LEU A 1 331 ? -3.514 -29.822 -6.300 1.00 95.94 331 LEU A O 1
ATOM 2640 N N . ASP A 1 332 ? -4.074 -27.655 -6.595 1.00 94.62 332 ASP A N 1
ATOM 2641 C CA . ASP A 1 332 ? -5.211 -27.857 -7.490 1.00 94.62 332 ASP A CA 1
ATOM 2642 C C . ASP A 1 332 ? -4.799 -27.802 -8.972 1.00 94.62 332 ASP A C 1
ATOM 2644 O O . ASP A 1 332 ? -5.662 -27.952 -9.838 1.00 94.62 332 ASP A O 1
ATOM 2648 N N . ASP A 1 333 ? -3.513 -27.558 -9.266 1.00 92.38 333 ASP A N 1
ATOM 2649 C CA . ASP A 1 333 ? -3.000 -27.270 -10.614 1.00 92.38 333 ASP A CA 1
ATOM 2650 C C . ASP A 1 333 ? -3.897 -26.252 -11.347 1.00 92.38 333 ASP A C 1
ATOM 2652 O O . ASP A 1 333 ? -4.366 -26.443 -12.472 1.00 92.38 333 ASP A O 1
ATOM 2656 N N . ALA A 1 334 ? -4.220 -25.160 -10.645 1.00 88.94 334 ALA A N 1
ATOM 2657 C CA . ALA A 1 334 ? -5.237 -24.205 -11.079 1.00 88.94 334 ALA A CA 1
ATOM 2658 C C . ALA A 1 334 ? -4.859 -23.510 -12.399 1.00 88.94 334 ALA A C 1
ATOM 2660 O O . ALA A 1 334 ? -5.742 -23.136 -13.173 1.00 88.94 334 ALA A O 1
ATOM 2661 N N . MET A 1 335 ? -3.554 -23.367 -12.648 1.00 87.31 335 MET A N 1
ATOM 2662 C CA . MET A 1 335 ? -2.989 -22.800 -13.873 1.00 87.31 335 MET A CA 1
ATOM 2663 C C . MET A 1 335 ? -2.786 -23.845 -14.984 1.00 87.31 335 MET A C 1
ATOM 2665 O O . MET A 1 335 ? -2.744 -23.471 -16.154 1.00 87.31 335 MET A O 1
ATOM 2669 N N . GLY A 1 336 ? -2.722 -25.141 -14.655 1.00 88.56 336 GLY A N 1
ATOM 2670 C CA . GLY A 1 336 ? -2.459 -26.220 -15.613 1.00 88.56 336 GLY A CA 1
ATOM 2671 C C . GLY A 1 336 ? -0.987 -26.370 -16.019 1.00 88.56 336 GLY A C 1
ATOM 2672 O O . GLY A 1 336 ? -0.702 -27.024 -17.021 1.00 88.56 336 GLY A O 1
ATOM 2673 N N . ASP A 1 337 ? -0.066 -25.732 -15.297 1.00 89.12 337 ASP A N 1
ATOM 2674 C CA . ASP A 1 337 ? 1.373 -25.696 -15.577 1.00 89.12 337 ASP A CA 1
ATOM 2675 C C . ASP A 1 337 ? 2.235 -26.069 -14.352 1.00 89.12 337 ASP A C 1
ATOM 2677 O O . ASP A 1 337 ? 3.459 -25.928 -14.389 1.00 89.12 337 ASP A O 1
ATOM 2681 N N . THR A 1 338 ? 1.649 -26.602 -13.269 1.00 92.44 338 THR A N 1
ATOM 2682 C CA . THR A 1 338 ? 2.412 -26.952 -12.055 1.00 92.44 338 THR A CA 1
ATOM 2683 C C . THR A 1 338 ? 3.468 -28.041 -12.303 1.00 92.44 338 THR A C 1
ATOM 2685 O O . THR A 1 338 ? 4.491 -28.065 -11.615 1.00 92.44 338 THR A O 1
ATOM 2688 N N . GLU A 1 339 ? 3.298 -28.902 -13.315 1.00 91.75 339 GLU A N 1
ATOM 2689 C CA . GLU A 1 339 ? 4.333 -29.860 -13.753 1.00 91.75 339 GLU A CA 1
ATOM 2690 C C . GLU A 1 339 ? 5.648 -29.159 -14.157 1.00 91.75 339 GLU A C 1
ATOM 2692 O O . GLU A 1 339 ? 6.735 -29.705 -13.959 1.00 91.75 339 GLU A O 1
ATOM 2697 N N . GLY A 1 340 ? 5.567 -27.920 -14.657 1.00 88.00 340 GLY A N 1
ATOM 2698 C CA . GLY A 1 340 ? 6.718 -27.082 -14.992 1.00 88.00 340 GLY A CA 1
ATOM 2699 C C . GLY A 1 340 ? 7.503 -26.573 -13.776 1.00 88.00 340 GLY A C 1
ATOM 2700 O O . GLY A 1 340 ? 8.663 -26.168 -13.913 1.00 88.00 340 GLY A O 1
ATOM 2701 N N . GLY A 1 341 ? 6.910 -26.642 -12.581 1.00 93.56 341 GLY A N 1
ATOM 2702 C CA . GLY A 1 341 ? 7.491 -26.260 -11.298 1.00 93.56 341 GLY A CA 1
ATOM 2703 C C . GLY A 1 341 ? 6.569 -25.360 -10.467 1.00 93.56 341 GLY A C 1
ATOM 2704 O O . GLY A 1 341 ? 5.707 -24.650 -10.986 1.00 93.56 341 GLY A O 1
ATOM 2705 N N . LEU A 1 342 ? 6.797 -25.344 -9.152 1.00 94.88 342 LEU A N 1
ATOM 2706 C CA . LEU A 1 342 ? 5.982 -24.618 -8.172 1.00 94.88 342 LEU A CA 1
ATOM 2707 C C . LEU A 1 342 ? 6.064 -23.097 -8.332 1.00 94.88 342 LEU A C 1
ATOM 2709 O O . LEU A 1 342 ? 7.150 -22.528 -8.464 1.00 94.88 342 LEU A O 1
ATOM 2713 N N . HIS A 1 343 ? 4.939 -22.408 -8.161 1.00 95.06 343 HIS A N 1
ATOM 2714 C CA . HIS A 1 343 ? 4.857 -20.952 -8.255 1.00 95.06 343 HIS A CA 1
ATOM 2715 C C . HIS A 1 343 ? 5.312 -20.262 -6.958 1.00 95.06 343 HIS A C 1
ATOM 2717 O O . HIS A 1 343 ? 4.517 -19.744 -6.167 1.00 95.06 343 HIS A O 1
ATOM 2723 N N . CYS A 1 344 ? 6.624 -20.196 -6.730 1.00 95.31 344 CYS A N 1
ATOM 2724 C CA . CYS A 1 344 ? 7.199 -19.749 -5.456 1.00 95.31 344 CYS A CA 1
ATOM 2725 C C . CYS A 1 344 ? 6.808 -18.311 -5.054 1.00 95.31 344 CYS A C 1
ATOM 2727 O O . CYS A 1 344 ? 6.655 -18.016 -3.866 1.00 95.31 344 CYS A O 1
ATOM 2729 N N . ALA A 1 345 ? 6.615 -17.406 -6.019 1.00 94.38 345 ALA A N 1
ATOM 2730 C CA . ALA A 1 345 ? 6.135 -16.052 -5.732 1.00 94.38 345 ALA A CA 1
ATOM 2731 C C . ALA A 1 345 ? 4.665 -16.037 -5.276 1.00 94.38 345 ALA A C 1
ATOM 2733 O O . ALA A 1 345 ? 4.330 -15.277 -4.371 1.00 94.38 345 ALA A O 1
ATOM 2734 N N . ASN A 1 346 ? 3.812 -16.914 -5.818 1.00 96.00 346 ASN A N 1
ATOM 2735 C CA . ASN A 1 346 ? 2.444 -17.089 -5.327 1.00 96.00 346 ASN A CA 1
ATOM 2736 C C . ASN A 1 346 ? 2.421 -17.713 -3.918 1.00 96.00 346 ASN A C 1
ATOM 2738 O O . ASN A 1 346 ? 1.654 -17.267 -3.067 1.00 96.00 346 ASN A O 1
ATOM 2742 N N . MET A 1 347 ? 3.322 -18.657 -3.617 1.00 95.56 347 MET A N 1
ATOM 2743 C CA . MET A 1 347 ? 3.464 -19.198 -2.256 1.00 95.56 347 MET A CA 1
ATOM 2744 C C . MET A 1 347 ? 3.803 -18.101 -1.234 1.00 95.56 347 MET A C 1
ATOM 2746 O O . MET A 1 347 ? 3.203 -18.039 -0.160 1.00 95.56 347 MET A O 1
ATOM 2750 N N . ALA A 1 348 ? 4.735 -17.199 -1.571 1.00 96.50 348 ALA A N 1
ATOM 2751 C CA . ALA A 1 348 ? 4.981 -16.004 -0.764 1.00 96.50 348 ALA A CA 1
ATOM 2752 C C . ALA A 1 348 ? 3.737 -15.099 -0.730 1.00 96.50 348 ALA A C 1
ATOM 2754 O O . ALA A 1 348 ? 3.368 -14.598 0.330 1.00 96.50 348 ALA A O 1
ATOM 2755 N N . GLY A 1 349 ? 3.051 -14.939 -1.861 1.00 96.81 349 GLY A N 1
ATOM 2756 C CA . GLY A 1 349 ? 1.790 -14.214 -2.001 1.00 96.81 349 GLY A CA 1
ATOM 2757 C C . GLY A 1 349 ? 0.696 -14.657 -1.023 1.00 96.81 349 GLY A C 1
ATOM 2758 O O . GLY A 1 349 ? 0.040 -13.813 -0.416 1.00 96.81 349 GLY A O 1
ATOM 2759 N N . ALA A 1 350 ? 0.543 -15.957 -0.762 1.00 96.56 350 ALA A N 1
ATOM 2760 C CA . ALA A 1 350 ? -0.393 -16.449 0.252 1.00 96.56 350 ALA A CA 1
ATOM 2761 C C . ALA A 1 350 ? -0.070 -15.892 1.656 1.00 96.56 350 ALA A C 1
ATOM 2763 O O . ALA A 1 350 ? -0.973 -15.489 2.395 1.00 96.56 350 ALA A O 1
ATOM 2764 N N . TRP A 1 351 ? 1.216 -15.778 2.013 1.00 97.38 351 TRP A N 1
ATOM 2765 C CA . TRP A 1 351 ? 1.624 -15.081 3.238 1.00 97.38 351 TRP A CA 1
ATOM 2766 C C . TRP A 1 351 ? 1.311 -13.582 3.178 1.00 97.38 351 TRP A C 1
ATOM 2768 O O . TRP A 1 351 ? 0.866 -13.028 4.181 1.00 97.38 351 TRP A O 1
ATOM 2778 N N . TRP A 1 352 ? 1.479 -12.928 2.025 1.00 97.88 352 TRP A N 1
ATOM 2779 C CA . TRP A 1 352 ? 1.126 -11.514 1.858 1.00 97.88 352 TRP A CA 1
ATOM 2780 C C . TRP A 1 352 ? -0.355 -11.250 2.142 1.00 97.88 352 TRP A C 1
ATOM 2782 O O . TRP A 1 352 ? -0.661 -10.275 2.828 1.00 97.88 352 TRP A O 1
ATOM 2792 N N . VAL A 1 353 ? -1.269 -12.127 1.710 1.00 97.81 353 VAL A N 1
ATOM 2793 C CA . VAL A 1 353 ? -2.704 -11.989 2.027 1.00 97.81 353 VAL A CA 1
ATOM 2794 C C . VAL A 1 353 ? -2.949 -12.036 3.537 1.00 97.81 353 VAL A C 1
ATOM 2796 O O . VAL A 1 353 ? -3.732 -11.242 4.051 1.00 97.81 353 VAL A O 1
ATOM 2799 N N . LEU A 1 354 ? -2.249 -12.900 4.278 1.00 95.69 354 LEU A N 1
ATOM 2800 C CA . LEU A 1 354 ? -2.349 -12.942 5.742 1.00 95.69 354 LEU A CA 1
ATOM 2801 C C . LEU A 1 354 ? -1.711 -11.715 6.406 1.00 95.69 354 LEU A C 1
ATOM 2803 O O . LEU A 1 354 ? -2.307 -11.122 7.303 1.00 95.69 354 LEU A O 1
ATOM 2807 N N . ALA A 1 355 ? -0.500 -11.348 5.989 1.00 96.81 355 ALA A N 1
ATOM 2808 C CA . ALA A 1 355 ? 0.302 -10.306 6.617 1.00 96.81 355 ALA A CA 1
ATOM 2809 C C . ALA A 1 355 ? -0.174 -8.900 6.250 1.00 96.81 355 ALA A C 1
ATOM 2811 O O . ALA A 1 355 ? -0.566 -8.125 7.117 1.00 96.81 355 ALA A O 1
ATOM 2812 N N . MET A 1 356 ? -0.164 -8.570 4.965 1.00 96.00 356 MET A N 1
ATOM 2813 C CA . MET A 1 356 ? -0.475 -7.228 4.477 1.00 96.00 356 MET A CA 1
ATOM 2814 C C . MET A 1 356 ? -1.960 -7.048 4.153 1.00 96.00 356 MET A C 1
ATOM 2816 O O . MET A 1 356 ? -2.400 -5.907 4.033 1.00 96.00 356 MET A O 1
ATOM 2820 N N . GLY A 1 357 ? -2.712 -8.144 4.000 1.00 96.50 357 GLY A N 1
ATOM 2821 C CA . GLY A 1 357 ? -4.167 -8.147 3.849 1.00 96.50 357 GLY A CA 1
ATOM 2822 C C . GLY A 1 357 ? -4.874 -8.221 5.201 1.00 96.50 357 GLY A C 1
ATOM 2823 O O . GLY A 1 357 ? -5.176 -7.192 5.794 1.00 96.50 357 GLY A O 1
ATOM 2824 N N . PHE A 1 358 ? -5.117 -9.430 5.713 1.00 96.00 358 PHE A N 1
ATOM 2825 C CA . PHE A 1 358 ? -5.936 -9.645 6.912 1.00 96.00 358 PHE A CA 1
ATOM 2826 C C . PHE A 1 358 ? -5.353 -9.031 8.182 1.00 96.00 358 PHE A C 1
ATOM 2828 O O . PHE A 1 358 ? -6.091 -8.417 8.939 1.00 96.00 358 PHE A O 1
ATOM 2835 N N . ALA A 1 359 ? -4.046 -9.144 8.443 1.00 95.88 359 ALA A N 1
ATOM 2836 C CA . ALA A 1 359 ? -3.434 -8.448 9.578 1.00 95.88 359 ALA A CA 1
ATOM 2837 C C . ALA A 1 359 ? -3.262 -6.937 9.344 1.00 95.88 359 ALA A C 1
ATOM 2839 O O . ALA A 1 359 ? -2.881 -6.225 10.276 1.00 95.88 359 ALA A O 1
ATOM 2840 N N . GLY A 1 360 ? -3.521 -6.455 8.123 1.00 95.00 360 GLY A N 1
ATOM 2841 C CA . GLY A 1 360 ? -3.398 -5.050 7.751 1.00 95.00 360 GLY A CA 1
ATOM 2842 C C . GLY A 1 360 ? -1.995 -4.494 7.982 1.00 95.00 360 GLY A C 1
ATOM 2843 O O . GLY A 1 360 ? -1.853 -3.315 8.301 1.00 95.00 360 GLY A O 1
ATOM 2844 N N . ALA A 1 361 ? -0.957 -5.336 7.908 1.00 95.75 361 ALA A N 1
ATOM 2845 C CA . ALA A 1 361 ? 0.387 -4.906 8.247 1.00 95.75 361 ALA A CA 1
ATOM 2846 C C . ALA A 1 361 ? 0.905 -3.870 7.244 1.00 95.75 361 ALA A C 1
ATOM 2848 O O . ALA A 1 361 ? 0.681 -3.966 6.037 1.00 95.75 361 ALA A O 1
ATOM 2849 N N . LYS A 1 362 ? 1.612 -2.868 7.750 1.00 92.69 362 LYS A N 1
ATOM 2850 C CA . LYS A 1 362 ? 2.344 -1.888 6.949 1.00 92.69 362 LYS A CA 1
ATOM 2851 C C . LYS A 1 362 ? 3.568 -1.452 7.739 1.00 92.69 362 LYS A C 1
ATOM 2853 O O . LYS A 1 362 ? 3.460 -1.180 8.932 1.00 92.69 362 LYS A O 1
ATOM 2858 N N . ILE A 1 363 ? 4.723 -1.389 7.090 1.00 91.12 363 ILE A N 1
ATOM 2859 C CA . ILE A 1 363 ? 5.952 -0.932 7.736 1.00 91.12 363 ILE A CA 1
ATOM 2860 C C . ILE A 1 363 ? 6.312 0.451 7.218 1.00 91.12 363 ILE A C 1
ATOM 2862 O O . ILE A 1 363 ? 6.422 0.650 6.009 1.00 91.12 363 ILE A O 1
ATOM 2866 N N . THR A 1 364 ? 6.551 1.375 8.141 1.00 90.25 364 THR A N 1
ATOM 2867 C CA . THR A 1 364 ? 7.155 2.676 7.852 1.00 90.25 364 THR A CA 1
ATOM 2868 C C . THR A 1 364 ? 8.494 2.797 8.593 1.00 90.25 364 THR A C 1
ATOM 2870 O O . THR A 1 364 ? 8.819 1.950 9.438 1.00 90.25 364 THR A O 1
ATOM 2873 N N . PRO A 1 365 ? 9.316 3.818 8.295 1.00 88.00 365 PRO A N 1
ATOM 2874 C CA . PRO A 1 365 ? 10.509 4.102 9.090 1.00 88.00 365 PRO A CA 1
ATOM 2875 C C . PRO A 1 365 ? 10.218 4.273 10.590 1.00 88.00 365 PRO A C 1
ATOM 2877 O O . PRO A 1 365 ? 11.049 3.911 11.418 1.00 88.00 365 PRO A O 1
ATOM 2880 N N . GLU A 1 366 ? 9.036 4.780 10.941 1.00 86.81 366 GLU A N 1
ATOM 2881 C CA . GLU A 1 366 ? 8.654 5.140 12.306 1.00 86.81 366 GLU A CA 1
ATOM 2882 C C . GLU A 1 366 ? 8.033 3.977 13.085 1.00 86.81 366 GLU A C 1
ATOM 2884 O O . GLU A 1 366 ? 8.302 3.838 14.279 1.00 86.81 366 GLU A O 1
ATOM 2889 N N . ALA A 1 367 ? 7.196 3.149 12.447 1.00 90.81 367 ALA A N 1
ATOM 2890 C CA . ALA A 1 367 ? 6.418 2.140 13.162 1.00 90.81 367 ALA A CA 1
ATOM 2891 C C . ALA A 1 367 ? 6.027 0.917 12.317 1.00 90.81 367 ALA A C 1
ATOM 2893 O O . ALA A 1 367 ? 5.909 0.960 11.089 1.00 90.81 367 ALA A O 1
ATOM 2894 N N . LEU A 1 368 ? 5.735 -0.177 13.027 1.00 95.31 368 LEU A N 1
ATOM 2895 C CA . LEU A 1 368 ? 4.944 -1.291 12.516 1.00 95.31 368 LEU A CA 1
ATOM 2896 C C . LEU A 1 368 ? 3.456 -0.981 12.706 1.00 95.31 368 LEU A C 1
ATOM 2898 O O . LEU A 1 368 ? 2.965 -0.930 13.834 1.00 95.31 368 LEU A O 1
ATOM 2902 N N . HIS A 1 369 ? 2.730 -0.809 11.611 1.00 95.38 369 HIS A N 1
ATOM 2903 C CA . HIS A 1 369 ? 1.280 -0.661 11.614 1.00 95.38 369 HIS A CA 1
ATOM 2904 C C . HIS A 1 369 ? 0.620 -2.022 11.424 1.00 95.38 369 HIS A C 1
ATOM 2906 O O . HIS A 1 369 ? 1.107 -2.844 10.648 1.00 95.38 369 HIS A O 1
ATOM 2912 N N . VAL A 1 370 ? -0.501 -2.237 12.102 1.00 95.81 370 VAL A N 1
ATOM 2913 C CA . VAL A 1 370 ? -1.369 -3.405 11.944 1.00 95.81 370 VAL A CA 1
ATOM 2914 C C . VAL A 1 370 ? -2.825 -2.971 12.047 1.00 95.81 370 VAL A C 1
ATOM 2916 O O . VAL A 1 370 ? -3.183 -2.146 12.887 1.00 95.81 370 VAL A O 1
ATOM 2919 N N . ASP A 1 371 ? -3.676 -3.557 11.219 1.00 93.50 371 ASP A N 1
ATOM 2920 C CA . ASP A 1 371 ? -5.116 -3.311 11.233 1.00 93.50 371 ASP A CA 1
ATOM 2921 C C . ASP A 1 371 ? -5.885 -4.634 11.059 1.00 93.50 371 ASP A C 1
ATOM 2923 O O . ASP A 1 371 ? -6.480 -4.905 10.009 1.00 93.50 371 ASP A O 1
ATOM 2927 N N . PRO A 1 372 ? -5.769 -5.530 12.059 1.00 93.69 372 PRO A N 1
ATOM 2928 C CA . PRO A 1 372 ? -6.146 -6.923 11.906 1.00 93.69 372 PRO A CA 1
ATOM 2929 C C . PRO A 1 372 ? -7.653 -7.137 11.826 1.00 93.69 372 PRO A C 1
ATOM 2931 O O . PRO A 1 372 ? -8.426 -6.642 12.642 1.00 93.69 372 PRO A O 1
ATOM 2934 N N . GLU A 1 373 ? -8.046 -8.009 10.911 1.00 87.88 373 GLU A N 1
ATOM 2935 C CA . GLU A 1 373 ? -9.397 -8.509 10.743 1.00 87.88 373 GLU A CA 1
ATOM 2936 C C . GLU A 1 373 ? -9.397 -10.027 10.757 1.00 87.88 373 GLU A C 1
ATOM 2938 O O . GLU A 1 373 ? -8.605 -10.677 10.079 1.00 87.88 373 GLU A O 1
ATOM 2943 N N . LEU A 1 374 ? -10.349 -10.599 11.492 1.00 87.94 374 LEU A N 1
ATOM 2944 C CA . LEU A 1 374 ? -10.613 -12.025 11.416 1.00 87.94 374 LEU A CA 1
ATOM 2945 C C . LEU A 1 374 ? -11.521 -12.319 10.207 1.00 87.94 374 LEU A C 1
ATOM 2947 O O . LEU A 1 374 ? -12.644 -11.802 10.175 1.00 87.94 374 LEU A O 1
ATOM 2951 N N . PRO A 1 375 ? -11.088 -13.156 9.245 1.00 83.25 375 PRO A N 1
ATOM 2952 C CA . PRO A 1 375 ? -11.945 -13.565 8.141 1.00 83.25 375 PRO A CA 1
ATOM 2953 C C . PRO A 1 375 ? -13.151 -14.371 8.634 1.00 83.25 375 PRO A C 1
ATOM 2955 O O . PRO A 1 375 ? -13.051 -15.138 9.599 1.00 83.25 375 PRO A O 1
ATOM 2958 N N . ALA A 1 376 ? -14.283 -14.251 7.938 1.00 76.00 376 ALA A N 1
ATOM 2959 C CA . ALA A 1 376 ? -15.478 -15.029 8.246 1.00 76.00 376 ALA A CA 1
ATOM 2960 C C . ALA A 1 376 ? -15.187 -16.543 8.196 1.00 76.00 376 ALA A C 1
ATOM 2962 O O . ALA A 1 376 ? -14.537 -17.042 7.277 1.00 76.00 376 ALA A O 1
ATOM 2963 N N . GLY A 1 377 ? -15.661 -17.280 9.204 1.00 74.94 377 GLY A N 1
ATOM 2964 C CA . GLY A 1 377 ? -15.460 -18.729 9.319 1.00 74.94 377 GLY A CA 1
ATOM 2965 C C . GLY A 1 377 ? -14.118 -19.170 9.923 1.00 74.94 377 GLY A C 1
ATOM 2966 O O . GLY A 1 377 ? -13.941 -20.360 10.175 1.00 74.94 377 GLY A O 1
ATOM 2967 N N . CYS A 1 378 ? -13.186 -18.256 10.213 1.00 85.31 378 CYS A N 1
ATOM 2968 C CA . CYS A 1 378 ? -11.932 -18.585 10.898 1.00 85.31 378 CYS A CA 1
ATOM 2969 C C . CYS A 1 378 ? -12.065 -18.452 12.426 1.00 85.31 378 CYS A C 1
ATOM 2971 O O . CYS A 1 378 ? -12.641 -17.494 12.931 1.00 85.31 378 CYS A O 1
ATOM 2973 N N . GLN A 1 379 ? -11.463 -19.375 13.187 1.00 88.19 379 GLN A N 1
ATOM 2974 C CA . GLN A 1 379 ? -11.356 -19.267 14.658 1.00 88.19 379 GLN A CA 1
ATOM 2975 C C . GLN A 1 379 ? -10.162 -18.415 15.119 1.00 88.19 379 GLN A C 1
ATOM 2977 O O . GLN A 1 379 ? -10.006 -18.123 16.307 1.00 88.19 379 GLN A O 1
ATOM 2982 N N . GLY A 1 380 ? -9.276 -18.068 14.195 1.00 92.81 380 GLY A N 1
ATOM 2983 C CA . GLY A 1 380 ? -8.096 -17.264 14.451 1.00 92.81 380 GLY A CA 1
ATOM 2984 C C . GLY A 1 380 ? -6.970 -17.561 13.478 1.00 92.81 380 GLY A C 1
ATOM 2985 O O . GLY A 1 380 ? -6.995 -18.575 12.783 1.00 92.81 380 GLY A O 1
ATOM 2986 N N . TYR A 1 381 ? -5.970 -16.692 13.468 1.00 95.31 381 TYR A N 1
ATOM 2987 C CA . TYR A 1 381 ? -4.699 -16.912 12.787 1.00 95.31 381 TYR A CA 1
ATOM 2988 C C . TYR A 1 381 ? -3.572 -16.249 13.577 1.00 95.31 381 TYR A C 1
ATOM 2990 O O . TYR A 1 381 ? -3.806 -15.341 14.373 1.00 95.31 381 TYR A O 1
ATOM 2998 N N . ALA A 1 382 ? -2.343 -16.706 13.362 1.00 96.62 382 ALA A N 1
ATOM 2999 C CA . ALA A 1 382 ? -1.167 -16.080 13.942 1.00 96.62 382 ALA A CA 1
ATOM 3000 C C . ALA A 1 382 ? -0.068 -15.942 12.893 1.00 96.62 382 ALA A C 1
ATOM 3002 O O . ALA A 1 382 ? 0.181 -16.869 12.124 1.00 96.62 382 ALA A O 1
ATOM 3003 N N . ILE A 1 383 ? 0.595 -14.790 12.887 1.00 96.38 383 ILE A N 1
ATOM 3004 C CA . ILE A 1 383 ? 1.708 -14.487 11.986 1.00 96.38 383 ILE A CA 1
ATOM 3005 C C . ILE A 1 383 ? 2.848 -13.815 12.745 1.00 96.38 383 ILE A C 1
ATOM 3007 O O . ILE A 1 383 ? 2.651 -13.240 13.817 1.00 96.38 383 ILE A O 1
ATOM 3011 N N . HIS A 1 384 ? 4.041 -13.864 12.160 1.00 96.69 384 HIS A N 1
ATOM 3012 C CA . HIS A 1 384 ? 5.211 -13.152 12.656 1.00 96.69 384 HIS A CA 1
ATOM 3013 C C . HIS A 1 384 ? 5.580 -12.028 11.691 1.00 96.69 384 HIS A C 1
ATOM 3015 O O . HIS A 1 384 ? 5.672 -12.246 10.482 1.00 96.69 384 HIS A O 1
ATOM 3021 N N . LEU A 1 385 ? 5.797 -10.836 12.238 1.00 97.62 385 LEU A N 1
ATOM 3022 C CA . LEU A 1 385 ? 6.200 -9.639 11.513 1.00 97.62 385 LEU A CA 1
ATOM 3023 C C . LEU A 1 385 ? 7.442 -9.046 12.168 1.00 97.62 385 LEU A C 1
ATOM 3025 O O . LEU A 1 385 ? 7.628 -9.184 13.376 1.00 97.62 385 LEU A O 1
ATOM 3029 N N . ARG A 1 386 ? 8.283 -8.375 11.382 1.00 96.94 386 ARG A N 1
ATOM 3030 C CA . ARG A 1 386 ? 9.512 -7.767 11.879 1.00 96.94 386 ARG A CA 1
ATOM 3031 C C . ARG A 1 386 ? 9.551 -6.280 11.558 1.00 96.94 386 ARG A C 1
ATOM 3033 O O . ARG A 1 386 ? 9.136 -5.886 10.473 1.00 96.94 386 ARG A O 1
ATOM 3040 N N . HIS A 1 387 ? 10.056 -5.478 12.489 1.00 96.94 387 HIS A N 1
ATOM 3041 C CA . HIS A 1 387 ? 10.333 -4.054 12.291 1.00 96.94 387 HIS A CA 1
ATOM 3042 C C . HIS A 1 387 ? 11.571 -3.649 13.081 1.00 96.94 387 HIS A C 1
ATOM 3044 O O . HIS A 1 387 ? 11.698 -4.003 14.253 1.00 96.94 387 HIS A O 1
ATOM 3050 N N . ALA A 1 388 ? 12.502 -2.954 12.424 1.00 95.38 388 ALA A N 1
ATOM 3051 C CA . ALA A 1 388 ? 13.790 -2.551 12.989 1.00 95.38 388 ALA A CA 1
ATOM 3052 C C . ALA A 1 388 ? 14.555 -3.705 13.679 1.00 95.38 388 ALA A C 1
ATOM 3054 O O . ALA A 1 388 ? 15.286 -3.502 14.646 1.00 95.38 388 ALA A O 1
ATOM 3055 N N . GLY A 1 389 ? 14.364 -4.939 13.204 1.00 95.81 389 GLY A N 1
ATOM 3056 C CA . GLY A 1 389 ? 14.955 -6.151 13.771 1.00 95.81 389 GLY A CA 1
ATOM 3057 C C . GLY A 1 389 ? 14.121 -6.816 14.866 1.00 95.81 389 GLY A C 1
ATOM 3058 O O . GLY A 1 389 ? 14.294 -8.013 15.086 1.00 95.81 389 GLY A O 1
ATOM 3059 N N . GLY A 1 390 ? 13.170 -6.111 15.482 1.00 96.44 390 GLY A N 1
ATOM 3060 C CA . GLY A 1 390 ? 12.275 -6.678 16.489 1.00 96.44 390 GLY A CA 1
ATOM 3061 C C . GLY A 1 390 ? 11.219 -7.600 15.878 1.00 96.44 390 GLY A C 1
ATOM 3062 O O . GLY A 1 390 ? 10.580 -7.236 14.892 1.00 96.44 390 GLY A O 1
ATOM 3063 N N . LEU A 1 391 ? 11.032 -8.791 16.453 1.00 97.44 391 LEU A N 1
ATOM 3064 C CA . LEU A 1 391 ? 10.084 -9.808 15.989 1.00 97.44 391 LEU A CA 1
ATOM 3065 C C . LEU A 1 391 ? 8.799 -9.760 16.814 1.00 97.44 391 LEU A C 1
ATOM 3067 O O . LEU A 1 391 ? 8.817 -10.025 18.015 1.00 97.44 391 LEU A O 1
ATOM 3071 N N . VAL A 1 392 ? 7.675 -9.488 16.160 1.00 97.81 392 VAL A N 1
ATOM 3072 C CA . VAL A 1 392 ? 6.347 -9.436 16.775 1.00 97.81 392 VAL A CA 1
ATOM 3073 C C . VAL A 1 392 ? 5.498 -10.592 16.268 1.00 97.81 392 VAL A C 1
ATOM 3075 O O . VAL A 1 392 ? 5.322 -10.770 15.063 1.00 97.81 392 VAL A O 1
ATOM 3078 N N . ARG A 1 393 ? 4.915 -11.356 17.190 1.00 97.75 393 ARG A N 1
ATOM 3079 C CA . ARG A 1 393 ? 3.812 -12.269 16.891 1.00 97.75 393 ARG A CA 1
ATOM 3080 C C . ARG A 1 393 ? 2.492 -11.512 16.986 1.00 97.75 393 ARG A C 1
ATOM 3082 O O . ARG A 1 393 ? 2.187 -10.935 18.027 1.00 97.75 393 ARG A O 1
ATOM 3089 N N . VAL A 1 394 ? 1.707 -11.568 15.918 1.00 97.81 394 VAL A N 1
ATOM 3090 C CA . VAL A 1 394 ? 0.330 -11.070 15.852 1.00 97.81 394 VAL A CA 1
ATOM 3091 C C . VAL A 1 394 ? -0.598 -12.279 15.873 1.00 97.81 394 VAL A C 1
ATOM 3093 O O . VAL A 1 394 ? -0.605 -13.052 14.920 1.00 97.81 394 VAL A O 1
ATOM 3096 N N . ASP A 1 395 ? -1.343 -12.474 16.961 1.00 97.62 395 ASP A N 1
ATOM 3097 C CA . ASP A 1 395 ? -2.335 -13.547 17.123 1.00 97.62 395 ASP A CA 1
ATOM 3098 C C . ASP A 1 395 ? -3.737 -12.934 17.140 1.00 97.62 395 ASP A C 1
ATOM 3100 O O . ASP A 1 395 ? -4.076 -12.155 18.029 1.00 97.62 395 ASP A O 1
ATOM 3104 N N . VAL A 1 396 ? -4.536 -13.246 16.128 1.00 95.44 396 VAL A N 1
ATOM 3105 C CA . VAL A 1 396 ? -5.861 -12.667 15.913 1.00 95.44 396 VAL A CA 1
ATOM 3106 C C . VAL A 1 396 ? -6.900 -13.737 16.196 1.00 95.44 396 VAL A C 1
ATOM 3108 O O . VAL A 1 396 ? -6.906 -14.802 15.580 1.00 95.44 396 VAL A O 1
ATOM 3111 N N . ARG A 1 397 ? -7.784 -13.450 17.147 1.00 91.31 397 ARG A N 1
ATOM 3112 C CA . ARG A 1 397 ? -8.892 -14.295 17.603 1.00 91.31 397 ARG A CA 1
ATOM 3113 C C . ARG A 1 397 ? -10.200 -13.515 17.517 1.00 91.31 397 ARG A C 1
ATOM 3115 O O . ARG A 1 397 ? -10.164 -12.293 17.352 1.00 91.31 397 ARG A O 1
ATOM 3122 N N . PRO A 1 398 ? -11.365 -14.174 17.665 1.00 82.44 398 PRO A N 1
ATOM 3123 C CA . PRO A 1 398 ? -12.627 -13.462 17.766 1.00 82.44 398 PRO A CA 1
ATOM 3124 C C . PRO A 1 398 ? -12.527 -12.349 18.814 1.00 82.44 398 PRO A C 1
ATOM 3126 O O . PRO A 1 398 ? -12.223 -12.609 19.978 1.00 82.44 398 PRO A O 1
ATOM 3129 N N . ARG A 1 399 ? -12.764 -11.105 18.380 1.00 77.19 399 ARG A N 1
ATOM 3130 C CA . ARG A 1 399 ? -12.780 -9.883 19.205 1.00 77.19 399 ARG A CA 1
ATOM 3131 C C . ARG A 1 399 ? -11.445 -9.443 19.817 1.00 77.19 399 ARG A C 1
ATOM 3133 O O . ARG A 1 399 ? -11.435 -8.405 20.472 1.00 77.19 399 ARG A O 1
ATOM 3140 N N . ILE A 1 400 ? -10.334 -10.168 19.655 1.00 87.75 400 ILE A N 1
ATOM 3141 C CA . ILE A 1 400 ? -9.050 -9.820 20.293 1.00 87.75 400 ILE A CA 1
ATOM 3142 C C . ILE A 1 400 ? -7.877 -10.061 19.338 1.00 87.75 400 ILE A C 1
ATOM 3144 O O . ILE A 1 400 ? -7.696 -11.169 18.843 1.00 87.75 400 ILE A O 1
ATOM 3148 N N . ALA A 1 401 ? -7.028 -9.048 19.166 1.00 94.81 401 ALA A N 1
ATOM 3149 C CA . ALA A 1 401 ? -5.656 -9.204 18.701 1.00 94.81 401 ALA A CA 1
ATOM 3150 C C . ALA A 1 401 ? -4.701 -9.205 19.897 1.00 94.81 401 ALA A C 1
ATOM 3152 O O . ALA A 1 401 ? -4.780 -8.351 20.780 1.00 94.81 401 ALA A O 1
ATOM 3153 N N . THR A 1 402 ? -3.790 -10.169 19.925 1.00 97.38 402 THR A N 1
ATOM 3154 C CA . THR A 1 402 ? -2.709 -10.262 20.903 1.00 97.38 402 THR A CA 1
ATOM 3155 C C . THR A 1 402 ? -1.380 -10.043 20.196 1.00 97.38 402 THR A C 1
ATOM 3157 O O . THR A 1 402 ? -1.077 -10.707 19.206 1.00 97.38 402 THR A O 1
ATOM 3160 N N . TYR A 1 403 ? -0.590 -9.118 20.723 1.00 98.06 403 TYR A N 1
ATOM 3161 C CA . TYR A 1 403 ? 0.723 -8.747 20.225 1.00 98.06 403 TYR A CA 1
ATOM 3162 C C . TYR A 1 403 ? 1.788 -9.180 21.223 1.00 98.06 403 TYR A C 1
ATOM 3164 O O . TYR A 1 403 ? 1.777 -8.738 22.371 1.00 98.06 403 TYR A O 1
ATOM 3172 N N . THR A 1 404 ? 2.725 -10.013 20.783 1.00 98.25 404 THR A N 1
ATOM 3173 C CA . THR A 1 404 ? 3.842 -10.470 21.618 1.00 98.25 404 THR A CA 1
ATOM 3174 C C . THR A 1 404 ?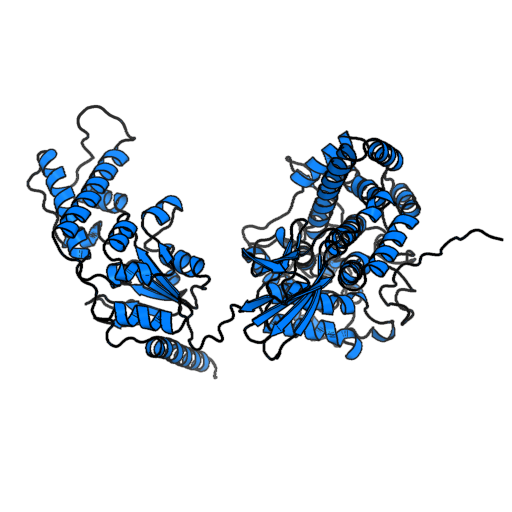 5.154 -10.083 20.960 1.00 98.25 404 THR A C 1
ATOM 3176 O O . THR A 1 404 ? 5.419 -10.511 19.837 1.00 98.25 404 THR A O 1
ATOM 3179 N N . LEU A 1 405 ? 5.992 -9.311 21.652 1.00 97.81 405 LEU A N 1
ATOM 3180 C CA . LEU A 1 405 ? 7.366 -9.069 21.217 1.00 97.81 405 LEU A CA 1
ATOM 3181 C C . LEU A 1 405 ? 8.220 -10.278 21.601 1.00 97.81 405 LEU A C 1
ATOM 3183 O O . LEU A 1 405 ? 8.445 -10.537 22.779 1.00 97.81 405 LEU A O 1
ATOM 3187 N N . LEU A 1 406 ? 8.659 -11.033 20.600 1.00 97.00 406 LEU A N 1
ATOM 3188 C CA . LEU A 1 406 ? 9.513 -12.207 20.775 1.00 97.00 406 LEU A CA 1
ATOM 3189 C C . LEU A 1 406 ? 10.993 -11.819 20.816 1.00 97.00 406 LEU A C 1
ATOM 3191 O O . LEU A 1 406 ? 11.760 -12.380 21.590 1.00 97.00 406 LEU A O 1
ATOM 3195 N N . GLU A 1 407 ? 11.382 -10.838 20.003 1.00 95.75 407 GLU A N 1
ATOM 3196 C CA . GLU A 1 407 ? 12.743 -10.304 19.935 1.00 95.75 407 GLU A CA 1
ATOM 3197 C C . GLU A 1 407 ? 12.651 -8.778 19.933 1.00 95.75 407 GLU A C 1
ATOM 3199 O O . GLU A 1 407 ? 11.911 -8.219 19.125 1.00 95.75 407 GLU A O 1
ATOM 3204 N N . ALA A 1 408 ? 13.371 -8.093 20.823 1.00 94.56 408 ALA A N 1
ATOM 3205 C CA . ALA A 1 408 ? 13.416 -6.632 20.828 1.00 94.56 408 ALA A CA 1
ATOM 3206 C C . ALA A 1 408 ? 14.403 -6.101 19.769 1.00 94.56 408 ALA A C 1
ATOM 3208 O O . ALA A 1 408 ? 15.422 -6.752 19.516 1.00 94.56 408 ALA A O 1
ATOM 3209 N N . PRO A 1 409 ? 14.150 -4.918 19.176 1.00 94.06 409 PRO A N 1
ATOM 3210 C CA . PRO A 1 409 ? 15.137 -4.239 18.341 1.00 94.06 409 PRO A CA 1
ATOM 3211 C C . PRO A 1 409 ? 16.460 -4.034 19.087 1.00 94.06 409 PRO A C 1
ATOM 3213 O O . PRO A 1 409 ? 16.474 -3.737 20.288 1.00 94.06 409 PRO A O 1
ATOM 3216 N N . ALA A 1 410 ? 17.579 -4.158 18.373 1.00 91.00 410 ALA A N 1
ATOM 3217 C CA . ALA A 1 410 ? 18.905 -4.012 18.963 1.00 91.00 410 ALA A CA 1
ATOM 3218 C C . ALA A 1 410 ? 19.060 -2.648 19.662 1.00 91.00 410 ALA A C 1
ATOM 3220 O O . ALA A 1 410 ? 18.773 -1.604 19.082 1.00 91.00 410 ALA A O 1
ATOM 3221 N N . GLY A 1 411 ? 19.523 -2.659 20.915 1.00 87.62 411 GLY A N 1
ATOM 3222 C CA . GLY A 1 411 ? 19.718 -1.438 21.706 1.00 87.62 411 GLY A CA 1
ATOM 3223 C C . GLY A 1 411 ? 18.440 -0.833 22.303 1.00 87.62 411 GLY A C 1
ATOM 3224 O O . GLY A 1 411 ? 18.503 0.258 22.860 1.00 87.62 411 GLY A O 1
ATOM 3225 N N . THR A 1 412 ? 17.298 -1.524 22.230 1.00 89.62 412 THR A N 1
ATOM 3226 C CA . THR A 1 412 ? 16.024 -1.082 22.822 1.00 89.62 412 THR A CA 1
ATOM 3227 C C . THR A 1 412 ? 15.453 -2.141 23.770 1.00 89.62 412 THR A C 1
ATOM 3229 O O . THR A 1 412 ? 15.794 -3.318 23.680 1.00 89.62 412 THR A O 1
ATOM 3232 N N . SER A 1 413 ? 14.574 -1.734 24.690 1.00 86.00 413 SER A N 1
ATOM 3233 C CA . SER A 1 413 ? 13.857 -2.642 25.604 1.00 86.00 413 SER A CA 1
ATOM 3234 C C . SER A 1 413 ? 12.453 -3.027 25.117 1.00 86.00 413 SER A C 1
ATOM 3236 O O . SER A 1 413 ? 11.765 -3.811 25.773 1.00 86.00 413 SER A O 1
ATOM 3238 N N . GLY A 1 414 ? 12.011 -2.484 23.980 1.00 91.12 414 GLY A N 1
ATOM 3239 C CA . GLY A 1 414 ? 10.651 -2.647 23.487 1.00 91.12 414 GLY A CA 1
ATOM 3240 C C . GLY A 1 414 ? 10.443 -2.082 22.085 1.00 91.12 414 GLY A C 1
ATOM 3241 O O . GLY A 1 414 ? 11.344 -1.487 21.500 1.00 91.12 414 GLY A O 1
ATOM 3242 N N . LEU A 1 415 ? 9.237 -2.267 21.555 1.00 93.81 415 LEU A N 1
ATOM 3243 C CA . LEU A 1 415 ? 8.827 -1.801 20.229 1.00 93.81 415 LEU A CA 1
ATOM 3244 C C . LEU A 1 415 ? 7.449 -1.139 20.323 1.00 93.81 415 LEU A C 1
ATOM 3246 O O . LEU A 1 415 ? 6.557 -1.665 20.985 1.00 93.81 415 LEU A O 1
ATOM 3250 N N . CYS A 1 416 ? 7.257 -0.004 19.652 1.00 92.69 416 CYS A N 1
ATOM 3251 C CA . CYS A 1 416 ? 5.944 0.626 19.517 1.00 92.69 416 CYS A CA 1
ATOM 3252 C C . CYS A 1 416 ? 5.305 0.203 18.188 1.00 92.69 416 CYS A C 1
ATOM 3254 O O . CYS A 1 416 ? 5.900 0.408 17.132 1.00 92.69 416 CYS A O 1
ATOM 3256 N N . LEU A 1 417 ? 4.104 -0.377 18.238 1.00 93.69 417 LEU A N 1
ATOM 3257 C CA . LEU A 1 417 ? 3.282 -0.656 17.054 1.00 93.69 417 LEU A CA 1
ATOM 3258 C C . LEU A 1 417 ? 2.058 0.273 17.022 1.00 93.69 417 LEU A C 1
ATOM 3260 O O . LEU A 1 417 ? 1.614 0.75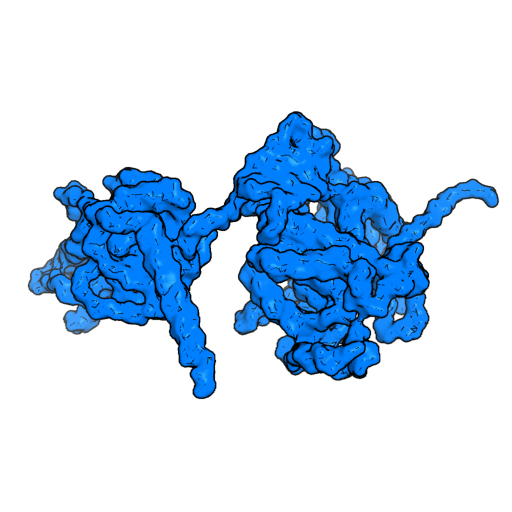7 18.067 1.00 93.69 417 LEU A O 1
ATOM 3264 N N . LEU A 1 418 ? 1.476 0.472 15.840 1.00 92.81 418 LEU A N 1
ATOM 3265 C CA . LEU A 1 418 ? 0.241 1.233 15.661 1.00 92.81 418 LEU A CA 1
ATOM 3266 C C . LEU A 1 418 ? -0.908 0.307 15.242 1.00 92.81 418 LEU A C 1
ATOM 3268 O O . LEU A 1 418 ? -0.876 -0.278 14.163 1.00 92.81 418 LEU A O 1
ATOM 3272 N N . HIS A 1 419 ? -1.924 0.177 16.093 1.00 92.50 419 HIS A N 1
ATOM 3273 C CA . HIS A 1 419 ? -3.142 -0.588 15.831 1.00 92.50 419 HIS A CA 1
ATOM 3274 C C . HIS A 1 419 ? -4.233 0.315 15.236 1.00 92.50 419 HIS A C 1
ATOM 3276 O O . HIS A 1 419 ? -4.510 1.385 15.786 1.00 92.50 419 HIS A O 1
ATOM 3282 N N . GLY A 1 420 ? -4.860 -0.110 14.135 1.00 85.69 420 GLY A N 1
ATOM 3283 C CA . GLY A 1 420 ? -6.002 0.588 13.521 1.00 85.69 420 GLY A CA 1
ATOM 3284 C C . GLY A 1 420 ? -5.685 2.019 13.063 1.00 85.69 420 GLY A C 1
ATOM 3285 O O . GLY A 1 420 ? -6.565 2.869 13.000 1.00 85.69 420 GLY A O 1
ATOM 3286 N N . GLY A 1 421 ? -4.405 2.334 12.834 1.00 82.00 421 GLY A N 1
ATOM 3287 C CA . GLY A 1 421 ? -3.954 3.650 12.365 1.00 82.00 421 GLY A CA 1
ATOM 3288 C C . GLY A 1 421 ? -3.839 4.758 13.421 1.00 82.00 421 GLY A C 1
ATOM 3289 O O . GLY A 1 421 ? -3.330 5.822 13.090 1.00 82.00 421 GLY A O 1
ATOM 3290 N N . HIS A 1 422 ? -4.246 4.534 14.674 1.00 78.81 422 HIS A N 1
ATOM 3291 C CA . HIS A 1 422 ? -4.263 5.595 15.698 1.00 78.81 422 HIS A CA 1
ATOM 3292 C C . HIS A 1 422 ? -3.827 5.137 17.096 1.00 78.81 422 HIS A C 1
ATOM 3294 O O . HIS A 1 422 ? -3.344 5.942 17.893 1.00 78.81 422 HIS A O 1
ATOM 3300 N N . ARG A 1 423 ? -3.969 3.849 17.430 1.00 83.75 423 ARG A N 1
ATOM 3301 C CA . ARG A 1 423 ? -3.674 3.352 18.777 1.00 83.75 423 ARG A CA 1
ATOM 3302 C C . ARG A 1 423 ? -2.233 2.871 18.887 1.00 83.75 423 ARG A C 1
ATOM 3304 O O . ARG A 1 423 ? -1.885 1.823 18.351 1.00 83.75 423 ARG A O 1
ATOM 3311 N N . HIS A 1 424 ? -1.418 3.578 19.661 1.00 88.50 424 HIS A N 1
ATOM 3312 C CA . HIS A 1 424 ? -0.070 3.130 20.007 1.00 88.50 424 HIS A CA 1
ATOM 3313 C C . HIS A 1 424 ? -0.121 1.974 21.015 1.00 88.50 424 HIS A C 1
ATOM 3315 O O . HIS A 1 424 ? -0.789 2.063 22.047 1.00 88.50 424 HIS A O 1
ATOM 3321 N N . VAL A 1 425 ? 0.588 0.884 20.724 1.00 91.38 425 VAL A N 1
ATOM 3322 C CA . VAL A 1 425 ? 0.751 -0.254 21.635 1.00 91.38 425 VAL A CA 1
ATOM 3323 C C . VAL A 1 425 ? 2.241 -0.488 21.849 1.00 91.38 425 VAL A C 1
ATOM 3325 O O . VAL A 1 425 ? 2.975 -0.857 20.933 1.00 91.38 425 VAL A O 1
ATOM 3328 N N . HIS A 1 426 ? 2.685 -0.257 23.081 1.00 93.62 426 HIS A N 1
ATOM 3329 C CA . HIS A 1 426 ? 4.069 -0.455 23.488 1.00 93.62 426 HIS A CA 1
ATOM 3330 C C . HIS A 1 426 ? 4.273 -1.905 23.916 1.00 93.62 426 HIS A C 1
ATOM 3332 O O . HIS A 1 426 ? 3.648 -2.374 24.865 1.00 93.62 426 HIS A O 1
ATOM 3338 N N . LEU A 1 427 ? 5.146 -2.614 23.211 1.00 95.00 427 LEU A N 1
ATOM 3339 C CA . LEU A 1 427 ? 5.495 -3.992 23.517 1.00 95.00 427 LEU A CA 1
ATOM 3340 C C . LEU A 1 427 ? 6.823 -4.065 24.251 1.00 95.00 427 LEU A C 1
ATOM 3342 O O . LEU A 1 427 ? 7.779 -3.375 23.901 1.00 95.00 427 LEU A O 1
ATOM 3346 N N . THR A 1 428 ? 6.895 -4.991 25.196 1.00 94.62 428 THR A N 1
ATOM 3347 C CA . THR A 1 428 ? 8.133 -5.475 25.804 1.00 94.62 428 THR A CA 1
ATOM 3348 C C . THR A 1 428 ? 8.180 -6.993 25.650 1.00 94.62 428 THR A C 1
ATOM 3350 O O . THR A 1 428 ? 7.171 -7.626 25.337 1.00 94.62 428 THR A O 1
ATOM 3353 N N . THR A 1 429 ? 9.344 -7.598 25.867 1.00 92.25 429 THR A N 1
ATOM 3354 C CA . THR A 1 429 ? 9.492 -9.063 25.825 1.00 92.25 429 THR A CA 1
ATOM 3355 C C . THR A 1 429 ? 8.898 -9.769 27.047 1.00 92.25 429 THR A C 1
ATOM 3357 O O . THR A 1 429 ? 8.846 -10.995 27.075 1.00 92.25 429 THR A O 1
ATOM 3360 N N . ALA A 1 430 ? 8.458 -9.016 28.061 1.00 86.94 430 ALA A N 1
ATOM 3361 C CA . ALA A 1 430 ? 7.945 -9.572 29.307 1.00 86.94 430 ALA A CA 1
ATOM 3362 C C . ALA A 1 430 ? 6.503 -10.080 29.171 1.00 86.94 430 ALA A C 1
ATOM 3364 O O . ALA A 1 430 ? 6.203 -11.185 29.620 1.00 86.94 430 ALA A O 1
ATOM 3365 N N . GLU A 1 431 ? 5.614 -9.292 28.554 1.00 89.88 431 GLU A N 1
ATOM 3366 C CA . GLU A 1 431 ? 4.182 -9.600 28.515 1.00 89.88 431 GLU A CA 1
ATOM 3367 C C . GLU A 1 431 ? 3.514 -9.234 27.181 1.00 89.88 431 GLU A C 1
ATOM 3369 O O . GLU A 1 431 ? 3.791 -8.176 26.604 1.00 89.88 431 GLU A O 1
ATOM 3374 N N . PRO A 1 432 ? 2.579 -10.075 26.698 1.00 94.94 432 PRO A N 1
ATOM 3375 C CA . PRO A 1 432 ? 1.806 -9.780 25.503 1.00 94.94 432 PRO A CA 1
ATOM 3376 C C . PRO A 1 432 ? 0.778 -8.670 25.750 1.00 94.94 432 PRO A C 1
ATOM 3378 O O . PRO A 1 432 ? 0.106 -8.636 26.780 1.00 94.94 432 PRO A O 1
ATOM 3381 N N . GLN A 1 433 ? 0.575 -7.814 24.752 1.00 93.81 433 GLN A N 1
ATOM 3382 C CA . GLN A 1 433 ? -0.451 -6.776 24.770 1.00 93.81 433 GLN A CA 1
ATOM 3383 C C . GLN A 1 433 ? -1.703 -7.243 24.035 1.00 93.81 433 GLN A C 1
ATOM 3385 O O . GLN A 1 433 ? -1.624 -7.776 22.931 1.00 93.81 433 GLN A O 1
ATOM 3390 N N . LYS A 1 434 ? -2.877 -7.030 24.633 1.00 91.38 434 LYS A N 1
ATOM 3391 C CA . LYS A 1 434 ? -4.168 -7.408 24.045 1.00 91.38 434 LYS A CA 1
ATOM 3392 C C . LYS A 1 434 ? -4.949 -6.168 23.644 1.00 91.38 434 LYS A C 1
ATOM 3394 O O . LYS A 1 434 ? -5.151 -5.261 24.448 1.00 91.38 434 LYS A O 1
ATOM 3399 N N . VAL A 1 435 ? -5.441 -6.165 22.416 1.00 88.50 435 VAL A N 1
ATOM 3400 C CA . VAL A 1 435 ? -6.294 -5.118 21.865 1.00 88.50 435 VAL A CA 1
ATOM 3401 C C . VAL A 1 435 ? -7.596 -5.753 21.407 1.00 88.50 435 VAL A C 1
ATOM 3403 O O . VAL A 1 435 ? -7.588 -6.780 20.733 1.00 88.50 435 VAL A O 1
ATOM 3406 N N . ARG A 1 436 ? -8.731 -5.167 21.799 1.00 79.75 436 ARG A N 1
ATOM 3407 C CA . ARG A 1 436 ? -10.029 -5.604 21.284 1.00 79.75 436 ARG A CA 1
ATOM 3408 C C . ARG A 1 436 ? -10.141 -5.199 19.820 1.00 79.75 436 ARG A C 1
ATOM 3410 O O . ARG A 1 436 ? -9.870 -4.049 19.495 1.00 79.75 436 ARG A O 1
ATOM 3417 N N . LEU A 1 437 ? -10.534 -6.140 18.971 1.00 77.62 437 LEU A N 1
ATOM 3418 C CA . LEU A 1 437 ? -10.864 -5.854 17.581 1.00 77.62 437 LEU A CA 1
ATOM 3419 C C . LEU A 1 437 ? -12.221 -5.160 17.553 1.00 77.62 437 LEU A C 1
ATOM 3421 O O . LEU A 1 437 ? -13.195 -5.713 18.072 1.00 77.62 437 LEU A O 1
ATOM 3425 N N . GLY A 1 438 ? -12.277 -3.985 16.935 1.00 57.94 438 GLY A N 1
ATOM 3426 C CA . GLY A 1 438 ? -13.524 -3.357 16.515 1.00 57.94 438 GLY A CA 1
ATOM 3427 C C . GLY A 1 438 ? -14.123 -4.161 15.367 1.00 57.94 438 GLY A C 1
ATOM 3428 O O . GLY A 1 438 ? -13.980 -3.812 14.206 1.00 57.94 438 GLY A O 1
ATOM 3429 N N . ARG A 1 439 ? -14.720 -5.309 15.680 1.00 47.41 439 ARG A N 1
ATOM 3430 C CA . ARG A 1 439 ? -15.706 -5.933 14.805 1.00 47.41 439 ARG A CA 1
ATOM 3431 C C . ARG A 1 439 ? -16.877 -6.357 15.658 1.00 47.41 439 ARG A C 1
ATOM 3433 O O . ARG A 1 439 ? -16.838 -7.374 16.357 1.00 47.41 439 ARG A O 1
ATOM 3440 N N . GLU A 1 440 ? -17.895 -5.519 15.596 1.00 41.41 440 GLU A N 1
ATOM 3441 C CA . GLU A 1 440 ? -19.261 -5.872 15.899 1.00 41.41 440 GLU A CA 1
ATOM 3442 C C . GLU A 1 440 ? -19.594 -7.169 15.149 1.00 41.41 440 GLU A C 1
ATOM 3444 O O . GLU A 1 440 ? -19.725 -7.219 13.930 1.00 41.41 440 GLU A O 1
ATOM 3449 N N . LEU A 1 441 ? -19.766 -8.258 15.894 1.00 40.53 441 LEU A N 1
ATOM 3450 C CA . LEU A 1 441 ? -20.951 -9.060 15.630 1.00 40.53 441 LEU A CA 1
ATOM 3451 C C . LEU A 1 441 ? -22.092 -8.135 16.027 1.00 40.53 441 LEU A C 1
ATOM 3453 O O . LEU A 1 441 ? -22.422 -8.058 17.210 1.00 40.53 441 LEU A O 1
ATOM 3457 N N . CYS A 1 442 ? -22.556 -7.335 15.072 1.00 47.25 442 CYS A N 1
ATOM 3458 C CA . CYS A 1 442 ? -23.617 -6.394 15.334 1.00 47.25 442 CYS A CA 1
ATOM 3459 C C . CYS A 1 442 ? -24.861 -7.252 15.543 1.00 47.25 442 CYS A C 1
ATOM 3461 O O . CYS A 1 442 ? -25.319 -7.946 14.639 1.00 47.25 442 CYS A O 1
ATOM 3463 N N . VAL A 1 443 ? -25.320 -7.317 16.794 1.00 54.28 443 VAL A N 1
ATOM 3464 C CA . VAL A 1 443 ? -26.598 -7.955 17.145 1.00 54.28 443 VAL A CA 1
ATOM 3465 C C . VAL A 1 443 ? -27.744 -7.239 16.412 1.00 54.28 443 VAL A C 1
ATOM 3467 O O . VAL A 1 443 ? -28.813 -7.818 16.234 1.00 54.28 443 VAL A O 1
ATOM 3470 N N . PHE A 1 444 ? -27.483 -6.014 15.945 1.00 68.06 444 PHE A N 1
ATOM 3471 C CA . PHE A 1 444 ? -28.418 -5.119 15.297 1.00 68.06 444 PHE A CA 1
ATOM 3472 C C . PHE A 1 444 ? -27.947 -4.723 13.881 1.00 68.06 444 PHE A C 1
ATOM 3474 O O . PHE A 1 444 ? -26.758 -4.700 13.564 1.00 68.06 444 PHE A O 1
ATOM 3481 N N . ASP A 1 445 ? -28.893 -4.400 13.006 1.00 80.81 445 ASP A N 1
ATOM 3482 C CA . ASP A 1 445 ? -28.695 -4.033 11.602 1.00 80.81 445 ASP A CA 1
ATOM 3483 C C . ASP A 1 445 ? -28.180 -2.582 11.429 1.00 80.81 445 ASP A C 1
ATOM 3485 O O . ASP A 1 445 ? -28.073 -2.090 10.305 1.00 80.81 445 ASP A O 1
ATOM 3489 N N . PHE A 1 446 ? -27.811 -1.910 12.527 1.00 86.56 446 PHE A N 1
ATOM 3490 C CA . PHE A 1 446 ? -27.302 -0.537 12.589 1.00 86.56 446 PHE A CA 1
ATOM 3491 C C . PHE A 1 446 ? -26.228 -0.386 13.682 1.00 86.56 446 PHE A C 1
ATOM 3493 O O . PHE A 1 446 ? -26.277 -1.105 14.678 1.00 86.56 446 PHE A O 1
ATOM 3500 N N . ASP A 1 447 ? -25.293 0.557 13.503 1.00 83.56 447 ASP A N 1
ATOM 3501 C CA . ASP A 1 447 ? -24.137 0.782 14.403 1.00 83.56 447 ASP A CA 1
ATOM 3502 C C . ASP A 1 447 ? -24.217 2.122 15.141 1.00 83.56 447 ASP A C 1
ATOM 3504 O O . ASP A 1 447 ? -23.588 2.325 16.182 1.00 83.56 447 ASP A O 1
ATOM 3508 N N . CYS A 1 448 ? -24.982 3.076 14.600 1.00 93.38 448 CYS A N 1
ATOM 3509 C CA . CYS A 1 448 ? -25.162 4.371 15.239 1.00 93.38 448 CYS A CA 1
ATOM 3510 C C . CYS A 1 448 ? -26.554 4.963 15.028 1.00 93.38 448 CYS A C 1
ATOM 3512 O O . CYS A 1 448 ? -27.266 4.632 14.075 1.00 93.38 448 CYS A O 1
ATOM 3514 N N . VAL A 1 449 ? -26.917 5.879 15.923 1.00 97.12 449 VAL A N 1
ATOM 3515 C CA . VAL A 1 449 ? -28.114 6.713 15.809 1.00 97.12 449 VAL A CA 1
ATOM 3516 C C . VAL A 1 449 ? -27.698 8.177 15.884 1.00 97.12 449 VAL A C 1
ATOM 3518 O O . VAL A 1 449 ? -27.039 8.590 16.838 1.00 97.12 449 VAL A O 1
ATOM 3521 N N . VAL A 1 450 ? -28.071 8.964 14.876 1.00 97.62 450 VAL A N 1
ATOM 3522 C CA . VAL A 1 450 ? -27.774 10.398 14.802 1.00 97.62 450 VAL A CA 1
ATOM 3523 C C . VAL A 1 450 ? -29.055 11.197 15.011 1.00 97.62 450 VAL A C 1
ATOM 3525 O O . VAL A 1 450 ? -29.982 11.120 14.206 1.00 97.62 450 VAL A O 1
ATOM 3528 N N . PHE A 1 451 ? -29.089 11.992 16.075 1.00 96.75 451 PHE A N 1
ATOM 3529 C CA . PHE A 1 451 ? -30.235 12.812 16.449 1.00 96.75 451 PHE A CA 1
ATOM 3530 C C . PHE A 1 451 ? -30.076 14.259 15.976 1.00 96.75 451 PHE A C 1
ATOM 3532 O O . PHE A 1 451 ? -29.074 14.911 16.258 1.00 96.75 451 PHE A O 1
ATOM 3539 N N . GLU A 1 452 ? -31.094 14.821 15.336 1.00 93.81 452 GLU A N 1
ATOM 3540 C CA . GLU A 1 452 ? -31.271 16.272 15.285 1.00 93.81 452 GLU A CA 1
ATOM 3541 C C . GLU A 1 452 ? -31.541 16.766 16.712 1.00 93.81 452 GLU A C 1
ATOM 3543 O O . GLU A 1 452 ? -32.394 16.207 17.402 1.00 93.81 452 GLU A O 1
ATOM 3548 N N . VAL A 1 453 ? -30.838 17.797 17.187 1.00 91.69 453 VAL A N 1
ATOM 3549 C CA . VAL A 1 453 ? -31.035 18.318 18.558 1.00 91.69 453 VAL A CA 1
ATOM 3550 C C . VAL A 1 453 ? -32.498 18.693 18.809 1.00 91.69 453 VAL A C 1
ATOM 3552 O O . VAL A 1 453 ? -33.029 18.430 19.889 1.00 91.69 453 VAL A O 1
ATOM 3555 N N . ASP A 1 454 ? -33.170 19.223 17.791 1.00 88.12 454 ASP A N 1
ATOM 3556 C CA . ASP A 1 454 ? -34.572 19.631 17.855 1.00 88.12 454 ASP A CA 1
ATOM 3557 C C . ASP A 1 454 ? -35.524 18.429 17.996 1.00 88.12 454 ASP A C 1
ATOM 3559 O O . ASP A 1 454 ? -36.610 18.557 18.558 1.00 88.12 454 ASP A O 1
ATOM 3563 N N . SER A 1 455 ? -35.087 17.222 17.615 1.00 91.44 455 SER A N 1
ATOM 3564 C CA . SER A 1 455 ? -35.846 15.997 17.890 1.00 91.44 455 SER A CA 1
ATOM 3565 C C . SER A 1 455 ? -35.833 15.617 19.378 1.00 91.44 455 SER A C 1
ATOM 3567 O O . SER A 1 455 ? -36.786 15.015 19.876 1.00 91.44 455 SER A O 1
ATOM 3569 N N . ILE A 1 456 ? -34.786 16.013 20.112 1.00 92.75 456 ILE A N 1
ATOM 3570 C CA . ILE A 1 456 ? -34.597 15.716 21.539 1.00 92.75 456 ILE A CA 1
ATOM 3571 C C . ILE A 1 456 ? -35.257 16.779 22.427 1.00 92.75 456 ILE A C 1
ATOM 3573 O O . ILE A 1 456 ? -35.728 16.455 23.518 1.00 92.75 456 ILE A O 1
ATOM 3577 N N . LEU A 1 457 ? -35.285 18.040 21.995 1.00 90.31 457 LEU A N 1
ATOM 3578 C CA . LEU A 1 457 ? -35.786 19.165 22.788 1.00 90.31 457 LEU A CA 1
ATOM 3579 C C . LEU A 1 457 ? -37.236 19.510 22.441 1.00 90.31 457 LEU A C 1
ATOM 3581 O O . LEU A 1 457 ? -37.590 19.689 21.281 1.00 90.31 457 LEU A O 1
ATOM 3585 N N . VAL A 1 458 ? -38.078 19.688 23.459 1.00 86.50 458 VAL A N 1
ATOM 3586 C CA . VAL A 1 458 ? -39.473 20.105 23.258 1.00 86.50 458 VAL A CA 1
ATOM 3587 C C . VAL A 1 458 ? -39.553 21.626 23.133 1.00 86.50 458 VAL A C 1
ATOM 3589 O O . VAL A 1 458 ? -38.970 22.361 23.928 1.00 86.50 458 VAL A O 1
ATOM 3592 N N . GLY A 1 459 ? -40.302 22.113 22.140 1.00 82.50 459 GLY A N 1
ATOM 3593 C CA . GLY A 1 459 ? -40.642 23.536 22.010 1.00 82.50 459 GLY A CA 1
ATOM 3594 C C . GLY A 1 459 ? -39.502 24.444 21.537 1.00 82.50 459 GLY A C 1
ATOM 3595 O O . GLY A 1 459 ? -39.679 25.660 21.481 1.00 82.50 459 GLY A O 1
ATOM 3596 N N . ILE A 1 460 ? -38.348 23.891 21.144 1.00 84.88 460 ILE A N 1
ATOM 3597 C CA . ILE A 1 460 ? -37.180 24.680 20.714 1.00 84.88 460 ILE A CA 1
ATOM 3598 C C . ILE A 1 460 ? -37.477 25.560 19.490 1.00 84.88 460 ILE A C 1
ATOM 3600 O O . ILE A 1 460 ? -36.978 26.683 19.375 1.00 84.88 460 ILE A O 1
ATOM 3604 N N . GLN A 1 461 ? -38.372 25.100 18.614 1.00 84.06 461 GLN A N 1
ATOM 3605 C CA . GLN A 1 461 ? -38.836 25.864 17.463 1.00 84.06 461 GLN A CA 1
ATOM 3606 C C . GLN A 1 461 ? -39.541 27.166 17.875 1.00 84.06 461 GLN A C 1
ATOM 3608 O O . GLN A 1 461 ? -39.335 28.201 17.237 1.00 84.06 461 GLN A O 1
ATOM 3613 N N . ASP A 1 462 ? -40.344 27.149 18.943 1.00 87.38 462 ASP A N 1
ATOM 3614 C CA . ASP A 1 462 ? -41.017 28.354 19.439 1.00 87.38 462 ASP A CA 1
ATOM 3615 C C . ASP A 1 462 ? -40.007 29.348 20.028 1.00 87.38 462 ASP A C 1
ATOM 3617 O O . ASP A 1 462 ? -40.165 30.561 19.876 1.00 87.38 462 ASP A O 1
ATOM 3621 N N . VAL A 1 463 ? -38.900 28.850 20.586 1.00 89.00 463 VAL A N 1
ATOM 3622 C CA . VAL A 1 463 ? -37.764 29.680 21.013 1.00 89.00 463 VAL A CA 1
ATOM 3623 C C . VAL A 1 463 ? -37.064 30.316 19.814 1.00 89.00 463 VAL A C 1
ATOM 3625 O O . VAL A 1 463 ? -36.756 31.509 19.831 1.00 89.00 463 VAL A O 1
ATOM 3628 N N . HIS A 1 464 ? -36.831 29.553 18.742 1.00 88.06 464 HIS A N 1
ATOM 3629 C CA . HIS A 1 464 ? -36.281 30.088 17.496 1.00 88.06 464 HIS A CA 1
ATOM 3630 C C . HIS A 1 464 ? -37.188 31.151 16.874 1.00 88.06 464 HIS A C 1
ATOM 3632 O O . HIS A 1 464 ? -36.682 32.191 16.439 1.00 88.06 464 HIS A O 1
ATOM 3638 N N . TYR A 1 465 ? -38.503 30.927 16.885 1.00 90.69 465 TYR A N 1
ATOM 3639 C CA . TYR A 1 465 ? -39.496 31.902 16.453 1.00 90.69 465 TYR A CA 1
ATOM 3640 C C . TYR A 1 465 ? -39.435 33.180 17.299 1.00 90.69 465 TYR A C 1
ATOM 3642 O O . TYR A 1 465 ? -39.280 34.264 16.740 1.00 90.69 465 TYR A O 1
ATOM 3650 N N . ALA A 1 466 ? -39.475 33.071 18.630 1.00 91.62 466 ALA A N 1
ATOM 3651 C CA . ALA A 1 466 ? -39.418 34.219 19.535 1.00 91.62 466 ALA A CA 1
ATOM 3652 C C . ALA A 1 466 ? -38.104 35.013 19.401 1.00 91.62 466 ALA A C 1
ATOM 3654 O O . ALA A 1 466 ? -38.120 36.246 19.377 1.00 91.62 466 ALA A O 1
ATOM 3655 N N . ALA A 1 467 ? -36.971 34.325 19.233 1.00 91.88 467 ALA A N 1
ATOM 3656 C CA . ALA A 1 467 ? -35.671 34.959 19.029 1.00 91.88 467 ALA A CA 1
ATOM 3657 C C . ALA A 1 467 ? -35.604 35.739 17.707 1.00 91.88 467 ALA A C 1
ATOM 3659 O O . ALA A 1 467 ? -35.128 36.876 17.683 1.00 91.88 467 ALA A O 1
ATOM 3660 N N . TRP A 1 468 ? -36.099 35.151 16.610 1.00 92.06 468 TRP A N 1
ATOM 3661 C CA . TRP A 1 468 ? -36.193 35.839 15.321 1.00 92.06 468 TRP A CA 1
ATOM 3662 C C . TRP A 1 468 ? -37.182 36.997 15.356 1.00 92.06 468 TRP A C 1
ATOM 3664 O O . TRP A 1 468 ? -36.875 38.061 14.822 1.00 92.06 468 TRP A O 1
ATOM 3674 N N . LYS A 1 469 ? -38.333 36.807 16.008 1.00 93.25 469 LYS A N 1
ATOM 3675 C CA . LYS A 1 469 ? -39.356 37.834 16.189 1.00 93.25 469 LYS A CA 1
ATOM 3676 C C . LYS A 1 469 ? -38.762 39.052 16.880 1.00 93.25 469 LYS A C 1
ATOM 3678 O O . LYS A 1 469 ? -38.761 40.129 16.299 1.00 93.25 469 LYS A O 1
ATOM 3683 N N . GLY A 1 470 ? -38.150 38.864 18.048 1.00 92.12 470 GLY A N 1
ATOM 3684 C CA . GLY A 1 470 ? -37.517 39.961 18.770 1.00 92.12 470 GLY A CA 1
ATOM 3685 C C . GLY A 1 470 ? -36.388 40.623 17.974 1.00 92.12 470 GLY A C 1
ATOM 3686 O O . GLY A 1 470 ? -36.278 41.841 17.985 1.00 92.12 470 GLY A O 1
ATOM 3687 N N . ALA A 1 471 ? -35.549 39.852 17.271 1.00 91.25 471 ALA A N 1
ATOM 3688 C CA . ALA A 1 471 ? -34.426 40.417 16.517 1.00 91.25 471 ALA A CA 1
ATOM 3689 C C . ALA A 1 471 ? -34.886 41.265 15.320 1.00 91.25 471 ALA A C 1
ATOM 3691 O O . ALA A 1 471 ? -34.294 42.310 15.044 1.00 91.25 471 ALA A O 1
ATOM 3692 N N . LEU A 1 472 ? -35.924 40.812 14.611 1.00 89.19 472 LEU A N 1
ATOM 3693 C CA . LEU A 1 472 ? -36.458 41.506 13.445 1.00 89.19 472 LEU A CA 1
ATOM 3694 C C . LEU A 1 472 ? -37.345 42.682 13.841 1.00 89.19 472 LEU A C 1
ATOM 3696 O O . LEU A 1 472 ? -37.142 43.763 13.307 1.00 89.19 472 LEU A O 1
ATOM 3700 N N . GLU A 1 473 ? -38.279 42.513 14.775 1.00 89.94 473 GLU A N 1
ATOM 3701 C CA . GLU A 1 473 ? -39.189 43.590 15.190 1.00 89.94 473 GLU A CA 1
ATOM 3702 C C . GLU A 1 473 ? -38.425 44.777 15.796 1.00 89.94 473 GLU A C 1
ATOM 3704 O O . GLU A 1 473 ? -38.710 45.922 15.449 1.00 89.94 473 GLU A O 1
ATOM 3709 N N . GLU A 1 474 ? -37.376 44.532 16.592 1.00 88.50 474 GLU A N 1
ATOM 3710 C CA . GLU A 1 474 ? -36.495 45.604 17.084 1.00 88.50 474 GLU A CA 1
ATOM 3711 C C . GLU A 1 474 ? -35.739 46.304 15.953 1.00 88.50 474 GLU A C 1
ATOM 3713 O O . GLU A 1 474 ? -35.680 47.530 15.913 1.00 88.50 474 GLU A O 1
ATOM 3718 N N . TYR A 1 475 ? -35.184 45.544 15.006 1.00 85.88 475 TYR A N 1
ATOM 3719 C CA . TYR A 1 475 ? -34.503 46.129 13.853 1.00 85.88 475 TYR A CA 1
ATOM 3720 C C . TYR A 1 475 ? -35.451 46.970 12.990 1.00 85.88 475 TYR A C 1
ATOM 3722 O O . TYR A 1 475 ? -35.096 48.074 12.586 1.00 85.88 475 TYR A O 1
ATOM 3730 N N . PHE A 1 476 ? -36.664 46.477 12.729 1.00 82.62 476 PHE A N 1
ATOM 3731 C CA . PHE A 1 476 ? -37.665 47.214 11.964 1.00 82.62 476 PHE A CA 1
ATOM 3732 C C . PHE A 1 476 ? -38.137 48.471 12.709 1.00 82.62 476 PHE A C 1
ATOM 3734 O O . PHE A 1 476 ? -38.305 49.513 12.077 1.00 82.62 476 PHE A O 1
ATOM 3741 N N . ALA A 1 477 ? -38.249 48.436 14.040 1.00 83.06 477 ALA A N 1
ATOM 3742 C CA . ALA A 1 477 ? -38.517 49.628 14.842 1.00 83.06 477 ALA A CA 1
ATOM 3743 C C . ALA A 1 477 ? -37.387 50.676 14.740 1.00 83.06 477 ALA A C 1
ATOM 3745 O O . ALA A 1 477 ? -37.675 51.860 14.557 1.00 83.06 477 ALA A O 1
ATOM 3746 N N . GLU A 1 478 ? -36.115 50.257 14.783 1.00 82.62 478 GLU A N 1
ATOM 3747 C CA . GLU A 1 478 ? -34.940 51.141 14.653 1.00 82.62 478 GLU A CA 1
ATOM 3748 C C . GLU A 1 478 ? -34.887 51.878 13.304 1.00 82.62 478 GLU A C 1
ATOM 3750 O O . GLU A 1 478 ? -34.445 53.025 13.242 1.00 82.62 478 GLU A O 1
ATOM 3755 N N . ILE A 1 479 ? -35.380 51.257 12.228 1.00 79.31 479 ILE A N 1
ATOM 3756 C CA . ILE A 1 479 ? -35.472 51.874 10.892 1.00 79.31 479 ILE A CA 1
ATOM 3757 C C . ILE A 1 479 ? -36.828 52.558 10.632 1.00 79.31 479 ILE A C 1
ATOM 3759 O O . ILE A 1 479 ? -37.214 52.755 9.478 1.00 79.31 479 ILE A O 1
ATOM 3763 N N . ALA A 1 480 ? -37.539 52.940 11.700 1.00 78.25 480 ALA A N 1
ATOM 3764 C CA . ALA A 1 480 ? -38.824 53.644 11.680 1.00 78.25 480 ALA A CA 1
ATOM 3765 C C . ALA A 1 480 ? -39.989 52.864 11.027 1.00 78.25 480 ALA A C 1
ATOM 3767 O O . ALA A 1 480 ? -40.868 53.450 10.394 1.00 78.25 480 ALA A O 1
ATOM 3768 N N . MET A 1 481 ? -40.024 51.540 11.210 1.00 73.75 481 MET A N 1
ATOM 3769 C CA . MET A 1 481 ? -41.114 50.646 10.792 1.00 73.75 481 MET A CA 1
ATOM 3770 C C . MET A 1 481 ? -41.628 49.774 11.957 1.00 73.75 481 MET A C 1
ATOM 3772 O O . MET A 1 481 ? -41.530 48.548 11.902 1.00 73.75 481 MET A O 1
ATOM 3776 N N . PRO A 1 482 ? -42.220 50.368 13.008 1.00 75.81 482 PRO A N 1
ATOM 3777 C CA . PRO A 1 482 ? -42.704 49.617 14.172 1.00 75.81 482 PRO A CA 1
ATOM 3778 C C . PRO A 1 482 ? -43.893 48.685 13.864 1.00 75.81 482 PRO A C 1
ATOM 3780 O O . PRO A 1 482 ? -44.227 47.833 14.676 1.00 75.81 482 PRO A O 1
ATOM 3783 N N . GLU A 1 483 ? -44.526 48.838 12.698 1.00 79.31 483 GLU A N 1
ATOM 3784 C CA . GLU A 1 483 ? -45.689 48.054 12.253 1.00 79.31 483 GLU A CA 1
ATOM 3785 C C . GLU A 1 483 ? -45.322 46.624 11.799 1.00 79.31 483 GLU A C 1
ATOM 3787 O O . GLU A 1 483 ? -46.207 45.798 11.571 1.00 79.31 483 GLU A O 1
ATOM 3792 N N . PHE A 1 484 ? -44.033 46.323 11.586 1.00 82.38 484 PHE A N 1
ATOM 3793 C CA . PHE A 1 484 ? -43.613 44.984 11.168 1.00 82.38 484 PHE A CA 1
ATOM 3794 C C . PHE A 1 484 ? -43.817 43.984 12.306 1.00 82.38 484 PHE A C 1
ATOM 3796 O O . PHE A 1 484 ? -43.303 44.174 13.405 1.00 82.38 484 PHE A O 1
ATOM 3803 N N . VAL A 1 485 ? -44.498 42.878 12.004 1.00 84.88 485 VAL A N 1
ATOM 3804 C CA . VAL A 1 485 ? -44.696 41.763 12.933 1.00 84.88 485 VAL A CA 1
ATOM 3805 C C . VAL A 1 485 ? -44.258 40.470 12.260 1.00 84.88 485 VAL A C 1
ATOM 3807 O O . VAL A 1 485 ? -44.747 40.126 11.178 1.00 84.88 485 VAL A O 1
ATOM 3810 N N . LEU A 1 486 ? -43.362 39.718 12.904 1.00 87.50 486 LEU A N 1
ATOM 3811 C CA . LEU A 1 486 ? -43.003 38.387 12.418 1.00 87.50 486 LEU A CA 1
ATOM 3812 C C . LEU A 1 486 ? -44.081 37.390 12.853 1.00 87.50 486 LEU A C 1
ATOM 3814 O O . LEU A 1 486 ? -44.120 36.954 14.006 1.00 87.50 486 LEU A O 1
ATOM 3818 N N . THR A 1 487 ? -44.954 36.998 11.927 1.00 87.81 487 THR A N 1
ATOM 3819 C CA . THR A 1 487 ? -45.950 35.944 12.181 1.00 87.81 487 THR A CA 1
ATOM 3820 C C . THR A 1 487 ? -45.318 34.550 12.124 1.00 87.81 487 THR A C 1
ATOM 3822 O O . THR A 1 487 ? -44.246 34.360 11.537 1.00 87.81 487 THR A O 1
ATOM 3825 N N . LYS A 1 488 ? -45.973 33.551 12.732 1.00 85.19 488 LYS A N 1
ATOM 3826 C CA . LYS A 1 488 ? -45.475 32.165 12.736 1.00 85.19 488 LYS A CA 1
ATOM 3827 C C . LYS A 1 488 ? -45.418 31.598 11.313 1.00 85.19 488 LYS A C 1
ATOM 3829 O O . LYS A 1 488 ? -44.458 30.920 10.972 1.00 85.19 488 LYS A O 1
ATOM 3834 N N . GLU A 1 489 ? -46.358 31.966 10.445 1.00 82.88 489 GLU A N 1
ATOM 3835 C CA . GLU A 1 489 ? -46.386 31.562 9.032 1.00 82.88 489 GLU A CA 1
ATOM 3836 C C . GLU A 1 489 ? -45.175 32.098 8.256 1.00 82.88 489 GLU A C 1
ATOM 3838 O O . GLU A 1 489 ? -44.575 31.371 7.465 1.00 82.88 489 GLU A O 1
ATOM 3843 N N . LEU A 1 490 ? -44.776 33.355 8.495 1.00 82.31 490 LEU A N 1
ATOM 3844 C CA . LEU A 1 490 ? -43.584 33.936 7.868 1.00 82.31 490 LEU A CA 1
ATOM 3845 C C . LEU A 1 490 ? -42.301 33.261 8.359 1.00 82.31 490 LEU A C 1
ATOM 3847 O O . LEU A 1 490 ? -41.403 32.993 7.562 1.00 82.31 490 LEU A O 1
ATOM 3851 N N . PHE A 1 491 ? -42.220 32.954 9.653 1.00 85.38 491 PHE A N 1
ATOM 3852 C CA . PHE A 1 491 ? -41.095 32.206 10.204 1.00 85.38 491 PHE A CA 1
ATOM 3853 C C . PHE A 1 491 ? -40.975 30.814 9.568 1.00 85.38 491 PHE A C 1
ATOM 3855 O O . PHE A 1 491 ? -39.901 30.468 9.075 1.00 85.38 491 PHE A O 1
ATOM 3862 N N . LEU A 1 492 ? -42.074 30.054 9.512 1.00 82.38 492 LEU A N 1
ATOM 3863 C CA . LEU A 1 492 ? -42.098 28.720 8.908 1.00 82.38 492 LEU A CA 1
ATOM 3864 C C . LEU A 1 492 ? -41.686 28.753 7.429 1.00 82.38 492 LEU A C 1
ATOM 3866 O O . LEU A 1 492 ? -40.876 27.934 7.006 1.00 82.38 492 LEU A O 1
ATOM 3870 N N . ALA A 1 493 ? -42.191 29.723 6.661 1.00 77.75 493 ALA A N 1
ATOM 3871 C CA . ALA A 1 493 ? -41.939 29.810 5.224 1.00 77.75 493 ALA A CA 1
ATOM 3872 C C . ALA A 1 493 ? -40.512 30.261 4.864 1.00 77.75 493 ALA A C 1
ATOM 3874 O O . ALA A 1 493 ? -39.951 29.784 3.879 1.00 77.75 493 ALA A O 1
ATOM 3875 N N . TYR A 1 494 ? -39.929 31.196 5.623 1.00 79.31 494 TYR A N 1
ATOM 3876 C CA . TYR A 1 494 ? -38.674 31.844 5.227 1.00 79.31 494 TYR A CA 1
ATOM 3877 C C . TYR A 1 494 ? -37.488 31.513 6.124 1.00 79.31 494 TYR A C 1
ATOM 3879 O O . TYR A 1 494 ? -36.369 31.523 5.624 1.00 79.31 494 TYR A O 1
ATOM 3887 N N . LEU A 1 495 ? -37.690 31.236 7.414 1.00 81.31 495 LEU A N 1
ATOM 3888 C CA . LEU A 1 495 ? -36.607 31.210 8.406 1.00 81.31 495 LEU A CA 1
ATOM 3889 C C . LEU A 1 495 ? -36.411 29.859 9.104 1.00 81.31 495 LEU A C 1
ATOM 3891 O O . LEU A 1 495 ? -35.355 29.674 9.701 1.00 81.31 495 LEU A O 1
ATOM 3895 N N . ARG A 1 496 ? -37.375 28.929 9.036 1.00 76.19 496 ARG A N 1
ATOM 3896 C CA . ARG A 1 496 ? -37.267 27.614 9.697 1.00 76.19 496 ARG A CA 1
ATOM 3897 C C . ARG A 1 496 ? -36.197 26.718 9.071 1.00 76.19 496 ARG A C 1
ATOM 3899 O O . ARG A 1 496 ? -35.401 26.149 9.799 1.00 76.19 496 ARG A O 1
ATOM 3906 N N . HIS A 1 497 ? -36.183 26.601 7.741 1.00 68.50 497 HIS A N 1
ATOM 3907 C CA . HIS A 1 497 ? -35.341 25.622 7.029 1.00 68.50 497 HIS A CA 1
ATOM 3908 C C . HIS A 1 497 ? -34.328 26.248 6.058 1.00 68.50 497 HIS A C 1
ATOM 3910 O O . HIS A 1 497 ? -33.526 25.537 5.456 1.00 68.50 497 HIS A O 1
ATOM 3916 N N . ASN A 1 498 ? -34.357 27.571 5.872 1.00 63.78 498 ASN A N 1
ATOM 3917 C CA . ASN A 1 498 ? -33.425 28.252 4.976 1.00 63.78 498 ASN A CA 1
ATOM 3918 C C . ASN A 1 498 ? -32.177 28.701 5.723 1.00 63.78 498 ASN A C 1
ATOM 3920 O O . ASN A 1 498 ? -32.252 29.168 6.861 1.00 63.78 498 ASN A O 1
ATOM 3924 N N . ARG A 1 499 ? -31.041 28.723 5.011 1.00 66.38 499 ARG A N 1
ATOM 3925 C CA . ARG A 1 499 ? -29.868 29.472 5.473 1.00 66.38 499 ARG A CA 1
ATOM 3926 C C . ARG A 1 499 ? -30.309 30.897 5.839 1.00 66.38 499 ARG A C 1
ATOM 3928 O O . ARG A 1 499 ? -30.913 31.555 4.985 1.00 66.38 499 ARG A O 1
ATOM 3935 N N . PRO A 1 500 ? -29.982 31.402 7.044 1.00 67.12 500 PRO A N 1
ATOM 3936 C CA . PRO A 1 500 ? -30.493 32.676 7.550 1.00 67.12 500 PRO A CA 1
ATOM 3937 C C . PRO A 1 500 ? -30.368 33.839 6.561 1.00 67.12 500 PRO A C 1
ATOM 3939 O O . PRO A 1 500 ? -31.289 34.634 6.428 1.00 67.12 500 PRO A O 1
ATOM 3942 N N . MET A 1 501 ? -29.267 33.909 5.806 1.00 69.44 501 MET A N 1
ATOM 3943 C CA . MET A 1 501 ? -29.049 34.952 4.793 1.00 69.44 501 MET A CA 1
ATOM 3944 C C . MET A 1 501 ? -30.047 34.880 3.637 1.00 69.44 501 MET A C 1
ATOM 3946 O O . MET A 1 501 ? -30.591 35.904 3.234 1.00 69.44 501 MET A O 1
ATOM 3950 N N . ASN A 1 502 ? -30.312 33.679 3.122 1.00 71.69 502 ASN A N 1
ATOM 3951 C CA . ASN A 1 502 ? -31.245 33.475 2.017 1.00 71.69 502 ASN A CA 1
ATOM 3952 C C . ASN A 1 502 ? -32.683 33.694 2.490 1.00 71.69 502 ASN A C 1
ATOM 3954 O O . ASN A 1 502 ? -33.441 34.402 1.835 1.00 71.69 502 ASN A O 1
ATOM 3958 N N . GLY A 1 503 ? -33.026 33.151 3.661 1.00 75.69 503 GLY A N 1
ATOM 3959 C CA . GLY A 1 503 ? -34.340 33.320 4.274 1.00 75.69 503 GLY A CA 1
ATOM 3960 C C . GLY A 1 503 ? -34.679 34.783 4.540 1.00 75.69 503 GLY A C 1
ATOM 3961 O O . GLY A 1 503 ? -35.746 35.256 4.153 1.00 75.69 503 GLY A O 1
ATOM 3962 N N . LEU A 1 504 ? -33.738 35.533 5.123 1.00 76.94 504 LEU A N 1
ATOM 3963 C CA . LEU A 1 504 ? -33.890 36.971 5.317 1.00 76.94 504 LEU A CA 1
ATOM 3964 C C . LEU A 1 504 ? -33.932 37.720 3.979 1.00 76.94 504 LEU A C 1
ATOM 3966 O O . LEU A 1 504 ? -34.770 38.596 3.813 1.00 76.94 504 LEU A O 1
ATOM 3970 N N . ALA A 1 505 ? -33.094 37.382 2.997 1.00 74.25 505 ALA A N 1
ATOM 3971 C CA . ALA A 1 505 ? -33.143 38.037 1.689 1.00 74.25 505 ALA A CA 1
ATOM 3972 C C . ALA A 1 505 ? -34.508 37.871 0.999 1.00 74.25 505 ALA A C 1
ATOM 3974 O O . ALA A 1 505 ? -35.049 38.852 0.489 1.00 74.25 505 ALA A O 1
ATOM 3975 N N . GLU A 1 506 ? -35.085 36.668 1.016 1.00 74.38 506 GLU A N 1
ATOM 3976 C CA . GLU A 1 506 ? -36.416 36.400 0.458 1.00 74.38 506 GLU A CA 1
ATOM 3977 C C . GLU A 1 506 ? -37.534 37.081 1.258 1.00 74.38 506 GLU A C 1
ATOM 3979 O O . GLU A 1 506 ? -38.428 37.699 0.673 1.00 74.38 506 GLU A O 1
ATOM 3984 N N . LEU A 1 507 ? -37.446 37.065 2.593 1.00 77.69 507 LEU A N 1
ATOM 3985 C CA . LEU A 1 507 ? -38.385 37.783 3.452 1.00 77.69 507 LEU A CA 1
ATOM 3986 C C . LEU A 1 507 ? -38.383 39.284 3.122 1.00 77.69 507 LEU A C 1
ATOM 3988 O O . LEU A 1 507 ? -39.439 39.867 2.901 1.00 77.69 507 LEU A O 1
ATOM 3992 N N . PHE A 1 508 ? -37.206 39.905 3.009 1.00 74.50 508 PHE A N 1
ATOM 3993 C CA . PHE A 1 508 ? -37.063 41.332 2.701 1.00 74.50 508 PHE A CA 1
ATOM 3994 C C . PHE A 1 508 ? -37.514 41.680 1.272 1.00 74.50 508 PHE A C 1
ATOM 3996 O O . PHE A 1 508 ? -38.114 42.739 1.069 1.00 74.50 508 PHE A O 1
ATOM 4003 N N . LYS A 1 509 ? -37.306 40.788 0.288 1.00 73.00 509 LYS A N 1
ATOM 4004 C CA . LYS A 1 509 ? -37.853 40.953 -1.073 1.00 73.00 509 LYS A CA 1
ATOM 4005 C C . LYS A 1 509 ? -39.377 41.077 -1.056 1.00 73.00 509 LYS A C 1
ATOM 4007 O O . LYS A 1 509 ? -39.917 41.935 -1.751 1.00 73.00 509 LYS A O 1
ATOM 4012 N N . ARG A 1 510 ? -40.073 40.277 -0.237 1.00 70.00 510 ARG A N 1
ATOM 4013 C CA . ARG A 1 510 ? -41.544 40.308 -0.122 1.00 70.00 510 ARG A CA 1
ATOM 4014 C C . ARG A 1 510 ? -42.084 41.648 0.389 1.00 70.00 510 ARG A C 1
ATOM 4016 O O . ARG A 1 510 ? -43.168 42.051 -0.019 1.00 70.00 510 ARG A O 1
ATOM 4023 N N . PHE A 1 511 ? -41.326 42.361 1.222 1.00 68.88 511 PHE A N 1
ATOM 4024 C CA . PHE A 1 511 ? -41.687 43.702 1.705 1.00 68.88 511 PHE A CA 1
ATOM 4025 C C . PHE A 1 511 ? -41.262 44.837 0.747 1.00 68.88 511 PHE A C 1
ATOM 4027 O O . PHE A 1 511 ? -41.361 46.012 1.097 1.00 68.88 511 PHE A O 1
ATOM 4034 N N . ASN A 1 512 ? -40.843 44.493 -0.482 1.00 54.72 512 ASN A N 1
ATOM 4035 C CA . ASN A 1 512 ? -40.592 45.386 -1.618 1.00 54.72 512 ASN A CA 1
ATOM 4036 C C . ASN A 1 512 ? -39.647 46.566 -1.308 1.00 54.72 512 ASN A C 1
ATOM 4038 O O . ASN A 1 512 ? -39.898 47.705 -1.709 1.00 54.72 512 ASN A O 1
ATOM 4042 N N . ARG A 1 513 ? -38.562 46.315 -0.559 1.00 57.16 513 ARG A N 1
ATOM 4043 C CA . ARG A 1 513 ? -37.598 47.355 -0.156 1.00 57.16 513 ARG A CA 1
ATOM 4044 C C . ARG A 1 513 ? -36.144 46.917 -0.395 1.00 57.16 513 ARG A C 1
ATOM 4046 O O . ARG A 1 513 ? -35.734 45.872 0.109 1.00 57.16 513 ARG A O 1
ATOM 4053 N N . PRO A 1 514 ? -35.330 47.715 -1.116 1.00 50.28 514 PRO A N 1
ATOM 4054 C CA . PRO A 1 514 ? -33.879 47.568 -1.102 1.00 50.28 514 PRO A CA 1
ATOM 4055 C C . PRO A 1 514 ? -33.319 48.014 0.259 1.00 50.28 514 PRO A C 1
ATOM 4057 O O . PRO A 1 514 ? -33.808 48.974 0.849 1.00 50.28 514 PRO A O 1
ATOM 4060 N N . PHE A 1 515 ? -32.293 47.309 0.743 1.00 54.56 515 PHE A N 1
ATOM 4061 C CA . PHE A 1 515 ? -31.527 47.613 1.960 1.00 54.56 515 PHE A CA 1
ATOM 4062 C C . PHE A 1 515 ? -31.170 49.106 2.033 1.00 54.56 515 PHE A C 1
ATOM 4064 O O . PHE A 1 515 ? -30.296 49.560 1.296 1.00 54.56 515 PHE A O 1
ATOM 4071 N N . ALA A 1 516 ? -31.832 49.876 2.896 1.00 43.34 516 ALA A N 1
ATOM 4072 C CA . ALA A 1 516 ? -31.428 51.249 3.175 1.00 43.34 516 ALA A CA 1
ATOM 4073 C C . ALA A 1 516 ? -30.397 51.222 4.311 1.00 43.34 516 ALA A C 1
ATOM 4075 O O . ALA A 1 516 ? -30.743 50.989 5.467 1.00 43.34 516 ALA A O 1
ATOM 4076 N N . LEU A 1 517 ? -29.122 51.400 3.961 1.00 42.66 517 LEU A N 1
ATOM 4077 C CA . LEU A 1 517 ? -28.040 51.617 4.921 1.00 42.66 517 LEU A CA 1
ATOM 4078 C C . LEU A 1 517 ? -28.172 53.032 5.517 1.00 42.66 517 LEU A C 1
ATOM 4080 O O . LEU A 1 517 ? -28.489 53.963 4.768 1.00 42.66 517 LEU A O 1
ATOM 4084 N N . PRO A 1 518 ? -27.898 53.238 6.820 1.00 38.09 518 PRO A N 1
ATOM 4085 C CA . PRO A 1 518 ? -27.601 54.567 7.343 1.00 38.09 518 PRO A CA 1
ATOM 4086 C C . PRO A 1 518 ? -26.487 55.177 6.487 1.00 38.09 518 PRO A C 1
ATOM 4088 O O . PRO A 1 518 ? -25.496 54.519 6.181 1.00 38.09 518 PRO A O 1
ATOM 4091 N N . SER A 1 519 ? -26.697 56.404 6.022 1.00 35.59 519 SER A N 1
ATOM 4092 C CA . SER A 1 519 ? -25.894 57.065 4.992 1.00 35.59 519 SER A CA 1
ATOM 4093 C C . SER A 1 519 ? -24.383 56.958 5.235 1.00 35.59 519 SER A C 1
ATOM 4095 O O . SER A 1 519 ? -23.871 57.626 6.134 1.00 35.59 519 SER A O 1
ATOM 4097 N N . GLY A 1 520 ? -23.670 56.188 4.400 1.00 39.62 520 GLY A N 1
ATOM 4098 C CA . GLY A 1 520 ? -22.212 56.299 4.335 1.00 39.62 520 GLY A CA 1
ATOM 4099 C C . GLY A 1 520 ? -21.361 55.163 3.767 1.00 39.62 520 GLY A C 1
ATOM 4100 O O . GLY A 1 520 ? -20.153 55.380 3.716 1.00 39.62 520 GLY A O 1
ATOM 4101 N N . GLN A 1 521 ? -21.864 53.987 3.369 1.00 38.91 521 GLN A N 1
ATOM 4102 C CA . GLN A 1 521 ? -20.951 52.865 3.072 1.00 38.91 521 GLN A CA 1
ATOM 4103 C C . GLN A 1 521 ? -21.447 51.884 1.959 1.00 38.91 521 GLN A C 1
ATOM 4105 O O . GLN A 1 521 ? -22.601 51.936 1.528 1.00 38.91 521 GLN A O 1
ATOM 4110 N N . THR A 1 522 ? -20.515 51.121 1.350 1.00 34.66 522 THR A N 1
ATOM 4111 C CA . THR A 1 522 ? -20.589 50.466 0.013 1.00 34.66 522 THR A CA 1
ATOM 4112 C C . THR A 1 522 ? -20.974 48.967 0.033 1.00 34.66 522 THR A C 1
ATOM 4114 O O . THR A 1 522 ? -21.243 48.371 1.066 1.00 34.66 522 THR A O 1
ATOM 4117 N N . SER A 1 523 ? -21.031 48.315 -1.142 1.00 41.47 523 SER A N 1
ATOM 4118 C CA . SER A 1 523 ? -21.628 46.987 -1.406 1.00 41.47 523 SER A CA 1
ATOM 4119 C C . SER A 1 523 ? -21.084 45.772 -0.625 1.00 41.47 523 SER A C 1
ATOM 4121 O O . SER A 1 523 ? -21.619 44.677 -0.804 1.00 41.47 523 SER A O 1
ATOM 4123 N N . SER A 1 524 ? -20.083 45.926 0.248 1.00 46.09 524 SER A N 1
ATOM 4124 C CA . SER A 1 524 ? -19.654 44.893 1.208 1.00 46.09 524 SER A CA 1
ATOM 4125 C C . SER A 1 524 ? -20.623 44.711 2.392 1.00 46.09 524 SER A C 1
ATOM 4127 O O . SER A 1 524 ? -20.444 43.797 3.190 1.00 46.09 524 SER A O 1
ATOM 4129 N N . GLU A 1 525 ? -21.670 45.538 2.512 1.00 48.38 525 GLU A N 1
ATOM 4130 C CA . GLU A 1 525 ? -22.428 45.698 3.766 1.00 48.38 525 GLU A CA 1
ATOM 4131 C C . GLU A 1 525 ? -23.784 45.005 3.881 1.00 48.38 525 GLU A C 1
ATOM 4133 O O . GLU A 1 525 ? -24.344 44.937 4.978 1.00 48.38 525 GLU A O 1
ATOM 4138 N N . LYS A 1 526 ? -24.304 44.402 2.803 1.00 48.19 526 LYS A N 1
ATOM 4139 C CA . LYS A 1 526 ? -25.449 43.477 2.942 1.00 48.19 526 LYS A CA 1
ATOM 4140 C C . LYS A 1 526 ? -25.096 42.329 3.892 1.00 48.19 526 LYS A C 1
ATOM 4142 O O . LYS A 1 526 ? -25.918 41.945 4.718 1.00 48.19 526 LYS A O 1
ATOM 4147 N N . GLY A 1 527 ? -23.849 41.850 3.827 1.00 53.19 527 GLY A N 1
ATOM 4148 C CA . GLY A 1 527 ? -23.301 40.891 4.787 1.00 53.19 527 GLY A CA 1
ATOM 4149 C C . GLY A 1 527 ? -23.276 41.429 6.223 1.00 53.19 527 GLY A C 1
ATOM 4150 O O . GLY A 1 527 ? -23.541 40.671 7.149 1.00 53.19 527 GLY A O 1
ATOM 4151 N N . THR A 1 528 ? -23.056 42.733 6.420 1.00 64.06 528 THR A N 1
ATOM 4152 C CA . THR A 1 528 ? -22.978 43.375 7.743 1.00 64.06 528 THR A CA 1
ATOM 4153 C C . THR A 1 528 ? -24.340 43.476 8.433 1.00 64.06 528 THR A C 1
ATOM 4155 O O . THR A 1 528 ? -24.450 43.082 9.591 1.00 64.06 528 THR A O 1
ATOM 4158 N N . ILE A 1 529 ? -25.400 43.926 7.740 1.00 72.31 529 ILE A N 1
ATOM 4159 C CA . ILE A 1 529 ? -26.758 44.006 8.328 1.00 72.31 529 ILE A CA 1
ATOM 4160 C C . ILE A 1 529 ? -27.256 42.616 8.715 1.00 72.31 529 ILE A C 1
ATOM 4162 O O . ILE A 1 529 ? -27.761 42.404 9.817 1.00 72.31 529 ILE A O 1
ATOM 4166 N N . PHE A 1 530 ? -27.114 41.652 7.809 1.00 72.19 530 PHE A N 1
ATOM 4167 C CA . PHE A 1 530 ? -27.593 40.310 8.076 1.00 72.19 530 PHE A CA 1
ATOM 4168 C C . PHE A 1 530 ? -26.773 39.596 9.159 1.00 72.19 530 PHE A C 1
ATOM 4170 O O . PHE A 1 530 ? -27.352 38.900 9.992 1.00 72.19 530 PHE A O 1
ATOM 4177 N N . SER A 1 531 ? -25.453 39.808 9.197 1.00 72.88 531 SER A N 1
ATOM 4178 C CA . SER A 1 531 ? -24.592 39.329 10.285 1.00 72.88 531 SER A CA 1
ATOM 4179 C C . SER A 1 531 ? -24.992 39.939 11.635 1.00 72.88 531 SER A C 1
ATOM 4181 O O . SER A 1 531 ? -25.063 39.231 12.644 1.00 72.88 531 SER A O 1
ATOM 4183 N N . HIS A 1 532 ? -25.355 41.226 11.656 1.00 80.56 532 HIS A N 1
ATOM 4184 C CA . HIS A 1 532 ? -25.858 41.912 12.851 1.00 80.56 532 HIS A CA 1
ATOM 4185 C C . HIS A 1 532 ? -27.198 41.342 13.332 1.00 80.56 532 HIS A C 1
ATOM 4187 O O . HIS A 1 532 ? -27.338 40.994 14.504 1.00 80.56 532 HIS A O 1
ATOM 4193 N N . LEU A 1 533 ? -28.165 41.160 12.427 1.00 84.06 533 LEU A N 1
ATOM 4194 C CA . LEU A 1 533 ? -29.455 40.523 12.728 1.00 84.06 533 LEU A CA 1
ATOM 4195 C C . LEU A 1 533 ? -29.286 39.092 13.247 1.00 84.06 533 LEU A C 1
ATOM 4197 O O . LEU A 1 533 ? -29.939 38.693 14.211 1.00 84.06 533 LEU A O 1
ATOM 4201 N N . PHE A 1 534 ? -28.383 38.325 12.639 1.00 82.81 534 PHE A N 1
ATOM 4202 C CA . PHE A 1 534 ? -28.087 36.965 13.068 1.00 82.81 534 PHE A CA 1
ATOM 4203 C C . PHE A 1 534 ? -27.445 36.931 14.462 1.00 82.81 534 PHE A C 1
ATOM 4205 O O . PHE A 1 534 ? -27.854 36.137 15.309 1.00 82.81 534 PHE A O 1
ATOM 4212 N N . SER A 1 535 ? -26.509 37.842 14.739 1.00 84.00 535 SER A N 1
ATOM 4213 C CA . SER A 1 535 ? -25.891 37.997 16.062 1.00 84.00 535 SER A CA 1
ATOM 4214 C C . SER A 1 535 ? -26.923 38.377 17.130 1.00 84.00 535 SER A C 1
ATOM 4216 O O . SER A 1 535 ? -26.957 37.762 18.197 1.00 84.00 535 SER A O 1
ATOM 4218 N N . ARG A 1 536 ? -27.842 39.304 16.819 1.00 88.81 536 ARG A N 1
ATOM 4219 C CA . ARG A 1 536 ? -28.981 39.651 17.689 1.00 88.81 536 ARG A CA 1
ATOM 4220 C C . ARG A 1 536 ? -29.884 38.449 17.957 1.00 88.81 536 ARG A C 1
ATOM 4222 O O . ARG A 1 536 ? -30.232 38.196 19.109 1.00 88.81 536 ARG A O 1
ATOM 4229 N N . LYS A 1 537 ? -30.224 37.669 16.924 1.00 90.69 537 LYS A N 1
ATOM 4230 C CA . LYS A 1 537 ? -31.006 36.432 17.080 1.00 90.69 537 LYS A CA 1
ATOM 4231 C C . LYS A 1 537 ? -30.298 35.430 17.988 1.00 90.69 537 LYS A C 1
ATOM 4233 O O . LYS A 1 537 ? -30.951 34.832 18.839 1.00 90.69 537 LYS A O 1
ATOM 4238 N N . LEU A 1 538 ? -28.985 35.236 17.835 1.00 88.06 538 LEU A N 1
ATOM 4239 C CA . LEU A 1 538 ? -28.210 34.332 18.694 1.00 88.06 538 LEU A CA 1
ATOM 4240 C C . LEU A 1 538 ? -28.237 34.784 20.161 1.00 88.06 538 LEU A C 1
ATOM 4242 O O . LEU A 1 538 ? -28.414 33.938 21.036 1.00 88.06 538 LEU A O 1
ATOM 4246 N N . GLN A 1 539 ? -28.114 36.091 20.422 1.00 88.94 539 GLN A N 1
ATOM 4247 C CA . GLN A 1 539 ? -28.181 36.663 21.770 1.00 88.94 539 GLN A CA 1
ATOM 4248 C C . GLN A 1 539 ? -29.574 36.512 22.392 1.00 88.94 539 GLN A C 1
ATOM 4250 O O . GLN A 1 539 ? -29.687 36.013 23.509 1.00 88.94 539 GLN A O 1
ATOM 4255 N N . LYS A 1 540 ? -30.635 36.874 21.659 1.00 90.44 540 LYS A N 1
ATOM 4256 C CA . LYS A 1 540 ? -32.020 36.722 22.130 1.00 90.44 540 LYS A CA 1
ATOM 4257 C C . LYS A 1 540 ? -32.372 35.275 22.412 1.00 90.44 540 LYS A C 1
ATOM 4259 O O . LYS A 1 540 ? -32.988 34.987 23.427 1.00 90.44 540 LYS A O 1
ATOM 4264 N N . PHE A 1 541 ? -31.933 34.358 21.554 1.00 90.38 541 PHE A N 1
ATOM 4265 C CA . PHE A 1 541 ? -32.122 32.933 21.787 1.00 90.38 541 PHE A CA 1
ATOM 4266 C C . PHE A 1 541 ? -31.527 32.495 23.132 1.00 90.38 541 PHE A C 1
ATOM 4268 O O . PHE A 1 541 ? -32.205 31.825 23.903 1.00 90.38 541 PHE A O 1
ATOM 4275 N N . ARG A 1 542 ? -30.288 32.908 23.445 1.00 90.06 542 ARG A N 1
ATOM 4276 C CA . ARG A 1 542 ? -29.649 32.584 24.733 1.00 90.06 542 ARG A CA 1
ATOM 4277 C C . ARG A 1 542 ? -30.402 33.190 25.912 1.00 90.06 542 ARG A C 1
ATOM 4279 O O . ARG A 1 542 ? -30.594 32.499 26.901 1.00 90.06 542 ARG A O 1
ATOM 4286 N N . GLN A 1 543 ? -30.864 34.434 25.787 1.00 89.69 543 GLN A N 1
ATOM 4287 C CA . GLN A 1 543 ? -31.642 35.096 26.833 1.00 89.69 543 GLN A CA 1
ATOM 4288 C C . GLN A 1 543 ? -32.946 34.343 27.135 1.00 89.69 543 GLN A C 1
ATOM 4290 O O . GLN A 1 543 ? -33.215 34.035 28.289 1.00 89.69 543 GLN A O 1
ATOM 4295 N N . ILE A 1 544 ? -33.717 33.981 26.103 1.00 89.38 544 ILE A N 1
ATOM 4296 C CA . ILE A 1 544 ? -34.987 33.265 26.287 1.00 89.38 544 ILE A CA 1
ATOM 4297 C C . ILE A 1 544 ? -34.734 31.907 26.965 1.00 89.38 544 ILE A C 1
ATOM 4299 O O . ILE A 1 544 ? -35.460 31.537 27.878 1.00 89.38 544 ILE A O 1
ATOM 4303 N N . ILE A 1 545 ? -33.671 31.190 26.578 1.00 86.69 545 ILE A N 1
ATOM 4304 C CA . ILE A 1 545 ? -33.269 29.917 27.205 1.00 86.69 545 ILE A CA 1
ATOM 4305 C C . ILE A 1 545 ? -32.768 30.095 28.647 1.00 86.69 545 ILE A C 1
ATOM 4307 O O . ILE A 1 545 ? -32.948 29.202 29.458 1.00 86.69 545 ILE A O 1
ATOM 4311 N N . GLN A 1 546 ? -32.154 31.222 29.003 1.00 86.12 546 GLN A N 1
ATOM 4312 C CA . GLN A 1 546 ? -31.763 31.488 30.394 1.00 86.12 546 GLN A CA 1
ATOM 4313 C C . GLN A 1 546 ? -32.971 31.785 31.294 1.00 86.12 546 GLN A C 1
ATOM 4315 O O . GLN A 1 546 ? -32.917 31.540 32.497 1.00 86.12 546 GLN A O 1
ATOM 4320 N N . GLU A 1 547 ? -34.055 32.306 30.718 1.00 85.94 547 GLU A N 1
ATOM 4321 C CA . GLU A 1 547 ? -35.294 32.642 31.427 1.00 85.94 547 GLU A CA 1
ATOM 4322 C C . GLU A 1 547 ? -36.272 31.452 31.532 1.00 85.94 547 GLU A C 1
ATOM 4324 O O . GLU A 1 547 ? -37.160 31.465 32.384 1.00 85.94 547 GLU A O 1
ATOM 4329 N N . GLN A 1 548 ? -36.104 30.407 30.712 1.00 82.62 548 GLN A N 1
ATOM 4330 C CA . GLN A 1 548 ? -36.971 29.222 30.678 1.00 82.62 548 GLN A CA 1
ATOM 4331 C C . GLN A 1 548 ? -36.166 27.918 30.801 1.00 82.62 548 GLN A C 1
ATOM 4333 O O . GLN A 1 548 ? -35.105 27.765 30.212 1.00 82.62 548 GLN A O 1
ATOM 4338 N N . THR A 1 549 ? -36.679 26.911 31.503 1.00 78.38 549 THR A N 1
ATOM 4339 C CA . THR A 1 549 ? -35.999 25.606 31.563 1.00 78.38 549 THR A CA 1
ATOM 4340 C C . THR A 1 549 ? -36.242 24.805 30.282 1.00 78.38 549 THR A C 1
ATOM 4342 O O . THR A 1 549 ? -37.391 24.544 29.926 1.00 78.38 549 THR A O 1
ATOM 4345 N N . LEU A 1 550 ? -35.169 24.373 29.610 1.00 84.56 550 LEU A N 1
ATOM 4346 C CA . LEU A 1 550 ? -35.251 23.441 28.482 1.00 84.56 550 LEU A CA 1
ATOM 4347 C C . LEU A 1 550 ? -35.807 22.087 28.932 1.00 84.56 550 LEU A C 1
ATOM 4349 O O . LEU A 1 550 ? -35.302 21.482 29.878 1.00 84.56 550 LEU A O 1
ATOM 4353 N N . GLN A 1 551 ? -36.823 21.599 28.224 1.00 87.25 551 GLN A N 1
ATOM 4354 C CA . GLN A 1 551 ? -37.424 20.293 28.475 1.00 87.25 551 GLN A CA 1
ATOM 4355 C C . GLN A 1 551 ? -36.978 19.285 27.418 1.00 87.25 551 GLN A C 1
ATOM 4357 O O . GLN A 1 551 ? -36.993 19.566 26.217 1.00 87.25 551 GLN A O 1
ATOM 4362 N N . LEU A 1 552 ? -36.581 18.101 27.880 1.00 90.81 552 LEU A N 1
ATOM 4363 C CA . LEU A 1 552 ? -36.295 16.964 27.013 1.00 90.81 552 LEU A CA 1
ATOM 4364 C C . LEU A 1 552 ? -37.602 16.273 26.634 1.00 90.81 552 LEU A C 1
ATOM 4366 O O . LEU A 1 552 ? -38.516 16.180 27.455 1.00 90.81 552 LEU A O 1
ATOM 4370 N N . ARG A 1 553 ? -37.666 15.753 25.410 1.00 91.94 553 ARG A N 1
ATOM 4371 C CA . ARG A 1 553 ? -38.758 14.889 24.971 1.00 91.94 553 ARG A CA 1
ATOM 4372 C C . ARG A 1 553 ? -38.810 13.649 25.857 1.00 91.94 553 ARG A C 1
ATOM 4374 O O . ARG A 1 553 ? -37.773 13.101 26.246 1.00 91.94 553 ARG A O 1
ATOM 4381 N N . GLU A 1 554 ? -40.023 13.226 26.188 1.00 92.56 554 GLU A N 1
ATOM 4382 C CA . GLU A 1 554 ? -40.247 12.057 27.033 1.00 92.56 554 GLU A CA 1
ATOM 4383 C C . GLU A 1 554 ? -39.556 10.820 26.430 1.00 92.56 554 GLU A C 1
ATOM 4385 O O . GLU A 1 554 ? -39.502 10.654 25.211 1.00 92.56 554 GLU A O 1
ATOM 4390 N N . GLY A 1 555 ? -38.906 10.020 27.278 1.00 91.94 555 GLY A N 1
ATOM 4391 C CA . GLY A 1 555 ? -38.120 8.853 26.858 1.00 91.94 555 GLY A CA 1
ATOM 4392 C C . GLY A 1 555 ? -36.722 9.130 26.276 1.00 91.94 555 GLY A C 1
ATOM 4393 O O . GLY A 1 555 ? -35.965 8.178 26.099 1.00 91.94 555 GLY A O 1
ATOM 4394 N N . ALA A 1 556 ? -36.312 10.387 26.035 1.00 93.62 556 ALA A N 1
ATOM 4395 C CA . ALA A 1 556 ? -35.028 10.683 25.377 1.00 93.62 556 ALA A CA 1
ATOM 4396 C C . ALA A 1 556 ? -33.811 10.125 26.138 1.00 93.62 556 ALA A C 1
ATOM 4398 O O . ALA A 1 556 ? -32.986 9.414 25.570 1.00 93.62 556 ALA A O 1
ATOM 4399 N N . ILE A 1 557 ? -33.700 10.407 27.440 1.00 94.00 557 ILE A N 1
ATOM 4400 C CA . ILE A 1 557 ? -32.581 9.915 28.262 1.00 94.00 557 ILE A CA 1
ATOM 4401 C C . ILE A 1 557 ? -32.575 8.378 28.366 1.00 94.00 557 ILE A C 1
ATOM 4403 O O . ILE A 1 557 ? -31.509 7.793 28.144 1.00 94.00 557 ILE A O 1
ATOM 4407 N N . PRO A 1 558 ? -33.708 7.702 28.659 1.00 93.31 558 PRO A N 1
ATOM 4408 C CA . PRO A 1 558 ? -33.786 6.243 28.598 1.00 93.31 558 PRO A CA 1
ATOM 4409 C C . PRO A 1 558 ? -33.309 5.649 27.268 1.00 93.31 558 PRO A C 1
ATOM 4411 O O . PRO A 1 558 ? -32.470 4.749 27.292 1.00 93.31 558 PRO A O 1
ATOM 4414 N N . LEU A 1 559 ? -33.769 6.177 26.127 1.00 94.12 559 LEU A N 1
ATOM 4415 C CA . LEU A 1 559 ? -33.393 5.680 24.801 1.00 94.12 559 LEU A CA 1
ATOM 4416 C C . LEU A 1 559 ? -31.893 5.849 24.533 1.00 94.12 559 LEU A C 1
ATOM 4418 O O . LEU A 1 559 ? -31.216 4.881 24.193 1.00 94.12 559 LEU A O 1
ATOM 4422 N N . LEU A 1 560 ? -31.352 7.053 24.739 1.00 94.69 560 LEU A N 1
ATOM 4423 C CA . LEU A 1 560 ? -29.924 7.330 24.538 1.00 94.69 560 LEU A CA 1
ATOM 4424 C C . LEU A 1 560 ? -29.054 6.431 25.429 1.00 94.69 560 LEU A C 1
ATOM 4426 O O . LEU A 1 560 ? -28.029 5.910 24.995 1.00 94.69 560 LEU A O 1
ATOM 4430 N N . THR A 1 561 ? -29.488 6.194 26.668 1.00 90.25 561 THR A N 1
ATOM 4431 C CA . THR A 1 561 ? -28.798 5.289 27.597 1.00 90.25 561 THR A CA 1
ATOM 4432 C C . THR A 1 561 ? -28.870 3.836 27.121 1.00 90.25 561 THR A C 1
ATOM 4434 O O . THR A 1 561 ? -27.864 3.130 27.176 1.00 90.25 561 THR A O 1
ATOM 4437 N N . ASN A 1 562 ? -30.030 3.387 26.631 1.00 88.00 562 ASN A N 1
ATOM 4438 C CA . ASN A 1 562 ? -30.236 2.034 26.112 1.00 88.00 562 ASN A CA 1
ATOM 4439 C C . ASN A 1 562 ? -29.385 1.753 24.862 1.00 88.00 562 ASN A C 1
ATOM 4441 O O . ASN A 1 562 ? -28.764 0.693 24.789 1.00 88.00 562 ASN A O 1
ATOM 4445 N N . LEU A 1 563 ? -29.288 2.713 23.938 1.00 89.75 563 LEU A N 1
ATOM 4446 C CA . LEU A 1 563 ? -28.438 2.617 22.746 1.00 89.75 563 LEU A CA 1
ATOM 4447 C C . LEU A 1 563 ? -26.967 2.423 23.134 1.00 89.75 563 LEU A C 1
ATOM 4449 O O . LEU A 1 563 ? -26.337 1.444 22.731 1.00 89.75 563 LEU A O 1
ATOM 4453 N N . ARG A 1 564 ? -26.444 3.280 24.018 1.00 85.75 564 ARG A N 1
ATOM 4454 C CA . ARG A 1 564 ? -25.050 3.173 24.476 1.00 85.75 564 ARG A CA 1
ATOM 4455 C C . ARG A 1 564 ? -24.773 1.899 25.261 1.00 85.75 564 ARG A C 1
ATOM 4457 O O . ARG A 1 564 ? -23.722 1.287 25.087 1.00 85.75 564 ARG A O 1
ATOM 4464 N N . ALA A 1 565 ? -25.706 1.479 26.117 1.00 79.75 565 ALA A N 1
ATOM 4465 C CA . ALA A 1 565 ? -25.592 0.219 26.851 1.00 79.75 565 ALA A CA 1
ATOM 4466 C C . ALA A 1 565 ? -25.528 -0.996 25.907 1.00 79.75 565 ALA A C 1
ATOM 4468 O O . ALA A 1 565 ? -24.885 -1.994 26.235 1.00 79.75 565 ALA A O 1
ATOM 4469 N N . SER A 1 566 ? -26.140 -0.880 24.728 1.00 77.50 566 SER A N 1
ATOM 4470 C CA . SER A 1 566 ? -26.136 -1.890 23.666 1.00 77.50 566 SER A CA 1
ATOM 4471 C C . SER A 1 566 ? -24.923 -1.795 22.732 1.00 77.50 566 SER A C 1
ATOM 4473 O O . SER A 1 566 ? -24.803 -2.594 21.806 1.00 77.50 566 SER A O 1
ATOM 4475 N N . GLY A 1 567 ? -24.000 -0.861 22.986 1.00 78.50 567 GLY A N 1
ATOM 4476 C CA . GLY A 1 567 ? -22.807 -0.636 22.168 1.00 78.50 567 GLY A CA 1
ATOM 4477 C C . GLY A 1 567 ? -23.051 0.186 20.902 1.00 78.50 567 GLY A C 1
ATOM 4478 O O . GLY A 1 567 ? -22.127 0.311 20.109 1.00 78.50 567 GLY A O 1
ATOM 4479 N N . ILE A 1 568 ? -24.249 0.753 20.730 1.00 87.31 568 ILE A N 1
ATOM 4480 C CA . ILE A 1 568 ? -24.592 1.615 19.597 1.00 87.31 568 ILE A CA 1
ATOM 4481 C C . ILE A 1 568 ? -24.079 3.030 19.859 1.00 87.31 568 ILE A C 1
ATOM 4483 O O . ILE A 1 568 ? -24.358 3.617 20.910 1.00 87.31 568 ILE A O 1
ATOM 4487 N N . MET A 1 569 ? -23.353 3.582 18.887 1.00 90.81 569 MET A N 1
ATOM 4488 C CA . MET A 1 569 ? -22.819 4.942 18.947 1.00 90.81 569 MET A CA 1
ATOM 4489 C C . MET A 1 569 ? -23.944 5.972 18.815 1.00 90.81 569 MET A C 1
ATOM 4491 O O . MET A 1 569 ? -24.851 5.830 17.991 1.00 90.81 569 MET A O 1
ATOM 4495 N N . VAL A 1 570 ? -23.881 7.042 19.600 1.00 96.50 570 VAL A N 1
ATOM 4496 C CA . VAL A 1 570 ? -24.914 8.079 19.620 1.00 96.50 570 VAL A CA 1
ATOM 4497 C C . VAL A 1 570 ? -24.320 9.416 19.198 1.00 96.50 570 VAL A C 1
ATOM 4499 O O . VAL A 1 570 ? -23.456 9.980 19.870 1.00 96.50 570 VAL A O 1
ATOM 4502 N N . GLY A 1 571 ? -24.822 9.950 18.089 1.00 96.94 571 GLY A N 1
ATOM 4503 C CA . GLY A 1 571 ? -24.441 11.253 17.559 1.00 96.94 571 GLY A CA 1
ATOM 4504 C C . GLY A 1 571 ? -25.568 12.270 17.682 1.00 96.94 571 GLY A C 1
ATOM 4505 O O . GLY A 1 571 ? -26.742 11.903 17.688 1.00 96.94 571 GLY A O 1
ATOM 4506 N N . ALA A 1 572 ? -25.227 13.556 17.716 1.00 96.44 572 ALA A N 1
ATOM 4507 C CA . ALA A 1 572 ? -26.215 14.620 17.572 1.00 96.44 572 ALA A CA 1
ATOM 4508 C C . ALA A 1 572 ? -25.743 15.759 16.656 1.00 96.44 572 ALA A C 1
ATOM 4510 O O . ALA A 1 572 ? -24.549 16.056 16.560 1.00 96.44 572 ALA A O 1
ATOM 4511 N N . VAL A 1 573 ? -26.697 16.374 15.953 1.00 95.38 573 VAL A N 1
ATOM 4512 C CA . VAL A 1 573 ? -26.460 17.413 14.945 1.00 95.38 573 VAL A CA 1
ATOM 4513 C C . VAL A 1 573 ? -27.431 18.582 15.083 1.00 95.38 573 VAL A C 1
ATOM 4515 O O . VAL A 1 573 ? -28.594 18.412 15.446 1.00 95.38 573 VAL A O 1
ATOM 4518 N N . THR A 1 574 ? -26.966 19.787 14.764 1.00 91.56 574 THR A N 1
ATOM 4519 C CA . THR A 1 574 ? -27.811 20.981 14.618 1.00 91.56 574 THR A CA 1
ATOM 4520 C C . THR A 1 574 ? -27.151 21.978 13.669 1.00 91.56 574 THR A C 1
ATOM 4522 O O . THR A 1 574 ? -25.931 22.117 13.659 1.00 91.56 574 THR A O 1
ATOM 4525 N N . ASP A 1 575 ? -27.932 22.713 12.884 1.00 87.00 575 ASP A N 1
ATOM 4526 C CA . ASP A 1 575 ? -27.427 23.826 12.069 1.00 87.00 575 ASP A CA 1
ATOM 4527 C C . ASP A 1 575 ? -27.254 25.129 12.871 1.00 87.00 575 ASP A C 1
ATOM 4529 O O . ASP A 1 575 ? -26.711 26.127 12.383 1.00 87.00 575 ASP A O 1
ATOM 4533 N N . SER A 1 576 ? -27.680 25.131 14.133 1.00 87.31 576 SER A N 1
ATOM 4534 C CA . SER A 1 576 ? -27.591 26.274 15.027 1.00 87.31 576 SER A CA 1
ATOM 4535 C C . SER A 1 576 ? -26.169 26.459 15.553 1.00 87.31 576 SER A C 1
ATOM 4537 O O . SER A 1 576 ? -25.598 25.576 16.191 1.00 87.31 576 SER A O 1
ATOM 4539 N N . LYS A 1 577 ? -25.618 27.674 15.419 1.00 87.25 577 LYS A N 1
ATOM 4540 C CA . LYS A 1 577 ? -24.347 28.062 16.073 1.00 87.25 577 LYS A CA 1
ATOM 4541 C C . LYS A 1 577 ? -24.442 28.163 17.606 1.00 87.25 577 LYS A C 1
ATOM 4543 O O . LYS A 1 577 ? -23.451 28.451 18.268 1.00 87.25 577 LYS A O 1
ATOM 4548 N N . ASN A 1 578 ? -25.633 27.973 18.180 1.00 88.56 578 ASN A N 1
ATOM 4549 C CA . ASN A 1 578 ? -25.816 27.825 19.625 1.00 88.56 578 ASN A CA 1
ATOM 4550 C C . ASN A 1 578 ? -25.771 26.354 20.073 1.00 88.56 578 ASN A C 1
ATOM 4552 O O . ASN A 1 578 ? -25.916 26.114 21.267 1.00 88.56 578 ASN A O 1
ATOM 4556 N N . GLY A 1 579 ? -25.556 25.391 19.167 1.00 88.94 579 GLY A N 1
ATOM 4557 C CA . GLY A 1 579 ? -25.575 23.960 19.476 1.00 88.94 579 GLY A CA 1
ATOM 4558 C C . GLY A 1 579 ? -24.683 23.586 20.655 1.00 88.94 579 GLY A C 1
ATOM 4559 O O . GLY A 1 579 ? -25.185 23.104 21.668 1.00 88.94 579 GLY A O 1
ATOM 4560 N N . ARG A 1 580 ? -23.377 23.887 20.587 1.00 89.31 580 ARG A N 1
ATOM 4561 C CA . ARG A 1 580 ? -22.450 23.569 21.688 1.00 89.31 580 ARG A CA 1
ATOM 4562 C C . ARG A 1 580 ? -22.831 24.247 23.006 1.00 89.31 580 ARG A C 1
ATOM 4564 O O . ARG A 1 580 ? -22.663 23.658 24.068 1.00 89.31 580 ARG A O 1
ATOM 4571 N N . TRP A 1 581 ? -23.359 25.471 22.938 1.00 89.12 581 TRP A N 1
ATOM 4572 C CA . TRP A 1 581 ? -23.821 26.199 24.121 1.00 89.12 581 TRP A CA 1
ATOM 4573 C C . TRP A 1 581 ? -25.022 25.502 24.775 1.00 89.12 581 TRP A C 1
ATOM 4575 O O . TRP A 1 581 ? -24.978 25.253 25.972 1.00 89.12 581 TRP A O 1
ATOM 4585 N N . ILE A 1 582 ? -26.034 25.099 23.997 1.00 88.50 582 ILE A N 1
ATOM 4586 C CA . ILE A 1 582 ? -27.203 24.355 24.500 1.00 88.50 582 ILE A CA 1
ATOM 4587 C C . ILE A 1 582 ? -26.775 23.043 25.167 1.00 88.50 582 ILE A C 1
ATOM 4589 O O . ILE A 1 582 ? -27.254 22.717 26.249 1.00 88.50 582 ILE A O 1
ATOM 4593 N N . ILE A 1 583 ? -25.861 22.295 24.541 1.00 88.69 583 ILE A N 1
ATOM 4594 C CA . ILE A 1 583 ? -25.379 21.024 25.097 1.00 88.69 583 ILE A CA 1
ATOM 4595 C C . ILE A 1 583 ? -24.631 21.226 26.420 1.00 88.69 583 ILE A C 1
ATOM 4597 O O . ILE A 1 583 ? -24.788 20.413 27.326 1.00 88.69 583 ILE A O 1
ATOM 4601 N N . ASN A 1 584 ? -23.879 22.320 26.574 1.00 86.38 584 ASN A N 1
ATOM 4602 C CA . ASN A 1 584 ? -23.217 22.645 27.841 1.00 86.38 584 ASN A CA 1
ATOM 4603 C C . ASN A 1 584 ? -24.214 22.990 28.965 1.00 86.38 584 ASN A C 1
ATOM 4605 O O . ASN A 1 584 ? -23.937 22.696 30.125 1.00 86.38 584 ASN A O 1
ATOM 4609 N N . GLU A 1 585 ? -25.375 23.567 28.635 1.00 85.12 585 GLU A N 1
ATOM 4610 C CA . GLU A 1 585 ? -26.469 23.808 29.594 1.00 85.12 585 GLU A CA 1
ATOM 4611 C C . GLU A 1 585 ? -27.246 22.520 29.944 1.00 85.12 585 GLU A C 1
ATOM 4613 O O . GLU A 1 585 ? -28.034 22.499 30.889 1.00 85.12 585 GLU A O 1
ATOM 4618 N N . LEU A 1 586 ? -27.003 21.415 29.223 1.00 86.81 586 LEU A N 1
ATOM 4619 C CA . LEU A 1 586 ? -27.623 20.105 29.440 1.00 86.81 586 LEU A CA 1
ATOM 4620 C C . LEU A 1 586 ? -26.557 19.005 29.645 1.00 86.81 586 LEU A C 1
ATOM 4622 O O . LEU A 1 586 ? -26.431 18.107 28.804 1.00 86.81 586 LEU A O 1
ATOM 4626 N N . PRO A 1 587 ? -25.825 18.990 30.782 1.00 82.75 587 PRO A N 1
ATOM 4627 C CA . PRO A 1 587 ? -24.727 18.040 31.024 1.00 82.75 587 PRO A CA 1
ATOM 4628 C C . PRO A 1 587 ? -25.140 16.567 30.893 1.00 82.75 587 PRO A C 1
ATOM 4630 O O . PRO A 1 587 ? -24.355 15.716 30.476 1.00 82.75 587 PRO A O 1
ATOM 4633 N N . GLN A 1 588 ? -26.404 16.274 31.213 1.00 84.56 588 GLN A N 1
ATOM 4634 C CA . GLN A 1 588 ? -27.017 14.952 31.077 1.00 84.56 588 GLN A CA 1
ATOM 4635 C C . GLN A 1 588 ? -27.095 14.443 29.629 1.00 84.56 588 GLN A C 1
ATOM 4637 O O . GLN A 1 588 ? -27.045 13.236 29.425 1.00 84.56 588 GLN A O 1
ATOM 4642 N N . LEU A 1 589 ? -27.178 15.330 28.629 1.00 87.00 589 LEU A N 1
ATOM 4643 C CA . LEU A 1 589 ? -27.095 14.962 27.210 1.00 87.00 589 LEU A CA 1
ATOM 4644 C C . LEU A 1 589 ? -25.650 14.915 26.724 1.00 87.00 589 LEU A C 1
ATOM 4646 O O . LEU A 1 589 ? -25.282 14.003 25.991 1.00 87.00 589 LEU A O 1
ATOM 4650 N N . GLN A 1 590 ? -24.816 15.864 27.159 1.00 86.00 590 GLN A N 1
ATOM 4651 C CA . GLN A 1 590 ? -23.412 15.930 26.750 1.00 86.00 590 GLN A CA 1
ATOM 4652 C C . GLN A 1 590 ? -22.669 14.618 27.025 1.00 86.00 590 GLN A C 1
ATOM 4654 O O . GLN A 1 590 ? -21.899 14.155 26.189 1.00 86.00 590 GLN A O 1
ATOM 4659 N N . ALA A 1 591 ? -22.924 13.999 28.180 1.00 85.25 591 ALA A N 1
ATOM 4660 C CA . ALA A 1 591 ? -22.299 12.738 28.559 1.00 85.25 591 ALA A CA 1
ATOM 4661 C C . ALA A 1 591 ? -22.758 11.536 27.712 1.00 85.25 591 ALA A C 1
ATOM 4663 O O . ALA A 1 591 ? -22.116 10.487 27.772 1.00 85.25 591 ALA A O 1
ATOM 4664 N N . LEU A 1 592 ? -23.861 11.666 26.965 1.00 89.88 592 LEU A N 1
ATOM 4665 C CA . LEU A 1 592 ? -24.496 10.605 26.181 1.00 89.88 592 LEU A CA 1
ATOM 4666 C C . LEU A 1 592 ? -24.202 10.690 24.678 1.00 89.88 592 LEU A C 1
ATOM 4668 O O . LEU A 1 592 ? -24.580 9.774 23.959 1.00 89.88 592 LEU A O 1
ATOM 4672 N N . PHE A 1 593 ? -23.531 11.736 24.199 1.00 93.81 593 PHE A N 1
ATOM 4673 C CA . PHE A 1 593 ? -23.136 11.831 22.795 1.00 93.81 593 PHE A CA 1
ATOM 4674 C C . PHE A 1 593 ? -21.677 11.428 22.613 1.00 93.81 593 PHE A C 1
ATOM 4676 O O . PHE A 1 593 ? -20.779 12.006 23.225 1.00 93.81 593 PHE A O 1
ATOM 4683 N N . ASP A 1 594 ? -21.439 10.460 21.734 1.00 89.94 594 ASP A N 1
ATOM 4684 C CA . ASP A 1 594 ? -20.102 10.063 21.303 1.00 89.94 594 ASP A CA 1
ATOM 4685 C C . ASP A 1 594 ? -19.552 11.053 20.258 1.00 89.94 594 ASP A C 1
ATOM 4687 O O . ASP A 1 594 ? -18.342 11.282 20.182 1.00 89.94 594 ASP A O 1
ATOM 4691 N N . HIS A 1 595 ? -20.436 11.716 19.499 1.00 94.00 595 HIS A N 1
ATOM 4692 C CA . HIS A 1 595 ? -20.072 12.823 18.615 1.00 94.00 595 HIS A CA 1
ATOM 4693 C C . HIS A 1 595 ? -21.158 13.909 18.534 1.00 94.00 595 HIS A C 1
ATOM 4695 O O . HIS A 1 595 ? -22.353 13.625 18.592 1.00 94.00 595 HIS A O 1
ATOM 4701 N N . PHE A 1 596 ? -20.747 15.171 18.373 1.00 94.69 596 PHE A N 1
ATOM 4702 C CA . PHE A 1 596 ? -21.664 16.310 18.259 1.00 94.69 596 PHE A CA 1
ATOM 4703 C C . PHE A 1 596 ? -21.157 17.340 17.249 1.00 94.69 596 PHE A C 1
ATOM 4705 O O . PHE A 1 596 ? -20.043 17.855 17.411 1.00 94.69 596 PHE A O 1
ATOM 4712 N N . ILE A 1 597 ? -21.997 17.658 16.261 1.00 93.62 597 ILE A N 1
ATOM 4713 C CA . ILE A 1 597 ? -21.734 18.634 15.195 1.00 93.62 597 ILE A CA 1
ATOM 4714 C C . ILE A 1 597 ? -22.740 19.778 15.299 1.00 93.62 597 ILE A C 1
ATOM 4716 O O . ILE A 1 597 ? -23.945 19.536 15.368 1.00 93.62 597 ILE A O 1
ATOM 4720 N N . ASP A 1 598 ? -22.265 21.022 15.256 1.00 93.25 598 ASP A N 1
ATOM 4721 C CA . ASP A 1 598 ? -23.140 22.195 15.245 1.00 93.25 598 ASP A CA 1
ATOM 4722 C C . ASP A 1 598 ? -22.945 23.126 14.036 1.00 93.25 598 ASP A C 1
ATOM 4724 O O . ASP A 1 598 ? -22.178 22.866 13.104 1.00 93.25 598 ASP A O 1
ATOM 4728 N N . GLY A 1 599 ? -23.676 24.245 14.034 1.00 86.50 599 GLY A N 1
ATOM 4729 C CA . GLY A 1 599 ? -23.616 25.236 12.964 1.00 86.50 599 GLY A CA 1
ATOM 4730 C C . GLY A 1 599 ? -22.253 25.914 12.788 1.00 86.50 599 GLY A C 1
ATOM 4731 O O . GLY A 1 599 ? -22.002 26.470 11.720 1.00 86.50 599 GLY A O 1
ATOM 4732 N N . VAL A 1 600 ? -21.381 25.900 13.803 1.00 87.62 600 VAL A N 1
ATOM 4733 C CA . VAL A 1 600 ? -20.013 26.432 13.694 1.00 87.62 600 VAL A CA 1
ATOM 4734 C C . VAL A 1 600 ? -19.149 25.453 12.906 1.00 87.62 600 VAL A C 1
ATOM 4736 O O . VAL A 1 600 ? -18.435 25.864 11.991 1.00 87.62 600 VAL A O 1
ATOM 4739 N N . ASP A 1 601 ? -19.272 24.158 13.203 1.00 88.06 601 ASP A N 1
ATOM 4740 C CA . ASP A 1 601 ? -18.553 23.095 12.495 1.00 88.06 601 ASP A CA 1
ATOM 4741 C C . ASP A 1 601 ? -18.919 23.077 11.003 1.00 88.06 601 ASP A C 1
ATOM 4743 O O . ASP A 1 601 ? -18.041 23.069 10.136 1.00 88.06 601 ASP A O 1
ATOM 4747 N N . GLY A 1 602 ? -20.217 23.160 10.691 1.00 85.38 602 GLY A N 1
ATOM 4748 C CA . GLY A 1 602 ? -20.675 23.165 9.303 1.00 85.38 602 GLY A CA 1
ATOM 4749 C C . GLY A 1 602 ? -20.301 24.420 8.514 1.00 85.38 602 GLY A C 1
ATOM 4750 O O . GLY A 1 602 ? -20.040 24.320 7.317 1.00 85.38 602 GLY A O 1
ATOM 4751 N N . GLU A 1 603 ? -20.198 25.592 9.149 1.00 82.81 603 GLU A N 1
ATOM 4752 C CA . GLU A 1 603 ? -19.702 26.801 8.476 1.00 82.81 603 GLU A CA 1
ATOM 4753 C C . GLU A 1 603 ? -18.216 26.679 8.121 1.00 82.81 603 GLU A C 1
ATOM 4755 O O . GLU A 1 603 ? -17.835 26.971 6.986 1.00 82.81 603 GLU A O 1
ATOM 4760 N N . ASN A 1 604 ? -17.392 26.198 9.056 1.00 83.25 604 ASN A N 1
ATOM 4761 C CA . ASN A 1 604 ? -15.948 26.045 8.855 1.00 83.25 604 ASN A CA 1
ATOM 4762 C C . ASN A 1 604 ? -15.608 25.086 7.707 1.00 83.25 604 ASN A C 1
ATOM 4764 O O . ASN A 1 604 ? -14.595 25.261 7.031 1.00 83.25 604 ASN A O 1
ATOM 4768 N N . LEU A 1 605 ? -16.452 24.075 7.493 1.00 81.19 605 LEU A N 1
ATOM 4769 C CA . LEU A 1 605 ? -16.230 23.008 6.517 1.00 81.19 605 LEU A CA 1
ATOM 4770 C C . LEU A 1 605 ? -17.099 23.148 5.258 1.00 81.19 605 LEU A C 1
ATOM 4772 O O . LEU A 1 605 ? -17.017 22.315 4.357 1.00 81.19 605 LEU A O 1
ATOM 4776 N N . GLY A 1 606 ? -17.898 24.217 5.166 1.00 82.81 606 GLY A N 1
ATOM 4777 C CA . GLY A 1 606 ? -18.730 24.512 4.000 1.00 82.81 606 GLY A CA 1
ATOM 4778 C C . GLY A 1 606 ? -19.909 23.554 3.802 1.00 82.81 606 GLY A C 1
ATOM 4779 O O . GLY A 1 606 ? -20.377 23.399 2.676 1.00 82.81 606 GLY A O 1
ATOM 4780 N N . TRP A 1 607 ? -20.396 22.921 4.870 1.00 85.25 607 TRP A N 1
ATOM 4781 C CA . TRP A 1 607 ? -21.464 21.925 4.820 1.00 85.25 607 TRP A CA 1
ATOM 4782 C C . TRP A 1 607 ? -22.848 22.531 4.566 1.00 85.25 607 TRP A C 1
ATOM 4784 O O . TRP A 1 607 ? -23.195 23.650 4.968 1.00 85.25 607 TRP A O 1
ATOM 4794 N N . CYS A 1 608 ? -23.677 21.760 3.880 1.00 79.94 608 CYS A N 1
ATOM 4795 C CA . CYS A 1 608 ? -25.063 22.070 3.585 1.00 79.94 608 CYS A CA 1
ATOM 4796 C C . CYS A 1 608 ? -25.981 21.306 4.546 1.00 79.94 608 CYS A C 1
ATOM 4798 O O . CYS A 1 608 ? -25.903 20.085 4.650 1.00 79.94 608 CYS A O 1
ATOM 4800 N N . TYR A 1 609 ? -26.856 22.032 5.253 1.00 79.19 609 TYR A N 1
ATOM 4801 C CA . TYR A 1 609 ? -27.796 21.418 6.193 1.00 79.19 609 TYR A CA 1
ATOM 4802 C C . TYR A 1 609 ? -29.010 20.799 5.500 1.00 79.19 609 TYR A C 1
ATOM 4804 O O . TYR A 1 609 ? -29.160 19.599 5.571 1.00 79.19 609 TYR A O 1
ATOM 4812 N N . ARG A 1 610 ? -29.836 21.592 4.802 1.00 81.75 610 ARG A N 1
ATOM 4813 C CA . ARG A 1 610 ? -30.938 21.145 3.924 1.00 81.75 610 ARG A CA 1
ATOM 4814 C C . ARG A 1 610 ? -30.730 21.772 2.529 1.00 81.75 610 ARG A C 1
ATOM 4816 O O . ARG A 1 610 ? -30.272 22.920 2.474 1.00 81.75 610 ARG A O 1
ATOM 4823 N N . PRO A 1 611 ? -30.997 21.077 1.401 1.00 80.69 611 PRO A N 1
ATOM 4824 C CA . PRO A 1 611 ? -31.621 19.754 1.278 1.00 80.69 611 PRO A CA 1
ATOM 4825 C C . PRO A 1 611 ? -30.663 18.560 1.398 1.00 80.69 611 PRO A C 1
ATOM 4827 O O . PRO A 1 611 ? -31.096 17.415 1.275 1.00 80.69 611 PRO A O 1
ATOM 4830 N N . GLU A 1 612 ? -29.373 18.815 1.601 1.00 86.75 612 GLU A N 1
ATOM 4831 C CA . GLU A 1 612 ? -28.359 17.772 1.776 1.00 86.75 612 GLU A CA 1
ATOM 4832 C C . GLU A 1 612 ? -28.440 17.107 3.154 1.00 86.75 612 GLU A C 1
ATOM 4834 O O . GLU A 1 612 ? -29.270 17.463 3.970 1.00 86.75 612 GLU A O 1
ATOM 4839 N N . MET A 1 613 ? -27.593 16.112 3.414 1.00 91.62 613 MET A N 1
ATOM 4840 C CA . MET A 1 613 ? -27.508 15.435 4.716 1.00 91.62 613 MET A CA 1
ATOM 4841 C C . MET A 1 613 ? -26.095 15.542 5.305 1.00 91.62 613 MET A C 1
ATOM 4843 O O . MET A 1 613 ? -25.668 14.656 6.041 1.00 91.62 613 MET A O 1
ATOM 4847 N N . ASP A 1 614 ? -25.328 16.588 4.965 1.00 92.56 614 ASP A N 1
ATOM 4848 C CA . ASP A 1 614 ? -23.893 16.681 5.294 1.00 92.56 614 ASP A CA 1
ATOM 4849 C C . ASP A 1 614 ? -23.631 16.534 6.788 1.00 92.56 614 ASP A C 1
ATOM 4851 O O . ASP A 1 614 ? -22.752 15.776 7.180 1.00 92.56 614 ASP A O 1
ATOM 4855 N N . TYR A 1 615 ? -24.440 17.182 7.623 1.00 94.06 615 TYR A N 1
ATOM 4856 C CA . TYR A 1 615 ? -24.302 17.116 9.075 1.00 94.06 615 TYR A CA 1
ATOM 4857 C C . TYR A 1 615 ? -24.480 15.682 9.587 1.00 94.06 615 TYR A C 1
ATOM 4859 O O . TYR A 1 615 ? -23.645 15.192 10.343 1.00 94.06 615 TYR A O 1
ATOM 4867 N N . PHE A 1 616 ? -25.516 14.975 9.127 1.00 95.56 616 PHE A N 1
ATOM 4868 C CA . PHE A 1 616 ? -25.773 13.585 9.514 1.00 95.56 616 PHE A CA 1
ATOM 4869 C C . PHE A 1 616 ? -24.708 12.630 8.968 1.00 95.56 616 PHE A C 1
ATOM 4871 O O . PHE A 1 616 ? -24.207 11.785 9.707 1.00 95.56 616 PHE A O 1
ATOM 4878 N N . ARG A 1 617 ? -24.319 12.782 7.693 1.00 93.75 617 ARG A N 1
ATOM 4879 C CA . ARG A 1 617 ? -23.289 11.952 7.046 1.00 93.75 617 ARG A CA 1
ATOM 4880 C C . ARG A 1 617 ? -21.936 12.120 7.722 1.00 93.75 617 ARG A C 1
ATOM 4882 O O . ARG A 1 617 ? -21.271 11.131 8.013 1.00 93.75 617 ARG A O 1
ATOM 4889 N N . CYS A 1 618 ? -21.544 13.361 7.997 1.00 92.06 618 CYS A N 1
ATOM 4890 C CA . CYS A 1 618 ? -20.305 13.662 8.697 1.00 92.06 618 CYS A CA 1
ATOM 4891 C C . CYS A 1 618 ? -20.355 13.175 10.146 1.00 92.06 618 CYS A C 1
ATOM 4893 O O . CYS A 1 618 ? -19.370 12.615 10.606 1.00 92.06 618 CYS A O 1
ATOM 4895 N N . CYS A 1 619 ? -21.491 13.300 10.841 1.00 94.12 619 CYS A N 1
ATOM 4896 C CA . CYS A 1 619 ? -21.631 12.786 12.204 1.00 94.12 619 CYS A CA 1
ATOM 4897 C C . CYS A 1 619 ? -21.481 11.258 12.253 1.00 94.12 619 CYS A C 1
ATOM 4899 O O . CYS A 1 619 ? -20.687 10.752 13.042 1.00 94.12 619 CYS A O 1
ATOM 4901 N N . ALA A 1 620 ? -22.162 10.530 11.360 1.00 89.44 620 ALA A N 1
ATOM 4902 C CA . ALA A 1 620 ? -22.022 9.078 11.243 1.00 89.44 620 ALA A CA 1
ATOM 4903 C C . ALA A 1 620 ? -20.576 8.672 10.909 1.00 89.44 620 ALA A C 1
ATOM 4905 O O . ALA A 1 620 ? -20.007 7.814 11.582 1.00 89.44 620 ALA A O 1
ATOM 4906 N N . LYS A 1 621 ? -19.943 9.359 9.947 1.00 86.88 621 LYS A N 1
ATOM 4907 C CA . LYS A 1 621 ? -18.545 9.120 9.557 1.00 86.88 621 LYS A CA 1
ATOM 4908 C C . LYS A 1 621 ? -17.560 9.375 10.701 1.00 86.88 621 LYS A C 1
ATOM 4910 O O . LYS A 1 621 ? -16.625 8.601 10.871 1.00 86.88 621 LYS A O 1
ATOM 4915 N N . SER A 1 622 ? -17.762 10.423 11.500 1.00 86.75 622 SER A N 1
ATOM 4916 C CA . SER A 1 622 ? -16.940 10.707 12.687 1.00 86.75 622 SER A CA 1
ATOM 4917 C C . SER A 1 622 ? -17.051 9.631 13.770 1.00 86.75 622 SER A C 1
ATOM 4919 O O . SER A 1 622 ? -16.153 9.512 14.599 1.00 86.75 622 SER A O 1
ATOM 4921 N N . MET A 1 623 ? -18.139 8.859 13.765 1.00 86.75 623 MET A N 1
ATOM 4922 C CA . MET A 1 623 ? -18.357 7.706 14.643 1.00 86.75 623 MET A CA 1
ATOM 4923 C C . MET A 1 623 ? -17.964 6.373 13.984 1.00 86.75 623 MET A C 1
ATOM 4925 O O . MET A 1 623 ? -18.344 5.324 14.488 1.00 86.75 623 MET A O 1
ATOM 4929 N N . ASP A 1 624 ? -17.224 6.412 12.869 1.00 79.25 624 ASP A N 1
ATOM 4930 C CA . ASP A 1 624 ? -16.803 5.242 12.081 1.00 79.25 624 ASP A CA 1
ATOM 4931 C C . ASP A 1 624 ? -17.973 4.380 11.563 1.00 79.25 624 ASP A C 1
ATOM 4933 O O . ASP A 1 624 ? -17.851 3.175 11.361 1.00 79.25 624 ASP A O 1
ATOM 4937 N N . CYS A 1 625 ? -19.131 5.008 11.325 1.00 80.94 625 CYS A N 1
ATOM 4938 C CA . CYS A 1 625 ? -20.339 4.343 10.848 1.00 80.94 625 CYS A CA 1
ATOM 4939 C C . CYS A 1 625 ? -20.673 4.746 9.403 1.00 80.94 625 CYS A C 1
ATOM 4941 O O . CYS A 1 625 ? -20.737 5.930 9.050 1.00 80.94 625 CYS A O 1
ATOM 4943 N N . ALA A 1 626 ? -20.927 3.748 8.552 1.00 82.06 626 ALA A N 1
ATOM 4944 C CA . ALA A 1 626 ? -21.446 3.967 7.205 1.00 82.06 626 ALA A CA 1
ATOM 4945 C C . ALA A 1 626 ? -22.902 4.453 7.266 1.00 82.06 626 ALA A C 1
ATOM 4947 O O . ALA A 1 626 ? -23.692 3.927 8.045 1.00 82.06 626 ALA A O 1
ATOM 4948 N N . CYS A 1 627 ? -23.311 5.385 6.394 1.00 88.69 627 CYS A N 1
ATOM 4949 C CA . CYS A 1 627 ? -24.692 5.890 6.406 1.00 88.69 627 CYS A CA 1
ATOM 4950 C C . CYS A 1 627 ? -25.719 4.754 6.279 1.00 88.69 627 CYS A C 1
ATOM 4952 O O . CYS A 1 627 ? -26.691 4.730 7.024 1.00 88.69 627 CYS A O 1
ATOM 4954 N N . SER A 1 628 ? -25.440 3.732 5.464 1.00 88.62 628 SER A N 1
ATOM 4955 C CA . SER A 1 628 ? -26.296 2.548 5.299 1.00 88.62 628 SER A CA 1
ATOM 4956 C C . SER A 1 628 ? -26.441 1.671 6.553 1.00 88.62 628 SER A C 1
ATOM 4958 O O . SER A 1 628 ? -27.127 0.657 6.492 1.00 88.62 628 SER A O 1
ATOM 4960 N N . ARG A 1 629 ? -25.769 2.015 7.658 1.00 87.25 629 ARG A N 1
ATOM 4961 C CA . ARG A 1 629 ? -25.869 1.399 8.992 1.00 87.25 629 ARG A CA 1
ATOM 4962 C C . ARG A 1 629 ? -26.182 2.432 10.085 1.00 87.25 629 ARG A C 1
ATOM 4964 O O . ARG A 1 629 ? -26.087 2.125 11.268 1.00 87.25 629 ARG A O 1
ATOM 4971 N N . ALA A 1 630 ? -26.551 3.653 9.705 1.00 93.88 630 ALA A N 1
ATOM 4972 C CA . ALA A 1 630 ? -26.901 4.729 10.621 1.00 93.88 630 ALA A CA 1
ATOM 4973 C C . ALA A 1 630 ? -28.412 4.990 10.587 1.00 93.88 630 ALA A C 1
ATOM 4975 O O . ALA A 1 630 ? -29.006 5.119 9.511 1.00 93.88 630 ALA A O 1
ATOM 4976 N N . VAL A 1 631 ? -29.026 5.070 11.766 1.00 96.62 631 VAL A N 1
ATOM 4977 C CA . VAL A 1 631 ? -30.412 5.522 11.949 1.00 96.62 631 VAL A CA 1
ATOM 4978 C C . VAL A 1 631 ? -30.393 7.028 12.176 1.00 96.62 631 VAL A C 1
ATOM 4980 O O . VAL A 1 631 ? -29.538 7.535 12.903 1.00 96.62 631 VAL A O 1
ATOM 4983 N N . ILE A 1 632 ? -31.329 7.755 11.577 1.00 96.56 632 ILE A N 1
ATOM 4984 C CA . ILE A 1 632 ? -31.455 9.202 11.773 1.00 96.56 632 ILE A CA 1
ATOM 4985 C C . ILE A 1 632 ? -32.769 9.541 12.463 1.00 96.56 632 ILE A C 1
ATOM 4987 O O . ILE A 1 632 ? -33.821 9.023 12.096 1.00 96.56 632 ILE A O 1
ATOM 4991 N N . VAL A 1 633 ? -32.697 10.416 13.464 1.00 95.38 633 VAL A N 1
ATOM 4992 C CA . VAL A 1 633 ? -33.854 10.907 14.219 1.00 95.38 633 VAL A CA 1
ATOM 4993 C C . VAL A 1 633 ? -33.983 12.401 13.971 1.00 95.38 633 VAL A C 1
ATOM 4995 O O . VAL A 1 633 ? -33.034 13.142 14.218 1.00 95.38 633 VAL A O 1
ATOM 4998 N N . MET A 1 634 ? -35.123 12.845 13.452 1.00 91.06 634 MET A N 1
ATOM 4999 C CA . MET A 1 634 ? -35.304 14.219 12.975 1.00 91.06 634 MET A CA 1
ATOM 5000 C C . MET A 1 634 ? -36.636 14.820 13.4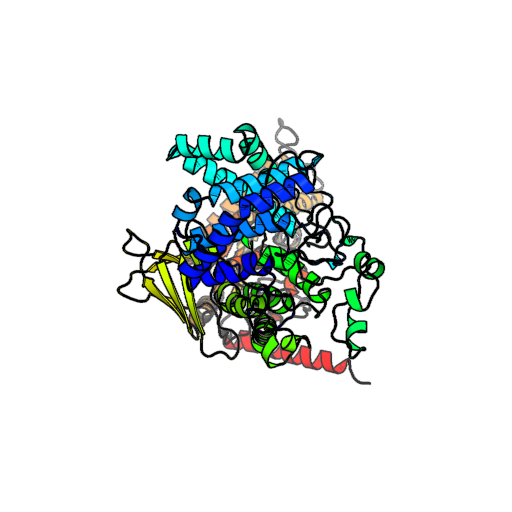07 1.00 91.06 634 MET A C 1
ATOM 5002 O O . MET A 1 634 ? -37.616 14.105 13.610 1.00 91.06 634 MET A O 1
ATOM 5006 N N . ASP A 1 635 ? -36.661 16.146 13.530 1.00 85.62 635 ASP A N 1
ATOM 5007 C CA . ASP A 1 635 ? -37.873 16.934 13.753 1.00 85.62 635 ASP A CA 1
ATOM 5008 C C . ASP A 1 635 ? -38.362 17.477 12.401 1.00 85.62 635 ASP A C 1
ATOM 5010 O O . ASP A 1 635 ? -38.101 18.624 12.030 1.00 85.62 635 ASP A O 1
ATOM 5014 N N . SER A 1 636 ? -39.058 16.614 11.650 1.00 82.69 636 SER A N 1
ATOM 5015 C CA . SER A 1 636 ? -39.513 16.776 10.260 1.00 82.69 636 SER A CA 1
ATOM 5016 C C . SER A 1 636 ? -38.470 16.471 9.180 1.00 82.69 636 SER A C 1
ATOM 5018 O O . SER A 1 636 ? -37.439 17.140 9.032 1.00 82.69 636 SER A O 1
ATOM 5020 N N . SER A 1 637 ? -38.835 15.504 8.339 1.00 77.12 637 SER A N 1
ATOM 5021 C CA . SER A 1 637 ? -38.177 15.152 7.076 1.00 77.12 637 SER A CA 1
ATOM 5022 C C . SER A 1 637 ? -38.333 16.189 5.952 1.00 77.12 637 SER A C 1
ATOM 5024 O O . SER A 1 637 ? -37.627 16.110 4.941 1.00 77.12 637 SER A O 1
ATOM 5026 N N . ASP A 1 638 ? -39.177 17.211 6.124 1.00 75.50 638 ASP A N 1
ATOM 5027 C CA . ASP A 1 638 ? -39.450 18.202 5.082 1.00 75.50 638 ASP A CA 1
ATOM 5028 C C . ASP A 1 638 ? -38.217 19.006 4.664 1.00 75.50 638 ASP A C 1
ATOM 5030 O O . ASP A 1 638 ? -37.469 19.557 5.466 1.00 75.50 638 ASP A O 1
ATOM 5034 N N . GLY A 1 639 ? -38.028 19.175 3.360 1.00 73.88 639 GLY A N 1
ATOM 5035 C CA . GLY A 1 639 ? -36.927 19.979 2.834 1.00 73.88 639 GLY A CA 1
ATOM 5036 C C . GLY A 1 639 ? -35.588 19.247 2.769 1.00 73.88 639 GLY A C 1
ATOM 5037 O O . GLY A 1 639 ? -34.639 19.849 2.276 1.00 73.88 639 GLY A O 1
ATOM 5038 N N . TYR A 1 640 ? -35.507 17.972 3.169 1.00 84.44 640 TYR A N 1
ATOM 5039 C CA . TYR A 1 640 ? -34.408 17.089 2.778 1.00 84.44 640 TYR A CA 1
ATOM 5040 C C . TYR A 1 640 ? -34.652 16.455 1.404 1.00 84.44 640 TYR A C 1
ATOM 5042 O O . TYR A 1 640 ? -35.781 16.177 0.991 1.00 84.44 640 TYR A O 1
ATOM 5050 N N . SER A 1 641 ? -33.567 16.201 0.674 1.00 86.19 641 SER A N 1
ATOM 5051 C CA . SER A 1 641 ? -33.619 15.429 -0.561 1.00 86.19 641 SER A CA 1
ATOM 5052 C C . SER A 1 641 ? -33.848 13.953 -0.249 1.00 86.19 641 SER A C 1
ATOM 5054 O O . SER A 1 641 ? -33.065 13.324 0.467 1.00 86.19 641 SER A O 1
ATOM 5056 N N . LYS A 1 642 ? -34.870 13.365 -0.878 1.00 87.81 642 LYS A N 1
ATOM 5057 C CA . LYS A 1 642 ? -35.194 11.939 -0.752 1.00 87.81 642 LYS A CA 1
ATOM 5058 C C . LYS A 1 642 ? -33.987 11.031 -1.015 1.00 87.81 642 LYS A C 1
ATOM 5060 O O . LYS A 1 642 ? -33.754 10.095 -0.260 1.00 87.81 642 LYS A O 1
ATOM 5065 N N . SER A 1 643 ? -33.190 11.323 -2.045 1.00 88.38 643 SER A N 1
ATOM 5066 C CA . SER A 1 643 ? -32.009 10.517 -2.391 1.00 88.38 643 SER A CA 1
ATOM 5067 C C . SER A 1 643 ? -30.884 10.603 -1.358 1.00 88.38 643 SER A C 1
ATOM 5069 O O . SER A 1 643 ? -30.034 9.718 -1.313 1.00 88.38 643 SER A O 1
ATOM 5071 N N . CYS A 1 644 ? -30.839 11.676 -0.566 1.00 88.44 644 CYS A N 1
ATOM 5072 C CA . CYS A 1 644 ? -29.845 11.854 0.490 1.00 88.44 644 CYS A CA 1
ATOM 5073 C C . CYS A 1 644 ? -30.289 11.150 1.777 1.00 88.44 644 CYS A C 1
ATOM 5075 O O . CYS A 1 644 ? -29.466 10.523 2.436 1.00 88.44 644 CYS A O 1
ATOM 5077 N N . VAL A 1 645 ? -31.589 11.182 2.088 1.00 89.56 645 VAL A N 1
ATOM 5078 C CA . VAL A 1 645 ? -32.186 10.451 3.219 1.00 89.56 645 VAL A CA 1
ATOM 5079 C C . VAL A 1 645 ? -32.114 8.933 3.011 1.00 89.56 645 VAL A C 1
ATOM 5081 O O . VAL A 1 645 ? -31.737 8.205 3.921 1.00 89.56 645 VAL A O 1
ATOM 5084 N N . GLU A 1 646 ? -32.374 8.438 1.797 1.00 91.44 646 GLU A N 1
ATOM 5085 C CA . GLU A 1 646 ? -32.338 6.998 1.474 1.00 91.44 646 GLU A CA 1
ATOM 5086 C C . GLU A 1 646 ? -30.929 6.366 1.500 1.00 91.44 646 GLU A C 1
ATOM 5088 O O . GLU A 1 646 ? -30.791 5.168 1.264 1.00 91.44 646 GLU A O 1
ATOM 5093 N N . GLN A 1 647 ? -29.876 7.142 1.789 1.00 90.56 647 GLN A N 1
ATOM 5094 C CA . GLN A 1 647 ? -28.536 6.606 2.074 1.00 90.56 647 GLN A CA 1
ATOM 5095 C C . GLN A 1 647 ? -28.432 6.013 3.485 1.00 90.56 647 GLN A C 1
ATOM 5097 O O . GLN A 1 647 ? -27.476 5.288 3.761 1.00 90.56 647 GLN A O 1
ATOM 5102 N N . PHE A 1 648 ? -29.382 6.341 4.365 1.00 94.06 648 PHE A N 1
ATOM 5103 C CA . PHE A 1 648 ? -29.447 5.865 5.743 1.00 94.06 648 PHE A CA 1
ATOM 5104 C C . PHE A 1 648 ? -30.242 4.562 5.862 1.00 94.06 648 PHE A C 1
ATOM 5106 O O . PHE A 1 648 ? -30.989 4.212 4.953 1.00 94.06 648 PHE A O 1
ATOM 5113 N N . CYS A 1 649 ? -30.084 3.813 6.958 1.00 91.19 649 CYS A N 1
ATOM 5114 C CA . CYS A 1 649 ? -30.805 2.540 7.111 1.00 91.19 649 CYS A CA 1
ATOM 5115 C C . CYS A 1 649 ? -32.260 2.709 7.574 1.00 91.19 649 CYS A C 1
ATOM 5117 O O . CYS A 1 649 ? -33.085 1.852 7.272 1.00 91.19 649 CYS A O 1
ATOM 5119 N N . MET A 1 650 ? -32.578 3.799 8.281 1.00 93.38 650 MET A N 1
ATOM 5120 C CA . MET A 1 650 ? -33.915 4.094 8.807 1.00 93.38 650 MET A CA 1
ATOM 5121 C C . MET A 1 650 ? -34.036 5.561 9.242 1.00 93.38 650 MET A C 1
ATOM 5123 O O . MET A 1 650 ? -33.056 6.166 9.682 1.00 93.38 650 MET A O 1
ATOM 5127 N N . VAL A 1 651 ? -35.255 6.100 9.164 1.00 93.19 651 VAL A N 1
ATOM 5128 C CA . VAL A 1 651 ? -35.653 7.422 9.667 1.00 93.19 651 VAL A CA 1
ATOM 5129 C C . VAL A 1 651 ? -36.662 7.268 10.806 1.00 93.19 651 VAL A C 1
ATOM 5131 O O . VAL A 1 651 ? -37.632 6.515 10.701 1.00 93.19 651 VAL A O 1
ATOM 5134 N N . ILE A 1 652 ? -36.457 8.020 11.882 1.00 92.94 652 ILE A N 1
ATOM 5135 C CA . ILE A 1 652 ? -37.435 8.239 12.947 1.00 92.94 652 ILE A CA 1
ATOM 5136 C C . ILE A 1 652 ? -37.808 9.721 12.917 1.00 92.94 652 ILE A C 1
ATOM 5138 O O . ILE A 1 652 ? -36.962 10.580 13.163 1.00 92.94 652 ILE A O 1
ATOM 5142 N N . ASP A 1 653 ? -39.058 10.027 12.593 1.00 89.69 653 ASP A N 1
ATOM 5143 C CA . ASP A 1 653 ? -39.562 11.399 12.513 1.00 89.69 653 ASP A CA 1
ATOM 5144 C C . ASP A 1 653 ? -40.443 11.680 13.740 1.00 89.69 653 ASP A C 1
ATOM 5146 O O . ASP A 1 653 ? -41.374 10.928 14.042 1.00 89.69 653 ASP A O 1
ATOM 5150 N N . VAL A 1 654 ? -40.112 12.736 14.488 1.00 88.94 654 VAL A N 1
ATOM 5151 C CA . VAL A 1 654 ? -40.837 13.119 15.714 1.00 88.94 654 VAL A CA 1
ATOM 5152 C C . VAL A 1 654 ? -41.861 14.239 15.496 1.00 88.94 654 VAL A C 1
ATOM 5154 O O . VAL A 1 654 ? -42.422 14.774 16.462 1.00 88.94 654 VAL A O 1
ATOM 5157 N N . SER A 1 655 ? -42.076 14.645 14.242 1.00 81.38 655 SER A N 1
ATOM 5158 C CA . SER A 1 655 ? -42.966 15.751 13.906 1.00 81.38 655 SER A CA 1
ATOM 5159 C C . SER A 1 655 ? -44.445 15.348 13.942 1.00 81.38 655 SER A C 1
ATOM 5161 O O . SER A 1 655 ? -44.855 14.263 13.530 1.00 81.38 655 SER A O 1
ATOM 5163 N N . VAL A 1 656 ? -45.281 16.262 14.441 1.00 63.78 656 VAL A N 1
ATOM 5164 C CA . VAL A 1 656 ? -46.730 16.066 14.564 1.00 63.78 656 VAL A CA 1
ATOM 5165 C C . VAL A 1 656 ? -47.420 16.791 13.402 1.00 63.78 656 VAL A C 1
ATOM 5167 O O . VAL A 1 656 ? -47.404 18.018 13.357 1.00 63.78 656 VAL A O 1
ATOM 5170 N N . ASN A 1 657 ? -48.064 16.035 12.503 1.00 54.44 657 ASN A N 1
ATOM 5171 C CA . ASN A 1 657 ? -48.890 16.478 11.356 1.00 54.44 657 ASN A CA 1
ATOM 5172 C C . ASN A 1 657 ? -48.187 16.869 10.043 1.00 54.44 657 ASN A C 1
ATOM 5174 O O . ASN A 1 657 ? -48.303 18.020 9.616 1.00 54.44 657 ASN A O 1
ATOM 5178 N N . GLN A 1 658 ? -47.617 15.908 9.309 1.00 55.28 658 GLN A N 1
ATOM 5179 C CA . GLN A 1 658 ? -47.367 16.074 7.866 1.00 55.28 658 GLN A CA 1
ATOM 5180 C C . GLN A 1 658 ? -47.679 14.792 7.075 1.00 55.28 658 GLN A C 1
ATOM 5182 O O . GLN A 1 658 ? -47.616 13.685 7.612 1.00 55.28 658 GLN A O 1
ATOM 5187 N N . GLU A 1 659 ? -48.055 14.938 5.798 1.00 56.38 659 GLU A N 1
ATOM 5188 C CA . GLU A 1 659 ? -48.087 13.824 4.842 1.00 56.38 659 GLU A CA 1
ATOM 5189 C C . GLU A 1 659 ? -46.656 13.291 4.702 1.00 56.38 659 GLU A C 1
ATOM 5191 O O . GLU A 1 659 ? -45.831 13.901 4.028 1.00 56.38 659 GLU A O 1
ATOM 5196 N N . ALA A 1 660 ? -46.343 12.188 5.387 1.00 56.06 660 ALA A N 1
ATOM 5197 C CA . ALA A 1 660 ? -44.989 11.648 5.424 1.00 56.06 660 ALA A CA 1
ATOM 5198 C C . ALA A 1 660 ? -44.464 11.387 4.003 1.00 56.06 660 ALA A C 1
ATOM 5200 O O . ALA A 1 660 ? -45.083 10.662 3.212 1.00 56.06 660 ALA A O 1
ATOM 5201 N N . GLN A 1 661 ? -43.303 11.961 3.685 1.00 66.19 661 GLN A N 1
ATOM 5202 C CA . GLN A 1 661 ? -42.598 11.664 2.447 1.00 66.19 661 GLN A CA 1
ATOM 5203 C C . GLN A 1 661 ? -42.323 10.152 2.390 1.00 66.19 661 GLN A C 1
ATOM 5205 O O . GLN A 1 661 ? -41.720 9.581 3.292 1.00 66.19 661 GLN A O 1
ATOM 5210 N N . GLN A 1 662 ? -42.785 9.465 1.341 1.00 75.44 662 GLN A N 1
ATOM 5211 C CA . GLN A 1 662 ? -42.545 8.022 1.218 1.00 75.44 662 GLN A CA 1
ATOM 5212 C C . GLN A 1 662 ? -41.083 7.749 0.857 1.00 75.44 662 GLN A C 1
ATOM 5214 O O . GLN A 1 662 ? -40.655 8.082 -0.255 1.00 75.44 662 GLN A O 1
ATOM 5219 N N . PHE A 1 663 ? -40.350 7.086 1.749 1.00 82.56 663 PHE A N 1
ATOM 5220 C CA . PHE A 1 663 ? -38.984 6.607 1.527 1.00 82.56 663 PHE A CA 1
ATOM 5221 C C . PHE A 1 663 ? -38.956 5.120 1.135 1.00 82.56 663 PHE A C 1
ATOM 5223 O O . PHE A 1 663 ? -39.927 4.390 1.323 1.00 82.56 663 PHE A O 1
ATOM 5230 N N . ARG A 1 664 ? -37.847 4.670 0.535 1.00 84.44 664 ARG A N 1
ATOM 5231 C CA . ARG A 1 664 ? -37.546 3.243 0.283 1.00 84.44 664 ARG A CA 1
ATOM 5232 C C . ARG A 1 664 ? -36.990 2.507 1.507 1.00 84.44 664 ARG A C 1
ATOM 5234 O O . ARG A 1 664 ? -36.811 1.290 1.443 1.00 84.44 664 ARG A O 1
ATOM 5241 N N . ILE A 1 665 ? -36.666 3.264 2.547 1.00 86.25 665 ILE A N 1
ATOM 5242 C CA . ILE A 1 665 ? -36.153 2.800 3.832 1.00 86.25 665 ILE A CA 1
ATOM 5243 C C . ILE A 1 665 ? -37.249 2.956 4.897 1.00 86.25 665 ILE A C 1
ATOM 5245 O O . ILE A 1 665 ? -38.123 3.814 4.716 1.00 86.25 665 ILE A O 1
ATOM 5249 N N . PRO A 1 666 ? -37.174 2.207 6.010 1.00 88.06 666 PRO A N 1
ATOM 5250 C CA . PRO A 1 666 ? -38.097 2.374 7.121 1.00 88.06 666 PRO A CA 1
ATOM 5251 C C . PRO A 1 666 ? -38.190 3.811 7.609 1.00 88.06 666 PRO A C 1
ATOM 5253 O O . PRO A 1 666 ? -37.176 4.465 7.854 1.00 88.06 666 PRO A O 1
ATOM 5256 N N . CYS A 1 667 ? -39.425 4.279 7.772 1.00 88.38 667 CYS A N 1
ATOM 5257 C CA . CYS A 1 667 ? -39.751 5.586 8.325 1.00 88.38 667 CYS A CA 1
ATOM 5258 C C . CYS A 1 667 ? -40.835 5.418 9.388 1.00 88.38 667 CYS A C 1
ATOM 5260 O O . CYS A 1 667 ? -41.959 5.017 9.073 1.00 88.38 667 CYS A O 1
ATOM 5262 N N . VAL A 1 668 ? -40.499 5.714 10.643 1.00 87.62 668 VAL A N 1
ATOM 5263 C CA . VAL A 1 668 ? -41.414 5.580 11.783 1.00 87.62 668 VAL A CA 1
ATOM 5264 C C . VAL A 1 668 ? -41.715 6.960 12.351 1.00 87.62 668 VAL A C 1
ATOM 5266 O O . VAL A 1 668 ? -40.798 7.708 12.675 1.00 87.62 668 VAL A O 1
ATOM 5269 N N . ASN A 1 669 ? -43.004 7.274 12.487 1.00 86.50 669 ASN A N 1
ATOM 5270 C CA . ASN A 1 669 ? -43.466 8.501 13.128 1.00 86.50 669 ASN A CA 1
ATOM 5271 C C . ASN A 1 669 ? -43.795 8.219 14.595 1.00 86.50 669 ASN A C 1
ATOM 5273 O O . ASN A 1 669 ? -44.610 7.337 14.876 1.00 86.50 669 ASN A O 1
ATOM 5277 N N . ILE A 1 670 ? -43.193 8.971 15.513 1.00 86.56 670 ILE A N 1
ATOM 5278 C CA . ILE A 1 670 ? -43.427 8.848 16.959 1.00 86.56 670 ILE A CA 1
ATOM 5279 C C . ILE A 1 670 ? -43.672 10.219 17.596 1.00 86.56 670 ILE A C 1
ATOM 5281 O O . ILE A 1 670 ? -43.184 11.233 17.114 1.00 86.56 670 ILE A O 1
ATOM 5285 N N . ASN A 1 671 ? -44.408 10.261 18.707 1.00 82.50 671 ASN A N 1
ATOM 5286 C CA . ASN A 1 671 ? -44.621 11.507 19.458 1.00 82.50 671 ASN A CA 1
ATOM 5287 C C . ASN A 1 671 ? -43.573 11.702 20.567 1.00 82.50 671 ASN A C 1
ATOM 5289 O O . ASN A 1 671 ? -43.163 12.830 20.861 1.00 82.50 671 ASN A O 1
ATOM 5293 N N . ASP A 1 672 ? -43.112 10.599 21.149 1.00 87.69 672 ASP A N 1
ATOM 5294 C CA . ASP A 1 672 ? -42.110 10.531 22.203 1.00 87.69 672 ASP A CA 1
ATOM 5295 C C . ASP A 1 672 ? -41.292 9.237 22.080 1.00 87.69 672 ASP A C 1
ATOM 5297 O O . ASP A 1 672 ? -41.590 8.368 21.259 1.00 87.69 672 ASP A O 1
ATOM 5301 N N . PHE A 1 673 ? -40.219 9.138 22.860 1.00 92.00 673 PHE A N 1
ATOM 5302 C CA . PHE A 1 673 ? -39.256 8.043 22.777 1.00 92.00 673 PHE A CA 1
ATOM 5303 C C . PHE A 1 673 ? -39.522 6.920 23.792 1.00 92.00 673 PHE A C 1
ATOM 5305 O O . PHE A 1 673 ? -38.689 6.026 23.916 1.00 92.00 673 PHE A O 1
ATOM 5312 N N . SER A 1 674 ? -40.627 6.957 24.547 1.00 88.81 674 SER A N 1
ATOM 5313 C CA . SER A 1 674 ? -40.831 6.079 25.714 1.00 88.81 674 SER A CA 1
ATOM 5314 C C . SER A 1 674 ? -40.931 4.602 25.345 1.00 88.81 674 SER A C 1
ATOM 5316 O O . SER A 1 674 ? -40.461 3.752 26.100 1.00 88.81 674 SER A O 1
ATOM 5318 N N . ASP A 1 675 ? -41.485 4.311 24.168 1.00 84.00 675 ASP A N 1
ATOM 5319 C CA . ASP A 1 675 ? -41.671 2.948 23.662 1.00 84.00 675 ASP A CA 1
ATOM 5320 C C . ASP A 1 675 ? -40.515 2.470 22.767 1.00 84.00 675 ASP A C 1
ATOM 5322 O O . ASP A 1 675 ? -40.507 1.319 22.327 1.00 84.00 675 ASP A O 1
ATOM 5326 N N . LEU A 1 676 ? -39.529 3.328 22.470 1.00 89.88 676 LEU A N 1
ATOM 5327 C CA . LEU A 1 676 ? -38.397 2.949 21.627 1.00 89.88 676 LEU A CA 1
ATOM 5328 C C . LEU A 1 676 ? -37.292 2.267 22.435 1.00 89.88 676 LEU A C 1
ATOM 5330 O O . LEU A 1 676 ? -36.792 2.789 23.431 1.00 89.88 676 LEU A O 1
ATOM 5334 N N . THR A 1 677 ? -36.839 1.124 21.925 1.00 86.56 677 THR A N 1
ATOM 5335 C CA . THR A 1 677 ? -35.640 0.422 22.394 1.00 86.56 677 THR A CA 1
ATOM 5336 C C . THR A 1 677 ? -34.742 0.062 21.215 1.00 86.56 677 THR A C 1
ATOM 5338 O O . THR A 1 677 ? -35.175 0.075 20.059 1.00 86.56 677 THR A O 1
ATOM 5341 N N . THR A 1 678 ? -33.488 -0.293 21.500 1.00 86.56 678 THR A N 1
ATOM 5342 C CA . THR A 1 678 ? -32.527 -0.756 20.486 1.00 86.56 678 THR A CA 1
ATOM 5343 C C . THR A 1 678 ? -33.078 -1.955 19.698 1.00 86.56 678 THR A C 1
ATOM 5345 O O . THR A 1 678 ? -32.956 -2.005 18.474 1.00 86.56 678 THR A O 1
ATOM 5348 N N . GLU A 1 679 ? -33.758 -2.889 20.371 1.00 83.44 679 GLU A N 1
ATOM 5349 C CA . GLU A 1 679 ? -34.368 -4.072 19.754 1.00 83.44 679 GLU A CA 1
ATOM 5350 C C . GLU A 1 679 ? -35.533 -3.717 18.828 1.00 83.44 679 GLU A C 1
ATOM 5352 O O . GLU A 1 679 ? -35.639 -4.281 17.740 1.00 83.44 679 GLU A O 1
ATOM 5357 N N . LEU A 1 680 ? -36.390 -2.775 19.234 1.00 85.75 680 LEU A N 1
ATOM 5358 C CA . LEU A 1 680 ? -37.535 -2.362 18.426 1.00 85.75 680 LEU A CA 1
ATOM 5359 C C . LEU A 1 680 ? -37.089 -1.606 17.165 1.00 85.75 680 LEU A C 1
ATOM 5361 O O . LEU A 1 680 ? -37.622 -1.840 16.082 1.00 85.75 680 LEU A O 1
ATOM 5365 N N . ILE A 1 681 ? -36.071 -0.745 17.282 1.00 89.50 681 ILE A N 1
ATOM 5366 C CA . ILE A 1 681 ? -35.450 -0.080 16.124 1.00 89.50 681 ILE A CA 1
ATOM 5367 C C . ILE A 1 681 ? -34.901 -1.131 15.152 1.00 89.50 681 ILE A C 1
ATOM 5369 O O . ILE A 1 681 ? -35.145 -1.053 13.949 1.00 89.50 681 ILE A O 1
ATOM 5373 N N . ASN A 1 682 ? -34.226 -2.156 15.674 1.00 86.69 682 ASN A N 1
ATOM 5374 C CA . ASN A 1 682 ? -33.722 -3.249 14.856 1.00 86.69 682 ASN A CA 1
ATOM 5375 C C . ASN A 1 682 ? -34.839 -4.022 14.139 1.00 86.69 682 ASN A C 1
ATOM 5377 O O . ASN A 1 682 ? -34.727 -4.324 12.954 1.00 86.69 682 ASN A O 1
ATOM 5381 N N . GLU A 1 683 ? -35.937 -4.315 14.839 1.00 84.00 683 GLU A N 1
ATOM 5382 C CA . GLU A 1 683 ? -37.087 -5.015 14.267 1.00 84.00 683 GLU A CA 1
ATOM 5383 C C . GLU A 1 683 ? -37.689 -4.260 13.071 1.00 84.00 683 GLU A C 1
ATOM 5385 O O . GLU A 1 683 ? -38.012 -4.883 12.052 1.00 84.00 683 GLU A O 1
ATOM 5390 N N . TYR A 1 684 ? -37.801 -2.929 13.153 1.00 85.12 684 TYR A N 1
ATOM 5391 C CA . TYR A 1 684 ? -38.268 -2.109 12.031 1.00 85.12 684 TYR A CA 1
ATOM 5392 C C . TYR A 1 684 ? -37.367 -2.256 10.796 1.00 85.12 684 TYR A C 1
ATOM 5394 O O . TYR A 1 684 ? -37.873 -2.452 9.686 1.00 85.12 684 TYR A O 1
ATOM 5402 N N . ILE A 1 685 ? -36.044 -2.251 10.986 1.00 83.56 685 ILE A N 1
ATOM 5403 C CA . ILE A 1 685 ? -35.062 -2.402 9.901 1.00 83.56 685 ILE A CA 1
ATOM 5404 C C . ILE A 1 685 ? -35.152 -3.799 9.265 1.00 83.56 685 ILE A C 1
ATOM 5406 O O . ILE A 1 685 ? -35.242 -3.934 8.035 1.00 83.56 685 ILE A O 1
ATOM 5410 N N . SER A 1 686 ? -35.188 -4.855 10.082 1.00 76.88 686 SER A N 1
ATOM 5411 C CA . SER A 1 686 ? -35.210 -6.233 9.582 1.00 76.88 686 SER A CA 1
ATOM 5412 C C . SER A 1 686 ? -36.524 -6.577 8.855 1.00 76.88 686 SER A C 1
ATOM 5414 O O . SER A 1 686 ? -36.509 -7.246 7.813 1.00 76.88 686 SER A O 1
ATOM 5416 N N . ASN A 1 687 ? -37.675 -6.107 9.355 1.00 70.62 687 ASN A N 1
ATOM 5417 C CA . ASN A 1 687 ? -38.988 -6.398 8.767 1.00 70.62 687 ASN A CA 1
ATOM 5418 C C . ASN A 1 687 ? -39.164 -5.785 7.370 1.00 70.62 687 ASN A C 1
ATOM 5420 O O . ASN A 1 687 ? -39.719 -6.429 6.471 1.00 70.62 687 ASN A O 1
ATOM 5424 N N . GLU A 1 688 ? -38.662 -4.574 7.144 1.00 66.38 688 GLU A N 1
ATOM 5425 C CA . GLU A 1 688 ? -38.744 -3.923 5.837 1.00 66.38 688 GLU A CA 1
ATOM 5426 C C . GLU A 1 688 ? -37.761 -4.517 4.829 1.00 66.38 688 GLU A C 1
ATOM 5428 O O . GLU A 1 688 ? -38.112 -4.733 3.666 1.00 66.38 688 GLU A O 1
ATOM 5433 N N . THR A 1 689 ? -36.570 -4.904 5.290 1.00 57.34 689 THR A N 1
ATOM 5434 C CA . THR A 1 689 ? -35.589 -5.649 4.488 1.00 57.34 689 THR A CA 1
ATOM 5435 C C . THR A 1 689 ? -36.195 -6.955 3.956 1.00 57.34 689 THR A C 1
ATOM 5437 O O . THR A 1 689 ? -36.085 -7.268 2.765 1.00 57.34 689 THR A O 1
ATOM 5440 N N . LEU A 1 690 ? -36.948 -7.681 4.794 1.00 45.56 690 LEU A N 1
ATOM 5441 C CA . LEU A 1 690 ? -37.703 -8.879 4.404 1.00 45.56 690 LEU A CA 1
ATOM 5442 C C . LEU A 1 690 ? -38.851 -8.584 3.423 1.00 45.56 690 LEU A C 1
ATOM 5444 O O . LEU A 1 690 ? -39.088 -9.368 2.496 1.00 45.56 6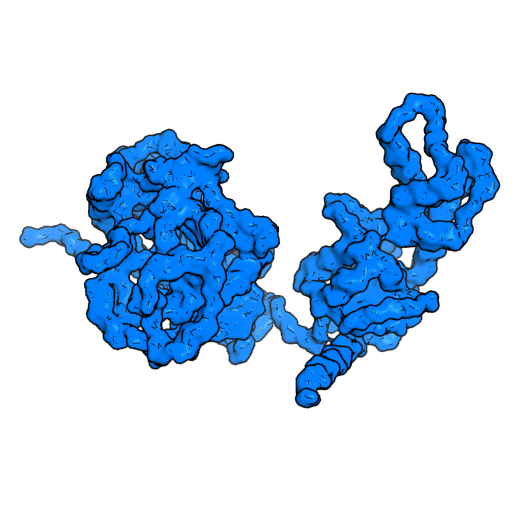90 LEU A O 1
ATOM 5448 N N . GLN A 1 691 ? -39.574 -7.473 3.586 1.00 52.84 691 GLN A N 1
ATOM 5449 C CA . GLN A 1 691 ? -40.636 -7.074 2.655 1.00 52.84 691 GLN A CA 1
ATOM 5450 C C . GLN A 1 691 ? -40.085 -6.633 1.291 1.00 52.84 691 GLN A C 1
ATOM 5452 O O . GLN A 1 691 ? -40.633 -7.030 0.257 1.00 52.84 691 GLN A O 1
ATOM 5457 N N . ASN A 1 692 ? -38.971 -5.900 1.262 1.00 52.53 692 ASN A N 1
ATOM 5458 C CA . ASN A 1 692 ? -38.271 -5.498 0.042 1.00 52.53 692 ASN A CA 1
ATOM 5459 C C . ASN A 1 692 ? -37.678 -6.712 -0.694 1.00 52.53 692 ASN A C 1
ATOM 5461 O O . ASN A 1 692 ? -37.836 -6.825 -1.912 1.00 52.53 692 ASN A O 1
ATOM 5465 N N . TYR A 1 693 ? -37.132 -7.691 0.036 1.00 39.03 693 TYR A N 1
ATOM 5466 C CA . TYR A 1 693 ? -36.704 -8.982 -0.521 1.00 39.03 693 TYR A CA 1
ATOM 5467 C C . TYR A 1 693 ? -37.870 -9.794 -1.123 1.00 39.03 693 TYR A C 1
ATOM 5469 O O . TYR A 1 693 ? -37.735 -10.456 -2.155 1.00 39.03 693 TYR A O 1
ATOM 5477 N N . ARG A 1 694 ? -39.064 -9.737 -0.515 1.00 37.72 694 ARG A N 1
ATOM 5478 C CA . ARG A 1 694 ? -40.278 -10.376 -1.061 1.00 37.72 694 ARG A CA 1
ATOM 5479 C C . ARG A 1 694 ? -40.832 -9.641 -2.289 1.00 37.72 694 ARG A C 1
ATOM 5481 O O . ARG A 1 694 ? -41.365 -10.297 -3.185 1.00 37.72 694 ARG A O 1
ATOM 5488 N N . ARG A 1 695 ? -40.699 -8.310 -2.362 1.00 45.84 695 ARG A N 1
ATOM 5489 C CA . ARG A 1 695 ? -41.095 -7.497 -3.529 1.00 45.84 695 ARG A CA 1
ATOM 5490 C C . ARG A 1 695 ? -40.163 -7.711 -4.724 1.00 45.84 695 ARG A C 1
ATOM 5492 O O . ARG A 1 695 ? -40.664 -7.878 -5.833 1.00 45.84 695 ARG A O 1
ATOM 5499 N N . SER A 1 696 ? -38.850 -7.813 -4.510 1.00 39.94 696 SER A N 1
ATOM 5500 C CA . SER A 1 696 ? -37.882 -8.081 -5.587 1.00 39.94 696 SER A CA 1
ATOM 5501 C C . SER A 1 696 ? -38.067 -9.465 -6.227 1.00 39.94 696 SER A C 1
ATOM 5503 O O . SER A 1 696 ? -37.901 -9.607 -7.437 1.00 39.94 696 SER A O 1
ATOM 5505 N N . ARG A 1 697 ? -38.531 -10.471 -5.469 1.00 37.25 697 ARG A N 1
ATOM 5506 C CA . ARG A 1 697 ? -38.898 -11.795 -6.014 1.00 37.25 697 ARG A CA 1
ATOM 5507 C C . ARG A 1 697 ? -40.224 -11.838 -6.782 1.00 37.25 697 ARG A C 1
ATOM 5509 O O . ARG A 1 697 ? -40.410 -12.757 -7.572 1.00 37.25 697 ARG A O 1
ATOM 5516 N N . ARG A 1 698 ? -41.141 -10.879 -6.599 1.00 39.72 698 ARG A N 1
ATOM 5517 C CA . ARG A 1 698 ? -42.398 -10.822 -7.379 1.00 39.72 698 ARG A CA 1
ATOM 5518 C C . ARG A 1 698 ? -42.218 -10.258 -8.793 1.00 39.72 698 ARG A C 1
ATOM 5520 O O . ARG A 1 698 ? -43.136 -10.383 -9.591 1.00 39.72 698 ARG A O 1
ATOM 5527 N N . ILE A 1 699 ? -41.053 -9.690 -9.113 1.00 43.22 699 ILE A N 1
ATOM 5528 C CA . ILE A 1 699 ? -40.730 -9.160 -10.451 1.00 43.22 699 ILE A CA 1
ATOM 5529 C C . ILE A 1 699 ? -40.115 -10.248 -11.359 1.00 43.22 699 ILE A C 1
ATOM 5531 O O . ILE A 1 699 ? -39.961 -10.045 -12.558 1.00 43.22 699 ILE A O 1
ATOM 5535 N N . VAL A 1 700 ? -39.836 -11.447 -10.832 1.00 41.25 700 VAL A N 1
ATOM 5536 C CA . VAL A 1 700 ? -39.309 -12.570 -11.621 1.00 41.25 700 VAL A CA 1
ATOM 5537 C C . VAL A 1 700 ? -40.153 -13.822 -11.390 1.00 41.25 700 VAL A C 1
ATOM 5539 O O . VAL A 1 700 ? -39.836 -14.633 -10.520 1.00 41.25 700 VAL A O 1
ATOM 5542 N N . LYS A 1 701 ? -41.235 -13.955 -12.173 1.00 27.81 701 LYS A N 1
ATOM 5543 C CA . LYS A 1 701 ? -41.702 -15.189 -12.850 1.00 27.81 701 LYS A CA 1
ATOM 5544 C C . LYS A 1 701 ? -43.165 -15.074 -13.313 1.00 27.81 701 LYS A C 1
ATOM 5546 O O . LYS A 1 701 ? -44.007 -14.717 -12.489 1.00 27.81 701 LYS A O 1
ATOM 5551 N N . PRO A 1 702 ? -43.498 -15.688 -14.458 1.00 37.59 702 PRO A N 1
ATOM 5552 C CA . PRO A 1 702 ? -42.887 -15.580 -15.785 1.00 37.59 702 PRO A CA 1
ATOM 5553 C C . PRO A 1 702 ? -43.507 -14.444 -16.611 1.00 37.59 702 PRO A C 1
ATOM 5555 O O . PRO A 1 702 ? -44.696 -14.124 -16.387 1.00 37.59 702 PRO A O 1
#